Protein 8K7X (pdb70)

B-factor: mean 15.22, std 9.75, range [4.94, 74.71]

Foldseek 3Di:
DKAKFFPAPLLLLLLLLLLVLLLQDALLQLLQLLQVLLVHDSVQAAHLAALQDAQALSRHPVSDHLAQHAHQQLSLLSLLLLLLLLRYDNDDPVSNVSSLVSSLSNLVSQLVSLCSNCVVPVLQRLDRRRYDPVQPPQGDSNHHGNLNSSLSNLLSLLSQLVGRPDPVSNVSSLVSNLSNLLSLVSVCVVVVVDQRAPGQNQLNLLSLLSSLVVDDPVSNVSSNVSSVSNQPQVLLVCLLVLHDPFAPPQQNSPLSSLLSLLSVLVSLVVDVVSVVPDDPVVNVCNVSRNVSSLVSVLVQCQQFAADQQLFGDFLRGGRDGQCVCCRLPVFDQDAEAGGNQRTGFLSNLLSSLSSLQSNCVVPVALVSLLSNQSNLQRRQLLQAQSVQSFGAGTHRAQFFWFTATFDSSGCRPCVPVPNDRGNSDPSRSSNSNCSSNVPVPQWDDDPQEIEGSYQGQMWMDDPVDFKIWGWHDFPPLPFKIKIFMATADKGKYWYAQHPQFPNVFWWKAKPRRTDDQDQDPSRTRIDMDGHGIMMIIGGHGFWAWDAGSVDPQWIFIATRSFTKKWFFFFDDNVPQWDYHDRRHTTGRGDVNSSVLLEWEALDDALVVLRVQAGGNQPPRRQKHWDDDSVDDGNQPTWIAGPRTDDNSRPIIITGSSNDHRGGIHRIGGYDYD

Sequence (673 aa):
MENVTVADEYLQNAGKKEVEYLLSFEPDRLLVEFRAQAGLDTKGAKNYGGWENGPDESRNPDGSSKPGRFTGHFVGHWISAASQAQRSTFATADQKAQLSANLTAVVKGIREAQEAYAKKDTANAGFFPAFSASVVPNGGGGLIVPFYNLHKVEAGMVQAYDYSTDAETRETAKAAAVDFAKWVVNWKSAHASTDMLRTEYGGMNDALYQVAEIADASDKQTVLTAAHLFDETALFQKLANGQDPLNGLHANTTIPKLTGAMQRYVAYTEDEDLYNSLSADEERGKLTSLYLKAAQNFFDIVVKDHTYVNGGNSQSEHFHVAGELWKDATQNGDQNGGYRNFSTVETCNEYNMLKLARILFQVTKDSKYSEYYEHTFINAIVASQNPETGMTTYFQPMKAGYPKVFGITGTDYDADWFGGAIGEYWCCQGTGIENFAKLNDSFYFTDENNVYVNMFWSSTYTDTRHNNLTITQTANVPKTEDVTFEVSGTGSANLKLRVPDWAITNGVKLVVDGTEQALTKDENGWVTVAIKDGAKITYTLPAKLQAIDAADNKDWVAFQYGPVVLAGALTDTNYKTNYSYGGVKVRVANYDSEANAKAAVIPTSGSVTDWLKGIKEDASEGSNLVRTDDPNTGNRETLSFKFANVDGDAADLTLQPYYSTYKTTYAIYWDMAEV

Secondary structure (DSSP, 8-state):
-EEEEE--HHHHHHHHHHHHHHHT--HHHHHHHHHHHHT---TT-----GGG--S-TTTSTT--SS-SB-TTHHHHHHHHHHHHHHHSSSS-HHHHHHHHHHHHHHHHHHHHHHHHHHHH-GGGTT---SS-GGGTTT-BTTB--HHHHHHHHHHHHHHHHHH-S-HHHHHHHHHHHHHHHHHHHHHHHHTTTS-SSSS--TTHHHHHHHHHHHS-GGGHHHHHHHHHHT--HHHHHHHHTT----TTSBHHHHHHHHHHHHHHHHHHHH-HHHHHTS-HHHHHHIIIIIIHHHHHHHHHHHHHSB-TTS-B-BTTB--STT-HHHHHHSS---SSSSSGGGB--SHHHHHHHHHHHHHHHHH--HHHHHHHHHHIIIIIGGGB-TTT--BBS----STTB---B---SSSTTHHHHTTPPP---HHHHHHHHHHHTTTTTSEEEETTEEEE-S--SEEEEETTS-EEEEEE--TTTS-EEEEEEEESSEEEEEEE--TTB-GGG-EEEETTEEE---B-TTSEEEEEEETT-EEEEE-PBPEEEEEETTEEEEEEEEETTEEEEEEEEE--TTTSEEEETTTEEEEPP-HHHHHTTEE-BSSS-HHHHHHT--TT--TTSSEEE-S-TTSS-GGG--EEE-SB-SGGGG--EEEGGG--SEEEESEEEE---

Radius of gyration: 24.84 Å; Cα contacts (8 Å, |Δi|>4): 1567; chains: 1; bounding box: 65×70×60 Å

Structure (mmCIF, N/CA/C/O backbone):
data_8K7X
#
_entry.id   8K7X
#
_cell.length_a   59.592
_cell.length_b   111.571
_cell.length_c   153.010
_cell.angle_alpha   90.00
_cell.angle_beta   90.00
_cell.angle_gamma   90.00
#
_symmetry.space_group_name_H-M   'P 21 21 21'
#
loop_
_entity.id
_entity.type
_entity.pdbx_description
1 polymer beta-L-arabinofuranosidase
2 non-polymer 'ZINC ION'
3 non-polymer 2-AMINO-2-HYDROXYMETHYL-PROPANE-1,3-DIOL
4 non-polymer 'SODIUM ION'
5 non-polymer GLYCEROL
6 non-polymer 'MAGNESIUM ION'
7 water water
#
loop_
_atom_site.group_PDB
_atom_site.id
_atom_site.type_symbol
_atom_site.label_atom_id
_atom_site.label_alt_id
_atom_site.label_comp_id
_atom_site.label_asym_id
_atom_site.label_entity_id
_atom_site.label_seq_id
_atom_site.pdbx_PDB_ins_code
_atom_site.Cartn_x
_atom_site.Cartn_y
_atom_site.Cartn_z
_atom_site.occupancy
_atom_site.B_iso_or_equiv
_atom_site.auth_seq_id
_atom_site.auth_comp_id
_atom_site.auth_asym_id
_atom_site.auth_atom_id
_atom_site.pdbx_PDB_model_num
ATOM 1 N N . MET A 1 1 ? 21.494 33.892 44.755 1.00 39.92 379 MET A N 1
ATOM 2 C CA . MET A 1 1 ? 20.530 32.857 44.286 1.00 45.25 379 MET A CA 1
ATOM 3 C C . MET A 1 1 ? 19.151 33.505 44.096 1.00 37.22 379 MET A C 1
ATOM 4 O O . MET A 1 1 ? 18.640 34.144 45.018 1.00 28.23 379 MET A O 1
ATOM 9 N N . GLU A 1 2 ? 18.586 33.299 42.885 1.00 36.51 380 GLU A N 1
ATOM 10 C CA . GLU A 1 2 ? 17.255 33.745 42.500 1.00 31.45 380 GLU A CA 1
ATOM 11 C C . GLU A 1 2 ? 16.225 33.068 43.420 1.00 28.61 380 GLU A C 1
ATOM 12 O O . GLU A 1 2 ? 16.410 31.943 43.907 1.00 31.97 380 GLU A O 1
ATOM 18 N N . ASN A 1 3 ? 15.155 33.792 43.764 1.00 21.81 381 ASN A N 1
ATOM 19 C CA . ASN A 1 3 ? 13.928 33.203 44.293 1.00 19.70 381 ASN A CA 1
ATOM 20 C C . ASN A 1 3 ? 12.789 33.785 43.459 1.00 15.07 381 ASN A C 1
ATOM 21 O O . ASN A 1 3 ? 12.687 35.001 43.301 1.00 12.07 381 ASN A O 1
ATOM 26 N N . VAL A 1 4 ? 11.932 32.923 42.912 1.00 11.80 382 VAL A N 1
ATOM 27 C CA . VAL A 1 4 ? 10.922 33.397 41.993 1.00 10.96 382 VAL A CA 1
ATOM 28 C C . VAL A 1 4 ? 9.612 32.746 42.359 1.00 11.08 382 VAL A C 1
ATOM 29 O O . VAL A 1 4 ? 9.468 31.523 42.228 1.00 12.68 382 VAL A O 1
ATOM 33 N N . THR A 1 5 ? 8.674 33.532 42.869 1.00 9.93 383 THR A N 1
ATOM 34 C CA . THR A 1 5 ? 7.330 33.042 43.122 1.00 11.09 383 THR A CA 1
ATOM 35 C C . THR A 1 5 ? 6.510 33.244 41.850 1.00 11.11 383 THR A C 1
ATOM 36 O O . THR A 1 5 ? 6.806 34.159 41.073 1.00 12.77 383 THR A O 1
ATOM 40 N N . VAL A 1 6 ? 5.564 32.337 41.602 1.00 10.53 384 VAL A N 1
ATOM 41 C CA . VAL A 1 6 ? 4.808 32.300 40.366 1.00 10.16 384 VAL A CA 1
ATOM 42 C C . VAL A 1 6 ? 3.349 32.545 40.671 1.00 10.22 384 VAL A C 1
ATOM 43 O O . VAL A 1 6 ? 2.732 31.810 41.458 1.00 9.69 384 VAL A O 1
ATOM 47 N N . ALA A 1 7 ? 2.796 33.574 40.032 1.00 10.12 385 ALA A N 1
ATOM 48 C CA . ALA A 1 7 ? 1.415 33.935 40.251 1.00 10.48 385 ALA A CA 1
ATOM 49 C C . ALA A 1 7 ? 0.546 33.431 39.114 1.00 11.85 385 ALA A C 1
ATOM 50 O O . ALA A 1 7 ? -0.657 33.354 39.269 1.00 14.66 385 ALA A O 1
ATOM 52 N N . ASP A 1 8 ? 1.129 32.998 38.007 1.00 10.47 386 ASP A N 1
ATOM 53 C CA . ASP A 1 8 ? 0.335 32.484 36.890 1.00 10.40 386 ASP A CA 1
ATOM 54 C C . ASP A 1 8 ? -0.407 31.232 37.339 1.00 11.05 386 ASP A C 1
ATOM 55 O O . ASP A 1 8 ? 0.245 30.277 37.805 1.00 10.42 386 ASP A O 1
ATOM 60 N N . GLU A 1 9 ? -1.738 31.198 37.152 1.00 10.99 387 GLU A N 1
ATOM 61 C CA . GLU A 1 9 ? -2.521 30.101 37.682 1.00 13.25 387 GLU A CA 1
ATOM 62 C C . GLU A 1 9 ? -2.269 28.794 36.927 1.00 9.93 387 GLU A C 1
ATOM 63 O O . GLU A 1 9 ? -2.279 27.749 37.561 1.00 9.53 387 GLU A O 1
ATOM 69 N N . TYR A 1 10 ? -2.061 28.854 35.606 1.00 8.86 388 TYR A N 1
ATOM 70 C CA . TYR A 1 10 ? -1.814 27.622 34.854 1.00 8.36 388 TYR A CA 1
ATOM 71 C C . TYR A 1 10 ? -0.498 26.975 35.279 1.00 8.04 388 TYR A C 1
ATOM 72 O O . TYR A 1 10 ? -0.453 25.756 35.552 1.00 7.86 388 TYR A O 1
ATOM 81 N N . LEU A 1 11 ? 0.549 27.780 35.440 1.00 8.32 389 LEU A N 1
ATOM 82 C CA . LEU A 1 11 ? 1.846 27.228 35.861 1.00 8.68 389 LEU A CA 1
ATOM 83 C C . LEU A 1 11 ? 1.816 26.820 37.327 1.00 8.93 389 LEU A C 1
ATOM 84 O O . LEU A 1 11 ? 2.437 25.814 37.696 1.00 8.27 389 LEU A O 1
ATOM 89 N N . GLN A 1 12 ? 1.049 27.522 38.181 1.00 8.72 390 GLN A N 1
ATOM 90 C CA . GLN A 1 12 ? 0.937 27.081 39.582 1.00 10.75 390 GLN A CA 1
ATOM 91 C C . GLN A 1 12 ? 0.354 25.672 39.667 1.00 9.50 390 GLN A C 1
ATOM 92 O O . GLN A 1 12 ? 0.860 24.842 40.421 1.00 9.77 390 GLN A O 1
ATOM 98 N N . ASN A 1 13 ? -0.697 25.390 38.877 1.00 8.79 391 ASN A N 1
ATOM 99 C CA . ASN A 1 13 ? -1.333 24.084 38.890 1.00 9.31 391 ASN A CA 1
ATOM 100 C C . ASN A 1 13 ? -0.338 23.036 38.406 1.00 9.20 391 ASN A C 1
ATOM 101 O O . ASN A 1 13 ? -0.177 21.970 39.023 1.00 10.00 391 ASN A O 1
ATOM 106 N N . ALA A 1 14 ? 0.379 23.380 37.335 1.00 8.48 392 ALA A N 1
ATOM 107 C CA . ALA A 1 14 ? 1.312 22.429 36.750 1.00 8.05 392 ALA A CA 1
ATOM 108 C C . ALA A 1 14 ? 2.379 22.023 37.772 1.00 8.31 392 ALA A C 1
ATOM 109 O O . ALA A 1 14 ? 2.723 20.850 37.905 1.00 7.51 392 ALA A O 1
ATOM 111 N N . GLY A 1 15 ? 2.949 22.999 38.461 1.00 7.87 393 GLY A N 1
ATOM 112 C CA . GLY A 1 15 ? 4.015 22.763 39.421 1.00 8.37 393 GLY A CA 1
ATOM 113 C C . GLY A 1 15 ? 3.518 22.051 40.687 1.00 8.40 393 GLY A C 1
ATOM 114 O O . GLY A 1 15 ? 4.221 21.192 41.245 1.00 9.46 393 GLY A O 1
ATOM 115 N N . LYS A 1 16 ? 2.307 22.422 41.152 1.00 9.45 394 LYS A N 1
ATOM 116 C CA . LYS A 1 16 ? 1.738 21.780 42.330 1.00 12.09 394 LYS A CA 1
ATOM 117 C C . LYS A 1 16 ? 1.448 20.309 42.062 1.00 11.50 394 LYS A C 1
ATOM 118 O O . LYS A 1 16 ? 1.666 19.497 42.952 1.00 10.93 394 LYS A O 1
ATOM 124 N N . LYS A 1 17 ? 0.948 19.969 40.872 1.00 10.64 395 LYS A N 1
ATOM 125 C CA . LYS A 1 17 ? 0.689 18.587 40.579 1.00 10.43 395 LYS A CA 1
ATOM 126 C C . LYS A 1 17 ? 1.999 17.797 40.657 1.00 10.06 395 LYS A C 1
ATOM 127 O O . LYS A 1 17 ? 2.001 16.647 41.085 1.00 9.84 395 LYS A O 1
ATOM 133 N N . GLU A 1 18 ? 3.092 18.330 40.088 1.00 9.68 396 GLU A N 1
ATOM 134 C CA . GLU A 1 18 ? 4.364 17.639 40.076 1.00 9.74 396 GLU A CA 1
ATOM 135 C C . GLU A 1 18 ? 4.868 17.368 41.509 1.00 9.92 396 GLU A C 1
ATOM 136 O O . GLU A 1 18 ? 5.341 16.260 41.787 1.00 10.44 396 GLU A O 1
ATOM 142 N N . VAL A 1 19 ? 4.718 18.337 42.427 1.00 9.04 397 VAL A N 1
ATOM 143 C CA . VAL A 1 19 ? 5.162 18.145 43.816 1.00 9.21 397 VAL A CA 1
ATOM 144 C C . VAL A 1 19 ? 4.369 16.977 44.408 1.00 9.77 397 VAL A C 1
ATOM 145 O O . VAL A 1 19 ? 4.958 16.136 45.079 1.00 10.77 397 VAL A O 1
ATOM 149 N N . GLU A 1 20 ? 3.056 16.922 44.141 1.00 9.19 398 GLU A N 1
ATOM 150 C CA . GLU A 1 20 ? 2.232 15.822 44.650 1.00 10.81 398 GLU A CA 1
ATOM 151 C C . GLU A 1 20 ? 2.705 14.481 44.103 1.00 9.08 398 GLU A C 1
ATOM 152 O O . GLU A 1 20 ? 2.812 13.504 44.836 1.00 9.97 398 GLU A O 1
ATOM 158 N N . TYR A 1 21 ? 2.981 14.437 42.800 1.00 9.21 399 TYR A N 1
ATOM 159 C CA . TYR A 1 21 ? 3.505 13.219 42.207 1.00 9.23 399 TYR A CA 1
ATOM 160 C C . TYR A 1 21 ? 4.829 12.822 42.876 1.00 9.07 399 TYR A C 1
ATOM 161 O O . TYR A 1 21 ? 5.032 11.641 43.200 1.00 10.07 399 TYR A O 1
ATOM 170 N N . LEU A 1 22 ? 5.735 13.767 43.063 1.00 8.50 400 LEU A N 1
ATOM 171 C CA . LEU A 1 22 ? 7.068 13.415 43.583 1.00 8.77 400 LEU A CA 1
ATOM 172 C C . LEU A 1 22 ? 6.942 12.793 44.982 1.00 8.96 400 LEU A C 1
ATOM 173 O O . LEU A 1 22 ? 7.719 11.905 45.360 1.00 9.13 400 LEU A O 1
ATOM 178 N N . LEU A 1 23 ? 5.976 13.301 45.751 1.00 9.45 401 LEU A N 1
ATOM 179 C CA . LEU A 1 23 ? 5.704 12.850 47.112 1.00 10.65 401 LEU A CA 1
ATOM 180 C C . LEU A 1 23 ? 5.063 11.457 47.150 1.00 11.49 401 LEU A C 1
ATOM 181 O O . LEU A 1 23 ? 5.029 10.850 48.212 1.00 12.93 401 LEU A O 1
ATOM 186 N N . SER A 1 24 ? 4.609 10.897 46.020 1.00 10.35 402 SER A N 1
ATOM 187 C CA . SER A 1 24 ? 3.956 9.609 46.011 1.00 10.66 402 SER A CA 1
ATOM 188 C C . SER A 1 24 ? 4.944 8.453 45.970 1.00 11.57 402 SER A C 1
ATOM 189 O O . SER A 1 24 ? 4.510 7.308 46.114 1.00 12.96 402 SER A O 1
ATOM 192 N N . PHE A 1 25 ? 6.242 8.715 45.770 1.00 10.04 403 PHE A N 1
ATOM 193 C CA . PHE A 1 25 ? 7.242 7.661 45.684 1.00 10.79 403 PHE A CA 1
ATOM 194 C C . PHE A 1 25 ? 7.803 7.293 47.058 1.00 11.99 403 PHE A C 1
ATOM 195 O O . PHE A 1 25 ? 8.072 8.166 47.866 1.00 13.03 403 PHE A O 1
ATOM 203 N N . GLU A 1 26 ? 8.006 5.988 47.282 1.00 12.77 404 GLU A N 1
ATOM 204 C CA . GLU A 1 26 ? 8.571 5.493 48.527 1.00 13.96 404 GLU A CA 1
ATOM 205 C C . GLU A 1 26 ? 10.054 5.231 48.345 1.00 12.67 404 GLU A C 1
ATOM 206 O O . GLU A 1 26 ? 10.454 4.463 47.457 1.00 11.76 404 GLU A O 1
ATOM 212 N N . PRO A 1 27 ? 10.917 5.808 49.182 1.00 12.03 405 PRO A N 1
ATOM 213 C CA . PRO A 1 27 ? 12.353 5.534 49.092 1.00 13.29 405 PRO A CA 1
ATOM 214 C C . PRO A 1 27 ? 12.754 4.073 49.006 1.00 13.04 405 PRO A C 1
ATOM 215 O O . PRO A 1 27 ? 13.565 3.696 48.153 1.00 12.55 405 PRO A O 1
ATOM 219 N N . ASP A 1 28 ? 12.114 3.201 49.786 1.00 13.40 406 ASP A N 1
ATOM 220 C CA . ASP A 1 28 ? 12.565 1.818 49.767 1.00 13.53 406 ASP A CA 1
ATOM 221 C C . ASP A 1 28 ? 12.307 1.162 48.418 1.00 12.18 406 ASP A C 1
ATOM 222 O O . ASP A 1 28 ? 13.065 0.276 48.017 1.00 12.06 406 ASP A O 1
ATOM 227 N N . ARG A 1 29 ? 11.236 1.559 47.712 1.00 11.09 407 ARG A N 1
ATOM 228 C CA . ARG A 1 29 ? 10.963 0.980 46.405 1.00 10.05 407 ARG A CA 1
ATOM 229 C C . ARG A 1 29 ? 11.896 1.578 45.322 1.00 9.92 407 ARG A C 1
ATOM 230 O O . ARG A 1 29 ? 12.354 0.882 44.404 1.00 10.40 407 ARG A O 1
ATOM 238 N N . LEU A 1 30 ? 12.231 2.869 45.429 1.00 9.97 408 LEU A N 1
ATOM 239 C CA . LEU A 1 30 ? 13.255 3.443 44.541 1.00 10.59 408 LEU A CA 1
ATOM 240 C C . LEU A 1 30 ? 14.635 2.784 44.710 1.00 11.47 408 LEU A C 1
ATOM 241 O O . LEU A 1 30 ? 15.430 2.703 43.750 1.00 11.28 408 LEU A O 1
ATOM 246 N N . LEU A 1 31 ? 14.927 2.307 45.931 1.00 11.46 409 LEU A N 1
ATOM 247 C CA . LEU A 1 31 ? 16.247 1.782 46.283 1.00 11.03 409 LEU A CA 1
ATOM 248 C C . LEU A 1 31 ? 16.420 0.290 46.017 1.00 12.57 409 LEU A C 1
ATOM 249 O O . LEU A 1 31 ? 17.554 -0.224 46.074 1.00 11.42 409 LEU A O 1
ATOM 254 N N . VAL A 1 32 ? 15.340 -0.426 45.662 1.00 12.24 410 VAL A N 1
ATOM 255 C CA . VAL A 1 32 ? 15.387 -1.885 45.610 1.00 13.00 410 VAL A CA 1
ATOM 256 C C . VAL A 1 32 ? 16.550 -2.440 44.783 1.00 12.95 410 VAL A C 1
ATOM 257 O O . VAL A 1 32 ? 17.277 -3.383 45.201 1.00 11.63 410 VAL A O 1
ATOM 261 N N . GLU A 1 33 ? 16.675 -1.961 43.539 1.00 12.39 411 GLU A N 1
ATOM 262 C CA . GLU A 1 33 ? 17.651 -2.552 42.636 1.00 11.32 411 GLU A CA 1
ATOM 263 C C . GLU A 1 33 ? 19.072 -2.227 43.074 1.00 11.78 411 GLU A C 1
ATOM 264 O O . GLU A 1 33 ? 19.951 -3.095 42.917 1.00 12.06 411 GLU A O 1
ATOM 270 N N . PHE A 1 34 ? 19.298 -1.017 43.583 1.00 10.74 412 PHE A N 1
ATOM 271 C CA . PHE A 1 34 ? 20.626 -0.682 44.088 1.00 11.47 412 PHE A CA 1
ATOM 272 C C . PHE A 1 34 ? 21.024 -1.646 45.216 1.00 11.70 412 PHE A C 1
ATOM 273 O O . PHE A 1 34 ? 22.140 -2.185 45.243 1.00 11.64 412 PHE A O 1
ATOM 281 N N . ARG A 1 35 ? 20.100 -1.816 46.148 1.00 11.60 413 ARG A N 1
ATOM 282 C CA . ARG A 1 35 ? 20.309 -2.718 47.278 1.00 13.85 413 ARG A CA 1
ATOM 283 C C . ARG A 1 35 ? 20.586 -4.142 46.812 1.00 15.61 413 ARG A C 1
ATOM 284 O O . ARG A 1 35 ? 21.555 -4.773 47.283 1.00 16.49 413 ARG A O 1
ATOM 292 N N . ALA A 1 36 ? 19.765 -4.639 45.888 1.00 14.17 414 ALA A N 1
ATOM 293 C CA . ALA A 1 36 ? 19.860 -6.033 45.482 1.00 14.85 414 ALA A CA 1
ATOM 294 C C . ALA A 1 36 ? 21.210 -6.298 44.828 1.00 16.04 414 ALA A C 1
ATOM 295 O O . ALA A 1 36 ? 21.877 -7.300 45.115 1.00 14.90 414 ALA A O 1
ATOM 297 N N . GLN A 1 37 ? 21.638 -5.391 43.933 1.00 14.73 415 GLN A N 1
ATOM 298 C CA . GLN A 1 37 ? 22.885 -5.579 43.217 1.00 15.03 415 GLN A CA 1
ATOM 299 C C . GLN A 1 37 ? 24.075 -5.414 44.170 1.00 14.12 415 GLN A C 1
ATOM 300 O O . GLN A 1 37 ? 25.144 -5.917 43.876 1.00 16.12 415 GLN A O 1
ATOM 306 N N . ALA A 1 38 ? 23.906 -4.720 45.297 1.00 14.09 416 ALA A N 1
ATOM 307 C CA . ALA A 1 38 ? 24.991 -4.482 46.230 1.00 14.68 416 ALA A CA 1
ATOM 308 C C . ALA A 1 38 ? 25.004 -5.534 47.347 1.00 17.18 416 ALA A C 1
ATOM 309 O O . ALA A 1 38 ? 25.872 -5.483 48.216 1.00 18.72 416 ALA A O 1
ATOM 311 N N . GLY A 1 39 ? 24.013 -6.430 47.362 1.00 16.58 417 GLY A N 1
ATOM 312 C CA . GLY A 1 39 ? 23.956 -7.495 48.357 1.00 17.72 417 GLY A CA 1
ATOM 313 C C . GLY A 1 39 ? 23.296 -7.038 49.642 1.00 19.85 417 GLY A C 1
ATOM 314 O O . GLY A 1 39 ? 23.492 -7.653 50.681 1.00 18.85 417 GLY A O 1
ATOM 315 N N . LEU A 1 40 ? 22.524 -5.944 49.597 1.00 17.69 418 LEU A N 1
ATOM 316 C CA . LEU A 1 40 ? 21.953 -5.389 50.809 1.00 18.27 418 LEU A CA 1
ATOM 317 C C . LEU A 1 40 ? 20.511 -5.849 50.922 1.00 18.97 418 LEU A C 1
ATOM 318 O O . LEU A 1 40 ? 19.886 -6.270 49.947 1.00 19.20 418 LEU A O 1
ATOM 323 N N . ASP A 1 41 ? 19.988 -5.755 52.132 1.00 20.90 419 ASP A N 1
ATOM 324 C CA . ASP A 1 41 ? 18.613 -6.169 52.392 1.00 21.63 419 ASP A CA 1
ATOM 325 C C . ASP A 1 41 ? 17.645 -5.283 51.598 1.00 19.43 419 ASP A C 1
ATOM 326 O O . ASP A 1 41 ? 17.718 -4.069 51.750 1.00 21.03 419 ASP A O 1
ATOM 331 N N . THR A 1 42 ? 16.738 -5.867 50.800 1.00 19.92 420 THR A N 1
ATOM 332 C CA . THR A 1 42 ? 15.761 -5.075 50.061 1.00 23.48 420 THR A CA 1
ATOM 333 C C . THR A 1 42 ? 14.435 -4.853 50.808 1.00 24.51 420 THR A C 1
ATOM 334 O O . THR A 1 42 ? 13.544 -4.168 50.301 1.00 20.33 420 THR A O 1
ATOM 338 N N . LYS A 1 43 ? 14.298 -5.445 52.000 1.00 26.14 421 LYS A N 1
ATOM 339 C CA . LYS A 1 43 ? 13.137 -5.313 52.874 1.00 26.81 421 LYS A CA 1
ATOM 340 C C . LYS A 1 43 ? 11.872 -5.845 52.211 1.00 25.92 421 LYS A C 1
ATOM 341 O O . LYS A 1 43 ? 10.787 -5.355 52.514 1.00 30.80 421 LYS A O 1
ATOM 347 N N . GLY A 1 44 ? 12.040 -6.835 51.326 1.00 25.62 422 GLY A N 1
ATOM 348 C CA . GLY A 1 44 ? 10.998 -7.429 50.500 1.00 27.69 422 GLY A CA 1
ATOM 349 C C . GLY A 1 44 ? 10.228 -6.438 49.606 1.00 27.39 422 GLY A C 1
ATOM 350 O O . GLY A 1 44 ? 9.162 -6.772 49.119 1.00 26.98 422 GLY A O 1
ATOM 351 N N . ALA A 1 45 ? 10.742 -5.215 49.417 1.00 22.50 423 ALA A N 1
ATOM 352 C CA . ALA A 1 45 ? 10.093 -4.235 48.559 1.00 19.87 423 ALA A CA 1
ATOM 353 C C . ALA A 1 45 ? 10.219 -4.645 47.098 1.00 16.56 423 ALA A C 1
ATOM 354 O O . ALA A 1 45 ? 11.145 -5.352 46.700 1.00 17.30 423 ALA A O 1
ATOM 356 N N . LYS A 1 46 ? 9.240 -4.226 46.293 1.00 14.44 424 LYS A N 1
ATOM 357 C CA . LYS A 1 46 ? 9.319 -4.356 44.856 1.00 14.35 424 LYS A CA 1
ATOM 358 C C . LYS A 1 46 ? 9.782 -3.018 44.264 1.00 11.68 424 LYS A C 1
ATOM 359 O O . LYS A 1 46 ? 9.544 -1.964 44.850 1.00 12.33 424 LYS A O 1
ATOM 365 N N . ASN A 1 47 ? 10.500 -3.088 43.154 1.00 11.70 425 ASN A N 1
ATOM 366 C CA . ASN A 1 47 ? 10.856 -1.868 42.434 1.00 11.07 425 ASN A CA 1
ATOM 367 C C . ASN A 1 47 ? 9.571 -1.310 41.817 1.00 10.84 425 ASN A C 1
ATOM 368 O O . ASN A 1 47 ? 8.502 -1.923 41.904 1.00 10.61 425 ASN A O 1
ATOM 373 N N . TYR A 1 48 ? 9.671 -0.135 41.157 1.00 10.37 426 TYR A N 1
ATOM 374 C CA . TYR A 1 48 ? 8.472 0.487 40.601 1.00 9.49 426 TYR A CA 1
ATOM 375 C C . TYR A 1 48 ? 8.054 -0.089 39.257 1.00 9.90 426 TYR A C 1
ATOM 376 O O . TYR A 1 48 ? 6.997 0.256 38.765 1.00 10.84 426 TYR A O 1
ATOM 385 N N . GLY A 1 49 ? 8.821 -1.011 38.669 1.00 10.65 427 GLY A N 1
ATOM 386 C CA . GLY A 1 49 ? 8.407 -1.690 37.463 1.00 10.71 427 GLY A CA 1
ATOM 387 C C . GLY A 1 49 ? 8.621 -0.826 36.218 1.00 11.37 427 GLY A C 1
ATOM 388 O O . GLY A 1 49 ? 9.261 0.253 36.243 1.00 9.83 427 GLY A O 1
ATOM 389 N N . GLY A 1 50 ? 8.088 -1.341 35.122 1.00 11.34 428 GLY A N 1
ATOM 390 C CA . GLY A 1 50 ? 8.312 -0.730 33.818 1.00 10.81 428 GLY A CA 1
ATOM 391 C C . GLY A 1 50 ? 9.798 -0.608 33.504 1.00 10.06 428 GLY A C 1
ATOM 392 O O . GLY A 1 50 ? 10.560 -1.564 33.611 1.00 10.03 428 GLY A O 1
ATOM 393 N N . TRP A 1 51 ? 10.214 0.589 33.101 1.00 9.75 429 TRP A N 1
ATOM 394 C CA . TRP A 1 51 ? 11.615 0.799 32.794 1.00 8.99 429 TRP A CA 1
ATOM 395 C C . TRP A 1 51 ? 12.488 0.663 34.040 1.00 8.82 429 TRP A C 1
ATOM 396 O O . TRP A 1 51 ? 13.698 0.607 33.879 1.00 9.77 429 TRP A O 1
ATOM 407 N N . GLU A 1 52 ? 11.896 0.658 35.248 1.00 9.38 430 GLU A N 1
ATOM 408 C CA . GLU A 1 52 ? 12.604 0.476 36.504 1.00 9.37 430 GLU A CA 1
ATOM 409 C C . GLU A 1 52 ? 12.535 -0.968 37.042 1.00 10.16 430 GLU A C 1
ATOM 410 O O . GLU A 1 52 ? 13.000 -1.223 38.164 1.00 10.07 430 GLU A O 1
ATOM 416 N N . ASN A 1 53 ? 11.968 -1.893 36.249 1.00 10.12 431 ASN A N 1
ATOM 417 C CA . ASN A 1 53 ? 12.201 -3.318 36.466 1.00 9.85 431 ASN A CA 1
ATOM 418 C C . ASN A 1 53 ? 13.711 -3.558 36.581 1.00 11.36 431 ASN A C 1
ATOM 419 O O . ASN A 1 53 ? 14.563 -2.834 36.000 1.00 10.06 431 ASN A O 1
ATOM 424 N N . GLY A 1 54 ? 14.050 -4.628 37.305 1.00 11.03 432 GLY A N 1
ATOM 425 C CA . GLY A 1 54 ? 15.372 -5.214 37.241 1.00 11.91 432 GLY A CA 1
ATOM 426 C C . GLY A 1 54 ? 15.324 -6.594 36.561 1.00 12.69 432 GLY A C 1
ATOM 427 O O . GLY A 1 54 ? 14.366 -6.947 35.858 1.00 12.03 432 GLY A O 1
ATOM 428 N N . PRO A 1 55 ? 16.383 -7.401 36.736 1.00 12.83 433 PRO A N 1
ATOM 429 C CA . PRO A 1 55 ? 16.475 -8.732 36.123 1.00 14.19 433 PRO A CA 1
ATOM 430 C C . PRO A 1 55 ? 15.586 -9.793 36.786 1.00 16.63 433 PRO A C 1
ATOM 431 O O . PRO A 1 55 ? 15.203 -10.752 36.132 1.00 14.95 433 PRO A O 1
ATOM 435 N N . ASP A 1 56 ? 15.200 -9.563 38.044 1.00 17.73 434 ASP A N 1
ATOM 436 C CA . ASP A 1 56 ? 14.639 -10.588 38.917 1.00 18.28 434 ASP A CA 1
ATOM 437 C C . ASP A 1 56 ? 13.105 -10.527 39.007 1.00 16.88 434 ASP A C 1
ATOM 438 O O . ASP A 1 56 ? 12.515 -9.524 39.384 1.00 15.02 434 ASP A O 1
ATOM 443 N N . GLU A 1 57 ? 12.453 -11.656 38.702 1.00 17.01 435 GLU A N 1
ATOM 444 C CA . GLU A 1 57 ? 11.006 -11.751 38.665 1.00 18.98 435 GLU A CA 1
ATOM 445 C C . GLU A 1 57 ? 10.395 -11.495 40.017 1.00 19.10 435 GLU A C 1
ATOM 446 O O . GLU A 1 57 ? 9.295 -10.964 40.039 1.00 19.56 435 GLU A O 1
ATOM 452 N N . SER A 1 58 ? 11.084 -11.784 41.135 1.00 19.10 436 SER A N 1
ATOM 453 C CA . SER A 1 58 ? 10.454 -11.588 42.434 1.00 19.84 436 SER A CA 1
ATOM 454 C C . SER A 1 58 ? 10.462 -10.136 42.875 1.00 19.34 436 SER A C 1
ATOM 455 O O . SER A 1 58 ? 9.690 -9.767 43.747 1.00 20.50 436 SER A O 1
ATOM 458 N N . ARG A 1 59 ? 11.311 -9.296 42.277 1.00 15.54 437 ARG A N 1
ATOM 459 C CA . ARG A 1 59 ? 11.386 -7.888 42.658 1.00 14.75 437 ARG A CA 1
ATOM 460 C C . ARG A 1 59 ? 10.570 -7.005 41.693 1.00 14.78 437 ARG A C 1
ATOM 461 O O . ARG A 1 59 ? 10.245 -5.901 42.065 1.00 15.27 437 ARG A O 1
ATOM 469 N N . ASN A 1 60 ? 10.242 -7.508 40.503 1.00 12.59 438 ASN A N 1
ATOM 470 C CA . ASN A 1 60 ? 9.481 -6.822 39.475 1.00 13.45 438 ASN A CA 1
ATOM 471 C C . ASN A 1 60 ? 7.978 -6.988 39.713 1.00 14.68 438 ASN A C 1
ATOM 472 O O . ASN A 1 60 ? 7.470 -8.121 39.735 1.00 13.99 438 ASN A O 1
ATOM 477 N N . PRO A 1 61 ? 7.214 -5.875 39.852 1.00 12.91 439 PRO A N 1
ATOM 478 C CA . PRO A 1 61 ? 5.756 -5.962 40.021 1.00 13.30 439 PRO A CA 1
ATOM 479 C C . PRO A 1 61 ? 5.074 -6.860 38.990 1.00 15.11 439 PRO A C 1
ATOM 480 O O . PRO A 1 61 ? 4.161 -7.605 39.308 1.00 15.46 439 PRO A O 1
ATOM 484 N N . ASP A 1 62 ? 5.538 -6.850 37.752 1.00 15.31 440 ASP A N 1
ATOM 485 C CA . ASP A 1 62 ? 4.877 -7.600 36.702 1.00 14.80 440 ASP A CA 1
ATOM 486 C C . ASP A 1 62 ? 5.372 -9.050 36.677 1.00 15.67 440 ASP A C 1
ATOM 487 O O . ASP A 1 62 ? 4.925 -9.803 35.834 1.00 15.42 440 ASP A O 1
ATOM 492 N N . GLY A 1 63 ? 6.354 -9.429 37.494 1.00 16.75 441 GLY A N 1
ATOM 493 C CA . GLY A 1 63 ? 6.756 -10.828 37.556 1.00 17.34 441 GLY A CA 1
ATOM 494 C C . GLY A 1 63 ? 7.662 -11.268 36.414 1.00 17.14 441 GLY A C 1
ATOM 495 O O . GLY A 1 63 ? 7.861 -12.467 36.239 1.00 17.97 441 GLY A O 1
ATOM 496 N N . SER A 1 64 ? 8.153 -10.333 35.572 1.00 14.25 442 SER A N 1
ATOM 497 C CA . SER A 1 64 ? 8.899 -10.674 34.390 1.00 14.22 442 SER A CA 1
ATOM 498 C C . SER A 1 64 ? 10.364 -10.952 34.769 1.00 13.63 442 SER A C 1
ATOM 499 O O . SER A 1 64 ? 10.910 -10.403 35.721 1.00 14.10 442 SER A O 1
ATOM 502 N N . SER A 1 65 ? 11.017 -11.701 33.896 1.00 15.32 443 SER A N 1
ATOM 503 C CA . SER A 1 65 ? 12.410 -12.046 34.060 1.00 16.56 443 SER A CA 1
ATOM 504 C C . SER A 1 65 ? 13.248 -11.409 32.946 1.00 16.69 443 SER A C 1
ATOM 505 O O . SER A 1 65 ? 12.935 -11.528 31.767 1.00 16.45 443 SER A O 1
ATOM 508 N N . LYS A 1 66 ? 14.289 -10.663 33.346 1.00 15.33 444 LYS A N 1
ATOM 509 C CA . LYS A 1 66 ? 15.212 -9.986 32.442 1.00 17.19 444 LYS A CA 1
ATOM 510 C C . LYS A 1 66 ? 14.486 -9.249 31.310 1.00 13.63 444 LYS A C 1
ATOM 511 O O . LYS A 1 66 ? 14.914 -9.287 30.147 1.00 14.35 444 LYS A O 1
ATOM 517 N N . PRO A 1 67 ? 13.502 -8.415 31.629 1.00 12.03 445 PRO A N 1
ATOM 518 C CA . PRO A 1 67 ? 12.834 -7.611 30.580 1.00 12.06 445 PRO A CA 1
ATOM 519 C C . PRO A 1 67 ? 13.732 -6.475 30.080 1.00 11.84 445 PRO A C 1
ATOM 520 O O . PRO A 1 67 ? 14.608 -6.027 30.812 1.00 13.03 445 PRO A O 1
ATOM 524 N N . GLY A 1 68 ? 13.453 -5.954 28.865 1.00 12.31 446 GLY A N 1
ATOM 525 C CA . GLY A 1 68 ? 14.008 -4.683 28.422 1.00 10.97 446 GLY A CA 1
ATOM 526 C C . GLY A 1 68 ? 13.725 -3.610 29.468 1.00 10.16 446 GLY A C 1
ATOM 527 O O . GLY A 1 68 ? 12.574 -3.442 29.875 1.00 11.21 446 GLY A O 1
ATOM 528 N N . ARG A 1 69 ? 14.789 -2.941 29.943 1.00 9.82 447 ARG A N 1
ATOM 529 C CA . ARG A 1 69 ? 14.712 -2.058 31.095 1.00 9.41 447 ARG A CA 1
ATOM 530 C C . ARG A 1 69 ? 15.868 -1.056 31.064 1.00 9.30 447 ARG A C 1
ATOM 531 O O . ARG A 1 69 ? 16.884 -1.274 30.385 1.00 9.97 447 ARG A O 1
ATOM 539 N N . PHE A 1 70 ? 15.731 -0.004 31.879 1.00 8.89 448 PHE A N 1
ATOM 540 C CA . PHE A 1 70 ? 16.624 1.145 31.929 1.00 9.36 448 PHE A CA 1
ATOM 541 C C . PHE A 1 70 ? 16.895 1.492 33.395 1.00 9.18 448 PHE A C 1
ATOM 542 O O . PHE A 1 70 ? 16.826 2.650 33.823 1.00 9.27 448 PHE A O 1
ATOM 550 N N . THR A 1 71 ? 17.205 0.453 34.182 1.00 9.56 449 THR A N 1
ATOM 551 C CA . THR A 1 71 ? 17.203 0.574 35.632 1.00 9.29 449 THR A CA 1
ATOM 552 C C . THR A 1 71 ? 18.093 1.705 36.127 1.00 9.75 449 THR A C 1
ATOM 553 O O . THR A 1 71 ? 19.268 1.817 35.755 1.00 9.37 449 THR A O 1
ATOM 557 N N . GLY A 1 72 ? 17.495 2.525 37.007 1.00 9.17 450 GLY A N 1
ATOM 558 C CA . GLY A 1 72 ? 18.188 3.637 37.624 1.00 9.05 450 GLY A CA 1
ATOM 559 C C . GLY A 1 72 ? 17.857 4.977 36.962 1.00 8.84 450 GLY A C 1
ATOM 560 O O . GLY A 1 72 ? 18.060 5.990 37.600 1.00 9.28 450 GLY A O 1
ATOM 561 N N . HIS A 1 73 ? 17.390 4.970 35.706 1.00 8.52 451 HIS A N 1
ATOM 562 C CA . HIS A 1 73 ? 17.266 6.214 34.948 1.00 8.72 451 HIS A CA 1
ATOM 563 C C . HIS A 1 73 ? 16.242 7.136 35.620 1.00 9.26 451 HIS A C 1
ATOM 564 O O . HIS A 1 73 ? 16.488 8.347 35.805 1.00 7.58 451 HIS A O 1
ATOM 571 N N . PHE A 1 74 ? 15.091 6.555 35.975 1.00 9.07 452 PHE A N 1
ATOM 572 C CA . PHE A 1 74 ? 14.036 7.375 36.556 1.00 8.20 452 PHE A CA 1
ATOM 573 C C . PHE A 1 74 ? 14.324 7.705 38.028 1.00 8.70 452 PHE A C 1
ATOM 574 O O . PHE A 1 74 ? 13.992 8.791 38.491 1.00 8.03 452 PHE A O 1
ATOM 582 N N . VAL A 1 75 ? 14.936 6.772 38.777 1.00 8.31 453 VAL A N 1
ATOM 583 C CA . VAL A 1 75 ? 15.418 7.107 40.112 1.00 8.78 453 VAL A CA 1
ATOM 584 C C . VAL A 1 75 ? 16.306 8.343 40.068 1.00 8.30 453 VAL A C 1
ATOM 585 O O . VAL A 1 75 ? 16.190 9.249 40.899 1.00 8.25 453 VAL A O 1
ATOM 589 N N . GLY A 1 76 ? 17.227 8.390 39.097 1.00 8.15 454 GLY A N 1
ATOM 590 C CA . GLY A 1 76 ? 18.085 9.554 38.934 1.00 7.83 454 GLY A CA 1
ATOM 591 C C . GLY A 1 76 ? 17.323 10.842 38.670 1.00 7.20 454 GLY A C 1
ATOM 592 O O . GLY A 1 76 ? 17.541 11.857 39.333 1.00 7.09 454 GLY A O 1
ATOM 593 N N . HIS A 1 77 ? 16.346 10.779 37.769 1.00 7.43 455 HIS A N 1
ATOM 594 C CA . HIS A 1 77 ? 15.504 11.945 37.494 1.00 7.58 455 HIS A CA 1
ATOM 595 C C . HIS A 1 77 ? 14.750 12.371 38.754 1.00 7.56 455 HIS A C 1
ATOM 596 O O . HIS A 1 77 ? 14.550 13.572 39.002 1.00 7.92 455 HIS A O 1
ATOM 603 N N . TRP A 1 78 ? 14.262 11.388 39.523 1.00 7.27 456 TRP A N 1
ATOM 604 C CA . TRP A 1 78 ? 13.547 11.684 40.747 1.00 6.99 456 TRP A CA 1
ATOM 605 C C . TRP A 1 78 ? 14.432 12.427 41.757 1.00 6.84 456 TRP A C 1
ATOM 606 O O . TRP A 1 78 ? 13.991 13.387 42.410 1.00 6.66 456 TRP A O 1
ATOM 617 N N . ILE A 1 79 ? 15.698 11.993 41.912 1.00 7.23 457 ILE A N 1
ATOM 618 C CA . ILE A 1 79 ? 16.624 12.721 42.755 1.00 7.73 457 ILE A CA 1
ATOM 619 C C . ILE A 1 79 ? 16.779 14.152 42.227 1.00 7.32 457 ILE A C 1
ATOM 620 O O . ILE A 1 79 ? 16.712 15.099 42.992 1.00 7.61 457 ILE A O 1
ATOM 625 N N . SER A 1 80 ? 16.953 14.305 40.914 1.00 7.79 458 SER A N 1
ATOM 626 C CA . SER A 1 80 ? 17.047 15.654 40.345 1.00 7.96 458 SER A CA 1
ATOM 627 C C . SER A 1 80 ? 15.805 16.486 40.709 1.00 7.86 458 SER A C 1
ATOM 628 O O . SER A 1 80 ? 15.935 17.645 41.162 1.00 7.81 458 SER A O 1
ATOM 631 N N . ALA A 1 81 ? 14.611 15.931 40.416 1.00 7.61 459 ALA A N 1
ATOM 632 C CA . ALA A 1 81 ? 13.361 16.664 40.572 1.00 8.07 459 ALA A CA 1
ATOM 633 C C . ALA A 1 81 ? 13.025 16.966 42.029 1.00 8.05 459 ALA A C 1
ATOM 634 O O . ALA A 1 81 ? 12.624 18.090 42.356 1.00 8.47 459 ALA A O 1
ATOM 636 N N . ALA A 1 82 ? 13.230 16.006 42.939 1.00 7.98 460 ALA A N 1
ATOM 637 C CA . ALA A 1 82 ? 12.992 16.239 44.364 1.00 8.44 460 ALA A CA 1
ATOM 638 C C . ALA A 1 82 ? 13.954 17.300 44.943 1.00 8.91 460 ALA A C 1
ATOM 639 O O . ALA A 1 82 ? 13.565 18.120 45.776 1.00 8.19 460 ALA A O 1
ATOM 641 N N . SER A 1 83 ? 15.166 17.402 44.381 1.00 9.94 461 SER A N 1
ATOM 642 C CA . SER A 1 83 ? 16.134 18.420 44.739 1.00 9.73 461 SER A CA 1
ATOM 643 C C . SER A 1 83 ? 15.681 19.773 44.205 1.00 9.79 461 SER A C 1
ATOM 644 O O . SER A 1 83 ? 15.639 20.760 44.940 1.00 9.23 461 SER A O 1
ATOM 647 N N . GLN A 1 84 ? 15.310 19.793 42.922 1.00 8.40 462 GLN A N 1
ATOM 648 C CA . GLN A 1 84 ? 14.817 21.023 42.293 1.00 8.85 462 GLN A CA 1
ATOM 649 C C . GLN A 1 84 ? 13.614 21.585 43.044 1.00 8.74 462 GLN A C 1
ATOM 650 O O . GLN A 1 84 ? 13.509 22.810 43.210 1.00 9.92 462 GLN A O 1
ATOM 656 N N . ALA A 1 85 ? 12.733 20.717 43.513 1.00 8.73 463 ALA A N 1
ATOM 657 C CA . ALA A 1 85 ? 11.549 21.147 44.252 1.00 10.05 463 ALA A CA 1
ATOM 658 C C . ALA A 1 85 ? 11.902 21.848 45.565 1.00 11.76 463 ALA A C 1
ATOM 659 O O . ALA A 1 85 ? 11.090 22.631 46.026 1.00 12.64 463 ALA A O 1
ATOM 661 N N . GLN A 1 86 ? 13.083 21.583 46.160 1.00 12.90 464 GLN A N 1
ATOM 662 C CA . GLN A 1 86 ? 13.521 22.271 47.378 1.00 14.29 464 GLN A CA 1
ATOM 663 C C . GLN A 1 86 ? 13.855 23.716 47.078 1.00 15.19 464 GLN A C 1
ATOM 664 O O . GLN A 1 86 ? 13.541 24.596 47.893 1.00 16.94 464 GLN A O 1
ATOM 670 N N . ARG A 1 87 ? 14.435 23.970 45.894 1.00 15.15 465 ARG A N 1
ATOM 671 C CA . ARG A 1 87 ? 14.836 25.318 45.507 1.00 17.04 465 ARG A CA 1
ATOM 672 C C . ARG A 1 87 ? 13.642 26.112 44.984 1.00 17.17 465 ARG A C 1
ATOM 673 O O . ARG A 1 87 ? 13.586 27.323 45.158 1.00 17.64 465 ARG A O 1
ATOM 681 N N . SER A 1 88 ? 12.732 25.444 44.261 1.00 12.80 466 SER A N 1
ATOM 682 C CA . SER A 1 88 ? 11.582 26.091 43.656 1.00 12.73 466 SER A CA 1
ATOM 683 C C . SER A 1 88 ? 10.520 26.461 44.713 1.00 12.98 466 SER A C 1
ATOM 684 O O . SER A 1 88 ? 10.732 26.267 45.905 1.00 12.73 466 SER A O 1
ATOM 687 N N . THR A 1 89 ? 9.443 27.112 44.274 1.00 11.58 467 THR A N 1
ATOM 688 C CA . THR A 1 89 ? 8.509 27.764 45.198 1.00 12.19 467 THR A CA 1
ATOM 689 C C . THR A 1 89 ? 7.111 27.166 45.080 1.00 11.18 467 THR A C 1
ATOM 690 O O . THR A 1 89 ? 6.149 27.776 45.538 1.00 14.31 467 THR A O 1
ATOM 694 N N . PHE A 1 90 ? 6.949 26.000 44.426 1.00 10.80 468 PHE A N 1
ATOM 695 C CA . PHE A 1 90 ? 5.629 25.383 44.313 1.00 11.08 468 PHE A CA 1
ATOM 696 C C . PHE A 1 90 ? 5.265 24.578 45.565 1.00 11.99 468 PHE A C 1
ATOM 697 O O . PHE A 1 90 ? 4.105 24.532 45.937 1.00 14.04 468 PHE A O 1
ATOM 705 N N . ALA A 1 91 ? 6.209 23.852 46.158 1.00 12.55 469 ALA A N 1
ATOM 706 C CA . ALA A 1 91 ? 5.931 23.006 47.317 1.00 12.31 469 ALA A CA 1
ATOM 707 C C . ALA A 1 91 ? 5.692 23.891 48.548 1.00 13.15 469 ALA A C 1
ATOM 708 O O . ALA A 1 91 ? 6.416 24.861 48.734 1.00 12.98 469 ALA A O 1
ATOM 710 N N . THR A 1 92 ? 4.732 23.529 49.403 1.00 13.11 470 THR A N 1
ATOM 711 C CA . THR A 1 92 ? 4.606 24.162 50.707 1.00 13.71 470 THR A CA 1
ATOM 712 C C . THR A 1 92 ? 5.753 23.782 51.640 1.00 15.20 470 THR A C 1
ATOM 713 O O . THR A 1 92 ? 6.520 22.845 51.390 1.00 14.04 470 THR A O 1
ATOM 717 N N . ALA A 1 93 ? 5.868 24.509 52.755 1.00 15.41 471 ALA A N 1
ATOM 718 C CA . ALA A 1 93 ? 6.875 24.190 53.756 1.00 15.94 471 ALA A CA 1
ATOM 719 C C . ALA A 1 93 ? 6.769 22.724 54.176 1.00 15.68 471 ALA A C 1
ATOM 720 O O . ALA A 1 93 ? 7.814 22.045 54.238 1.00 15.08 471 ALA A O 1
ATOM 722 N N . ASP A 1 94 ? 5.534 22.224 54.446 1.00 15.99 472 ASP A N 1
ATOM 723 C CA . ASP A 1 94 ? 5.329 20.847 54.889 1.00 16.54 472 ASP A CA 1
ATOM 724 C C . ASP A 1 94 ? 5.673 19.837 53.776 1.00 15.69 472 ASP A C 1
ATOM 725 O O . ASP A 1 94 ? 6.239 18.783 54.060 1.00 13.34 472 ASP A O 1
ATOM 730 N N . GLN A 1 95 ? 5.305 20.138 52.519 1.00 13.45 473 GLN A N 1
ATOM 731 C CA . GLN A 1 95 ? 5.660 19.261 51.409 1.00 12.89 473 GLN A CA 1
ATOM 732 C C . GLN A 1 95 ? 7.179 19.185 51.264 1.00 13.40 473 GLN A C 1
ATOM 733 O O . GLN A 1 95 ? 7.733 18.094 51.018 1.00 13.20 473 GLN A O 1
ATOM 739 N N . LYS A 1 96 ? 7.850 20.338 51.394 1.00 13.02 474 LYS A N 1
ATOM 740 C CA . LYS A 1 96 ? 9.300 20.345 51.280 1.00 13.37 474 LYS A CA 1
ATOM 741 C C . LYS A 1 96 ? 9.972 19.559 52.383 1.00 14.06 474 LYS A C 1
ATOM 742 O O . LYS A 1 96 ? 10.924 18.842 52.078 1.00 14.30 474 LYS A O 1
ATOM 748 N N . ALA A 1 97 ? 9.433 19.614 53.614 1.00 13.96 475 ALA A N 1
ATOM 749 C CA . ALA A 1 97 ? 10.011 18.851 54.710 1.00 14.45 475 ALA A CA 1
ATOM 750 C C . ALA A 1 97 ? 9.937 17.354 54.435 1.00 14.04 475 ALA A C 1
ATOM 751 O O . ALA A 1 97 ? 10.916 16.616 54.682 1.00 15.43 475 ALA A O 1
ATOM 753 N N . GLN A 1 98 ? 8.779 16.896 53.961 1.00 12.72 476 GLN A N 1
ATOM 754 C CA . GLN A 1 98 ? 8.571 15.491 53.664 1.00 13.60 476 GLN A CA 1
ATOM 755 C C . GLN A 1 98 ? 9.436 15.073 52.458 1.00 14.07 476 GLN A C 1
ATOM 756 O O . GLN A 1 98 ? 10.077 14.022 52.486 1.00 12.17 476 GLN A O 1
ATOM 762 N N . LEU A 1 99 ? 9.461 15.870 51.393 1.00 11.60 477 LEU A N 1
ATOM 763 C CA . LEU A 1 99 ? 10.171 15.477 50.192 1.00 12.23 477 LEU A CA 1
ATOM 764 C C . LEU A 1 99 ? 11.674 15.506 50.445 1.00 12.88 477 LEU A C 1
ATOM 765 O O . LEU A 1 99 ? 12.391 14.636 49.949 1.00 13.00 477 LEU A O 1
ATOM 770 N N . SER A 1 100 ? 12.128 16.445 51.275 1.00 11.33 478 SER A N 1
ATOM 771 C CA . SER A 1 100 ? 13.528 16.525 51.632 1.00 13.08 478 SER A CA 1
ATOM 772 C C . SER A 1 100 ? 13.952 15.298 52.452 1.00 13.56 478 SER A C 1
ATOM 773 O O . SER A 1 100 ? 15.009 14.732 52.212 1.00 13.81 478 SER A O 1
ATOM 776 N N . ALA A 1 101 ? 13.088 14.830 53.359 1.00 13.18 479 ALA A N 1
ATOM 777 C CA . ALA A 1 101 ? 13.369 13.606 54.105 1.00 13.12 479 ALA A CA 1
ATOM 778 C C . ALA A 1 101 ? 13.490 12.426 53.146 1.00 12.17 479 ALA A C 1
ATOM 779 O O . ALA A 1 101 ? 14.364 11.566 53.268 1.00 12.07 479 ALA A O 1
ATOM 781 N N . ASN A 1 102 ? 12.582 12.375 52.178 1.00 12.05 480 ASN A N 1
ATOM 782 C CA . ASN A 1 102 ? 12.613 11.317 51.181 1.00 12.19 480 ASN A CA 1
ATOM 783 C C . ASN A 1 102 ? 13.873 11.378 50.316 1.00 10.85 480 ASN A C 1
ATOM 784 O O . ASN A 1 102 ? 14.469 10.331 50.025 1.00 11.00 480 ASN A O 1
ATOM 789 N N . LEU A 1 103 ? 14.259 12.578 49.890 1.00 11.01 481 LEU A N 1
ATOM 790 C CA . LEU A 1 103 ? 15.481 12.762 49.110 1.00 11.28 481 LEU A CA 1
ATOM 791 C C . LEU A 1 103 ? 16.707 12.270 49.884 1.00 11.44 481 LEU A C 1
ATOM 792 O O . LEU A 1 103 ? 17.608 11.583 49.344 1.00 10.70 481 LEU A O 1
ATOM 797 N N . THR A 1 104 ? 16.794 12.690 51.146 1.00 10.68 482 THR A N 1
ATOM 798 C CA . THR A 1 104 ? 17.900 12.280 52.001 1.00 11.72 482 THR A CA 1
ATOM 799 C C . THR A 1 104 ? 17.961 10.759 52.078 1.00 11.87 482 THR A C 1
ATOM 800 O O . THR A 1 104 ? 19.037 10.181 51.944 1.00 13.11 482 THR A O 1
ATOM 804 N N . ALA A 1 105 ? 16.824 10.086 52.257 1.00 11.47 483 ALA A N 1
ATOM 805 C CA . ALA A 1 105 ? 16.797 8.627 52.350 1.00 12.51 483 ALA A CA 1
ATOM 806 C C . ALA A 1 105 ? 17.295 7.976 51.065 1.00 13.43 483 ALA A C 1
ATOM 807 O O . ALA A 1 105 ? 17.994 6.939 51.094 1.00 11.22 483 ALA A O 1
ATOM 809 N N . VAL A 1 106 ? 16.900 8.533 49.901 1.00 12.98 484 VAL A N 1
ATOM 810 C CA . VAL A 1 106 ? 17.329 7.956 48.637 1.00 11.15 484 VAL A CA 1
ATOM 811 C C . VAL A 1 106 ? 18.831 8.202 48.402 1.00 11.33 484 VAL A C 1
ATOM 812 O O . VAL A 1 106 ? 19.534 7.259 48.017 1.00 11.02 484 VAL A O 1
ATOM 816 N N . VAL A 1 107 ? 19.324 9.426 48.642 1.00 10.81 485 VAL A N 1
ATOM 817 C CA . VAL A 1 107 ? 20.735 9.739 48.465 1.00 11.36 485 VAL A CA 1
ATOM 818 C C . VAL A 1 107 ? 21.582 8.870 49.398 1.00 12.01 485 VAL A C 1
ATOM 819 O O . VAL A 1 107 ? 22.553 8.269 48.926 1.00 12.30 485 VAL A O 1
ATOM 823 N N . LYS A 1 108 ? 21.194 8.774 50.687 1.00 13.08 486 LYS A N 1
ATOM 824 C CA . LYS A 1 108 ? 21.956 7.930 51.623 1.00 13.91 486 LYS A CA 1
ATOM 825 C C . LYS A 1 108 ? 21.905 6.452 51.224 1.00 13.73 486 LYS A C 1
ATOM 826 O O . LYS A 1 108 ? 22.909 5.715 51.347 1.00 14.53 486 LYS A O 1
ATOM 832 N N . GLY A 1 109 ? 20.747 5.997 50.716 1.00 11.54 487 GLY A N 1
ATOM 833 C CA . GLY A 1 109 ? 20.552 4.612 50.353 1.00 10.81 487 GLY A CA 1
ATOM 834 C C . GLY A 1 109 ? 21.439 4.221 49.164 1.00 10.88 487 GLY A C 1
ATOM 835 O O . GLY A 1 109 ? 21.932 3.097 49.069 1.00 10.30 487 GLY A O 1
ATOM 836 N N . ILE A 1 110 ? 21.548 5.115 48.187 1.00 10.44 488 ILE A N 1
ATOM 837 C CA . ILE A 1 110 ? 22.388 4.837 47.027 1.00 10.71 488 ILE A CA 1
ATOM 838 C C . ILE A 1 110 ? 23.866 4.840 47.436 1.00 11.50 488 ILE A C 1
ATOM 839 O O . ILE A 1 110 ? 24.646 4.014 46.958 1.00 12.04 488 ILE A O 1
ATOM 844 N N . ARG A 1 111 ? 24.244 5.773 48.301 1.00 12.92 489 ARG A N 1
ATOM 845 C CA . ARG A 1 111 ? 25.616 5.875 48.783 1.00 12.73 489 ARG A CA 1
ATOM 846 C C . ARG A 1 111 ? 25.965 4.572 49.502 1.00 13.29 489 ARG A C 1
ATOM 847 O O . ARG A 1 111 ? 27.031 3.989 49.274 1.00 12.64 489 ARG A O 1
ATOM 855 N N . GLU A 1 112 ? 25.067 4.106 50.358 1.00 13.19 490 GLU A N 1
ATOM 856 C CA . GLU A 1 112 ? 25.285 2.838 51.055 1.00 14.88 490 GLU A CA 1
ATOM 857 C C . GLU A 1 112 ? 25.420 1.668 50.097 1.00 12.37 490 GLU A C 1
ATOM 858 O O . GLU A 1 112 ? 26.280 0.822 50.311 1.00 13.38 490 GLU A O 1
ATOM 864 N N . ALA A 1 113 ? 24.604 1.616 49.042 1.00 10.95 491 ALA A N 1
ATOM 865 C CA . ALA A 1 113 ? 24.737 0.590 48.021 1.00 11.02 491 ALA A CA 1
ATOM 866 C C . ALA A 1 113 ? 26.090 0.709 47.299 1.00 11.54 491 ALA A C 1
ATOM 867 O O . ALA A 1 113 ? 26.754 -0.312 47.089 1.00 12.28 491 ALA A O 1
ATOM 869 N N . GLN A 1 114 ? 26.492 1.946 46.947 1.00 10.97 492 GLN A N 1
ATOM 870 C CA . GLN A 1 114 ? 27.770 2.203 46.302 1.00 10.50 492 GLN A CA 1
ATOM 871 C C . GLN A 1 114 ? 28.920 1.650 47.157 1.00 11.35 492 GLN A C 1
ATOM 872 O O . GLN A 1 114 ? 29.827 1.014 46.637 1.00 11.12 492 GLN A O 1
ATOM 878 N N . GLU A 1 115 ? 28.925 1.978 48.439 1.00 11.35 493 GLU A N 1
ATOM 879 C CA . GLU A 1 115 ? 29.999 1.558 49.325 1.00 13.25 493 GLU A CA 1
ATOM 880 C C . GLU A 1 115 ? 30.013 0.044 49.526 1.00 13.51 493 GLU A C 1
ATOM 881 O O . GLU A 1 115 ? 31.101 -0.521 49.562 1.00 14.24 493 GLU A O 1
ATOM 887 N N . ALA A 1 116 ? 28.841 -0.587 49.672 1.00 12.19 494 ALA A N 1
ATOM 888 C CA . ALA A 1 116 ? 28.741 -2.032 49.789 1.00 13.30 494 ALA A CA 1
ATOM 889 C C . ALA A 1 116 ? 29.173 -2.726 48.506 1.00 14.36 494 ALA A C 1
ATOM 890 O O . ALA A 1 116 ? 29.942 -3.693 48.551 1.00 12.95 494 ALA A O 1
ATOM 892 N N . TYR A 1 117 ? 28.802 -2.150 47.359 1.00 12.19 495 TYR A N 1
ATOM 893 C CA . TYR A 1 117 ? 29.212 -2.714 46.077 1.00 12.75 495 TYR A CA 1
ATOM 894 C C . TYR A 1 117 ? 30.749 -2.652 45.946 1.00 12.18 495 TYR A C 1
ATOM 895 O O . TYR A 1 117 ? 31.368 -3.596 45.436 1.00 14.80 495 TYR A O 1
ATOM 904 N N . ALA A 1 118 ? 31.363 -1.579 46.432 1.00 12.17 496 ALA A N 1
ATOM 905 C CA . ALA A 1 118 ? 32.795 -1.355 46.294 1.00 13.46 496 ALA A CA 1
ATOM 906 C C . ALA A 1 118 ? 33.579 -2.444 47.036 1.00 16.02 496 ALA A C 1
ATOM 907 O O . ALA A 1 118 ? 34.652 -2.842 46.608 1.00 16.48 496 ALA A O 1
ATOM 909 N N . LYS A 1 119 ? 32.997 -2.985 48.110 1.00 15.69 497 LYS A N 1
ATOM 910 C CA . LYS A 1 119 ? 33.645 -4.069 48.855 1.00 18.33 497 LYS A CA 1
ATOM 911 C C . LYS A 1 119 ? 33.427 -5.408 48.163 1.00 19.08 497 LYS A C 1
ATOM 912 O O . LYS A 1 119 ? 34.315 -6.255 48.172 1.00 19.80 497 LYS A O 1
ATOM 918 N N . LYS A 1 120 ? 32.273 -5.612 47.533 1.00 16.78 498 LYS A N 1
ATOM 919 C CA . LYS A 1 120 ? 32.047 -6.809 46.736 1.00 19.31 498 LYS A CA 1
ATOM 920 C C . LYS A 1 120 ? 32.908 -6.855 45.480 1.00 17.00 498 L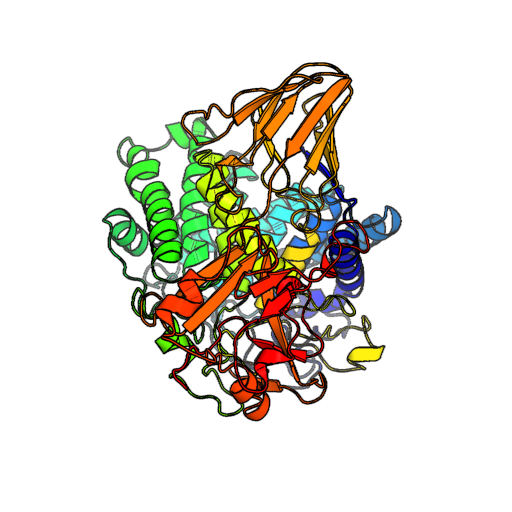YS A C 1
ATOM 921 O O . LYS A 1 120 ? 33.176 -7.932 44.985 1.00 16.85 498 LYS A O 1
ATOM 927 N N . ASP A 1 121 ? 33.225 -5.701 44.871 1.00 14.38 499 ASP A N 1
ATOM 928 C CA . ASP A 1 121 ? 33.850 -5.685 43.554 1.00 13.95 499 ASP A CA 1
ATOM 929 C C . ASP A 1 121 ? 34.799 -4.498 43.491 1.00 14.08 499 ASP A C 1
ATOM 930 O O . ASP A 1 121 ? 34.510 -3.482 42.860 1.00 11.70 499 ASP A O 1
ATOM 935 N N . THR A 1 122 ? 35.972 -4.651 44.117 1.00 12.86 500 THR A N 1
ATOM 936 C CA . THR A 1 122 ? 36.887 -3.548 44.302 1.00 13.80 500 THR A CA 1
ATOM 937 C C . THR A 1 122 ? 37.266 -2.864 42.979 1.00 13.11 500 THR A C 1
ATOM 938 O O . THR A 1 122 ? 37.473 -1.658 42.937 1.00 12.96 500 THR A O 1
ATOM 942 N N . ALA A 1 123 ? 37.447 -3.661 41.914 1.00 11.49 501 ALA A N 1
ATOM 943 C CA . ALA A 1 123 ? 37.822 -3.171 40.593 1.00 13.10 501 ALA A CA 1
ATOM 944 C C . ALA A 1 123 ? 36.812 -2.127 40.106 1.00 13.17 501 ALA A C 1
ATOM 945 O O . ALA A 1 123 ? 37.200 -1.186 39.427 1.00 13.68 501 ALA A O 1
ATOM 947 N N . ASN A 1 124 ? 35.547 -2.264 40.516 1.00 12.75 502 ASN A N 1
ATOM 948 C CA . ASN A 1 124 ? 34.509 -1.353 40.091 1.00 11.61 502 ASN A CA 1
ATOM 949 C C . ASN A 1 124 ? 34.026 -0.464 41.224 1.00 11.44 502 ASN A C 1
ATOM 950 O O . ASN A 1 124 ? 32.888 0.000 41.216 1.00 10.37 502 ASN A O 1
ATOM 955 N N . ALA A 1 125 ? 34.873 -0.219 42.225 1.00 11.76 503 ALA A N 1
ATOM 956 C CA . ALA A 1 125 ? 34.485 0.635 43.345 1.00 10.98 503 ALA A CA 1
ATOM 957 C C . ALA A 1 125 ? 34.119 2.037 42.820 1.00 10.95 503 ALA A C 1
ATOM 958 O O . ALA A 1 125 ? 34.878 2.645 42.039 1.00 11.12 503 ALA A O 1
ATOM 960 N N . GLY A 1 126 ? 32.955 2.501 43.275 1.00 10.72 504 GLY A N 1
ATOM 961 C CA . GLY A 1 126 ? 32.404 3.776 42.876 1.00 10.24 504 GLY A CA 1
ATOM 962 C C . GLY A 1 126 ? 31.258 3.645 41.878 1.00 10.43 504 GLY A C 1
ATOM 963 O O . GLY A 1 126 ? 30.453 4.559 41.737 1.00 10.94 504 GLY A O 1
ATOM 964 N N . PHE A 1 127 ? 31.156 2.510 41.188 1.00 10.28 505 PHE A N 1
ATOM 965 C CA . PHE A 1 127 ? 29.983 2.219 40.383 1.00 10.63 505 PHE A CA 1
ATOM 966 C C . PHE A 1 127 ? 28.714 2.375 41.215 1.00 11.21 505 PHE A C 1
ATOM 967 O O . PHE A 1 127 ? 28.683 1.952 42.357 1.00 10.76 505 PHE A O 1
ATOM 975 N N . PHE A 1 128 ? 27.650 2.945 40.598 1.00 11.75 506 PHE A N 1
ATOM 976 C CA . PHE A 1 128 ? 26.307 2.957 41.169 1.00 11.82 506 PHE A CA 1
ATOM 977 C C . PHE A 1 128 ? 25.626 1.665 40.758 1.00 12.73 506 PHE A C 1
ATOM 978 O O . PHE A 1 128 ? 25.421 1.433 39.572 1.00 13.36 506 PHE A O 1
ATOM 986 N N . PRO A 1 129 ? 25.309 0.757 41.699 1.00 11.78 507 PRO A N 1
ATOM 987 C CA . PRO A 1 129 ? 24.908 -0.596 41.351 1.00 12.04 507 PRO A CA 1
ATOM 988 C C . PRO A 1 129 ? 23.431 -0.696 40.999 1.00 13.10 507 PRO A C 1
ATOM 989 O O . PRO A 1 129 ? 22.677 -1.431 41.622 1.00 13.22 507 PRO A O 1
ATOM 993 N N . ALA A 1 130 ? 23.007 0.024 39.951 1.00 12.23 508 ALA A N 1
ATOM 994 C CA . ALA A 1 130 ? 21.613 -0.059 39.508 1.00 12.70 508 ALA A CA 1
ATOM 995 C C . ALA 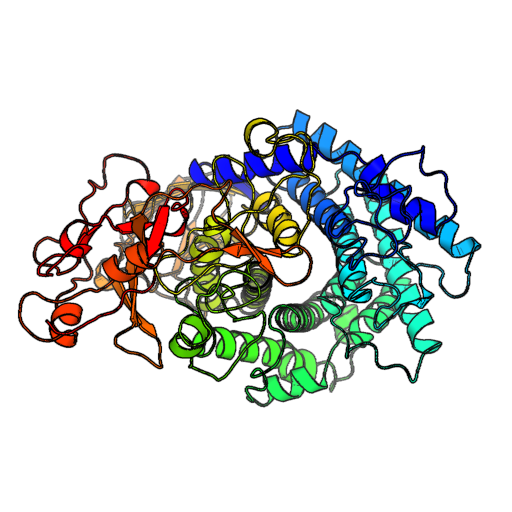A 1 130 ? 21.329 -1.378 38.771 1.00 12.88 508 ALA A C 1
ATOM 996 O O . ALA A 1 130 ? 20.188 -1.785 38.628 1.00 13.48 508 ALA A O 1
ATOM 998 N N . PHE A 1 131 ? 22.385 -2.003 38.231 1.00 11.24 509 PHE A N 1
ATOM 999 C CA . PHE A 1 131 ? 22.351 -3.175 37.379 1.00 11.73 509 PHE A CA 1
ATOM 1000 C C . PHE A 1 131 ? 23.748 -3.808 37.416 1.00 12.17 509 PHE A C 1
ATOM 1001 O O . PHE A 1 131 ? 24.633 -3.272 38.053 1.00 12.53 509 PHE A O 1
ATOM 1009 N N . SER A 1 132 ? 23.973 -4.898 36.680 1.00 12.83 510 SER A N 1
ATOM 1010 C CA . SER A 1 132 ? 25.280 -5.555 36.676 1.00 13.72 510 SER A CA 1
ATOM 1011 C C . SER A 1 132 ? 26.347 -4.706 35.989 1.00 13.16 510 SER A C 1
ATOM 1012 O O . SER A 1 132 ? 26.176 -4.263 34.860 1.00 13.10 510 SER A O 1
ATOM 1015 N N . ALA A 1 133 ? 27.501 -4.556 36.636 1.00 12.58 511 ALA A N 1
ATOM 1016 C CA . ALA A 1 133 ? 28.613 -3.846 36.011 1.00 12.43 511 ALA A CA 1
ATOM 1017 C C . ALA A 1 133 ? 29.108 -4.565 34.762 1.00 11.98 511 ALA A C 1
ATOM 1018 O O . ALA A 1 133 ? 29.684 -3.931 33.890 1.00 11.31 511 ALA A O 1
ATOM 1020 N N . SER A 1 134 ? 28.795 -5.862 34.635 1.00 12.40 512 SER A N 1
ATOM 1021 C CA . SER A 1 134 ? 29.247 -6.638 33.489 1.00 13.80 512 SER A CA 1
ATOM 1022 C C . SER A 1 134 ? 28.611 -6.178 32.180 1.00 14.38 512 SER A C 1
ATOM 1023 O O . SER A 1 134 ? 29.154 -6.502 31.123 1.00 14.47 512 SER A O 1
ATOM 1026 N N . VAL A 1 135 ? 27.496 -5.422 32.204 1.00 13.27 513 VAL A N 1
ATOM 1027 C CA . VAL A 1 135 ? 26.924 -4.979 30.927 1.00 12.97 513 VAL A CA 1
ATOM 1028 C C . VAL A 1 135 ? 27.398 -3.592 30.505 1.00 13.61 513 VAL A C 1
ATOM 1029 O O . VAL A 1 135 ? 26.922 -3.098 29.468 1.00 13.10 513 VAL A O 1
ATOM 1033 N N . VAL A 1 136 ? 2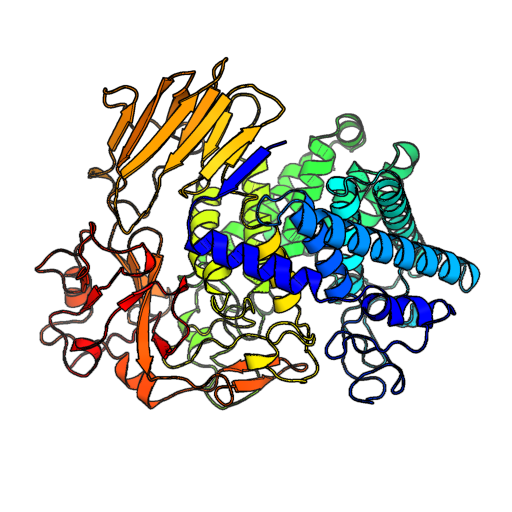8.332 -2.984 31.242 1.00 12.10 514 VAL A N 1
ATOM 1034 C CA . VAL A 1 136 ? 28.873 -1.708 30.788 1.00 11.94 514 VAL A CA 1
ATOM 1035 C C . VAL A 1 136 ? 29.818 -1.960 29.620 1.00 13.76 514 VAL A C 1
ATOM 1036 O O . VAL A 1 136 ? 30.641 -2.866 29.711 1.00 13.12 514 VAL A O 1
ATOM 1040 N N . PRO A 1 137 ? 29.852 -1.175 28.524 1.00 12.67 515 PRO A N 1
ATOM 1041 C CA . PRO A 1 137 ? 29.018 0.014 28.263 1.00 12.77 515 PRO A CA 1
ATOM 1042 C C . PRO A 1 137 ? 27.867 -0.135 27.270 1.00 13.86 515 PRO A C 1
ATOM 1043 O O . PRO A 1 137 ? 27.151 0.839 26.975 1.00 14.22 515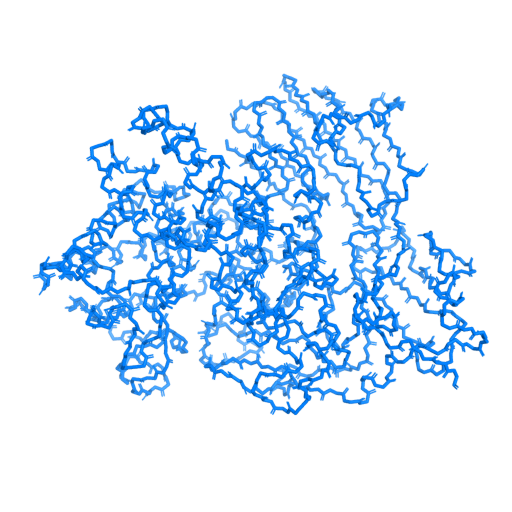 PRO A O 1
ATOM 1047 N N . ASN A 1 138 ? 27.705 -1.342 26.700 1.00 12.41 516 ASN A N 1
ATOM 1048 C CA . ASN A 1 138 ? 26.759 -1.484 25.597 1.00 13.07 516 ASN A CA 1
ATOM 1049 C C . ASN A 1 138 ? 25.417 -2.079 26.000 1.00 12.52 516 ASN A C 1
ATOM 1050 O O . ASN A 1 138 ? 24.516 -2.106 25.161 1.00 13.41 516 ASN A O 1
ATOM 1055 N N . GLY A 1 139 ? 25.267 -2.513 27.250 1.00 11.29 517 GLY A N 1
ATOM 1056 C CA . GLY A 1 139 ? 24.065 -3.174 27.699 1.00 12.89 517 GLY A CA 1
ATOM 1057 C C . GLY A 1 139 ? 24.131 -4.692 27.489 1.00 13.66 517 GLY A C 1
ATOM 1058 O O . GLY A 1 139 ? 25.072 -5.203 26.906 1.00 14.61 517 GLY A O 1
ATOM 1059 N N . GLY A 1 140 ? 23.130 -5.389 27.961 1.00 13.68 518 GLY A N 1
ATOM 1060 C CA . GLY A 1 140 ? 23.100 -6.836 27.887 1.00 14.23 518 GLY A CA 1
ATOM 1061 C C . GLY A 1 140 ? 22.026 -7.362 28.827 1.00 14.40 518 GLY A C 1
ATOM 1062 O O . GLY A 1 140 ? 21.721 -6.736 29.841 1.00 13.51 518 GLY A O 1
ATOM 1063 N N . GLY A 1 141 ? 21.513 -8.568 28.531 1.00 14.54 519 GLY A N 1
ATOM 1064 C CA . GLY A 1 141 ? 20.617 -9.229 29.456 1.00 14.50 519 GLY A CA 1
ATOM 1065 C C . GLY A 1 141 ? 19.325 -8.437 29.634 1.00 12.51 519 GLY A C 1
ATOM 1066 O O . GLY A 1 141 ? 18.617 -8.613 30.631 1.00 12.29 519 GLY A O 1
ATOM 1067 N N . GLY A 1 142 ? 19.002 -7.610 28.633 1.00 13.01 520 GLY A N 1
ATOM 1068 C CA . GLY A 1 142 ? 17.810 -6.765 28.678 1.00 12.37 520 GLY A CA 1
ATOM 1069 C C . GLY A 1 142 ? 18.083 -5.365 29.269 1.00 11.68 520 GLY A C 1
ATOM 1070 O O . GLY A 1 142 ? 17.210 -4.523 29.175 1.00 11.13 520 GLY A O 1
ATOM 1071 N N . LEU A 1 143 ? 19.254 -5.121 29.888 1.00 10.06 521 LEU A N 1
ATOM 1072 C CA . LEU A 1 143 ? 19.581 -3.789 30.380 1.00 10.18 521 LEU A CA 1
ATOM 1073 C C . LEU A 1 143 ? 20.077 -2.988 29.179 1.00 10.10 521 LEU A C 1
ATOM 1074 O O . LEU A 1 143 ? 21.057 -3.363 28.499 1.00 10.80 521 LEU A O 1
ATOM 1079 N N . ILE A 1 144 ? 19.387 -1.874 28.924 1.00 11.27 522 ILE A N 1
ATOM 1080 C CA . ILE A 1 144 ? 19.662 -1.011 27.777 1.00 10.05 522 ILE A CA 1
ATOM 1081 C C . ILE A 1 144 ? 20.410 0.250 28.266 1.00 9.79 522 ILE A C 1
ATOM 1082 O O . ILE A 1 144 ? 20.067 0.811 29.329 1.00 9.68 522 ILE A O 1
ATOM 1087 N N . VAL A 1 145 ? 21.312 0.761 27.403 1.00 9.99 523 VAL A N 1
ATOM 1088 C CA . VAL A 1 145 ? 22.038 2.032 27.563 1.00 10.31 523 VAL A CA 1
ATOM 1089 C C . VAL A 1 145 ? 22.499 2.278 28.997 1.00 9.76 523 VAL A C 1
ATOM 1090 O O . VAL A 1 145 ? 22.184 3.291 29.633 1.00 9.58 523 VAL A O 1
ATOM 1094 N N . PRO A 1 146 ? 23.406 1.433 29.542 1.00 9.58 524 PRO A N 1
ATOM 1095 C CA . PRO A 1 146 ? 23.843 1.596 30.923 1.00 9.69 524 PRO A CA 1
ATOM 1096 C C . PRO A 1 146 ? 24.369 2.968 31.327 1.00 9.23 524 PRO A C 1
ATOM 1097 O O . PRO A 1 146 ? 23.985 3.435 32.399 1.00 8.88 524 PRO A O 1
ATOM 1101 N N . PHE A 1 147 ? 25.245 3.565 30.501 1.00 8.35 525 PHE A N 1
ATOM 1102 C CA . PHE A 1 147 ? 25.793 4.877 30.864 1.00 9.10 525 PHE A CA 1
ATOM 1103 C C . PHE A 1 147 ? 24.694 5.946 30.879 1.00 8.93 525 PHE A C 1
ATOM 1104 O O . PHE A 1 147 ? 24.783 6.900 31.658 1.00 8.47 525 PHE A O 1
ATOM 1112 N N . TYR A 1 148 ? 23.693 5.823 29.983 1.00 7.93 526 TYR A N 1
ATOM 1113 C CA . TYR A 1 148 ? 22.569 6.742 29.984 1.00 7.54 526 TYR A CA 1
ATOM 1114 C C . TYR A 1 148 ? 21.861 6.700 31.339 1.00 7.78 526 TYR A C 1
ATOM 1115 O O . TYR A 1 148 ? 21.499 7.729 31.926 1.00 7.12 526 TYR A O 1
ATOM 1124 N N . ASN A 1 149 ? 21.683 5.493 31.885 1.00 7.36 527 ASN A N 1
ATOM 1125 C CA . ASN A 1 149 ? 20.937 5.324 33.119 1.00 7.74 527 ASN A CA 1
ATOM 1126 C C . ASN A 1 149 ? 21.751 5.881 34.285 1.00 7.38 527 ASN A C 1
ATOM 1127 O O . ASN A 1 149 ? 21.223 6.592 35.133 1.00 8.04 527 ASN A O 1
ATOM 1132 N N . LEU A 1 150 ? 23.069 5.601 34.283 1.00 7.88 528 LEU A N 1
ATOM 1133 C CA . LEU A 1 150 ? 23.975 6.035 35.323 1.00 8.03 528 LEU A CA 1
ATOM 1134 C C . LEU A 1 150 ? 24.106 7.557 35.307 1.00 8.37 528 LEU A C 1
ATOM 1135 O O . LEU A 1 150 ? 24.203 8.178 36.352 1.00 8.68 528 LEU A O 1
ATOM 1140 N N . HIS A 1 151 ? 24.084 8.143 34.109 1.00 8.08 529 HIS A N 1
ATOM 1141 C CA . HIS A 1 151 ? 24.126 9.595 33.919 1.00 8.16 529 HIS A CA 1
ATOM 1142 C C . HIS A 1 151 ? 23.038 10.260 34.752 1.00 7.88 529 HIS A C 1
ATOM 1143 O O . HIS A 1 151 ? 23.285 11.263 35.400 1.00 8.26 529 HIS A O 1
ATOM 1150 N N . LYS A 1 152 ? 21.842 9.673 34.797 1.00 8.33 530 LYS A N 1
ATOM 1151 C CA . LYS A 1 152 ? 20.763 10.306 35.576 1.00 8.30 530 LYS A CA 1
ATOM 1152 C C . LYS A 1 152 ? 21.039 10.319 37.080 1.00 8.12 530 LYS A C 1
ATOM 1153 O O . LYS A 1 152 ? 20.630 11.241 37.796 1.00 9.01 530 LYS A O 1
ATOM 1159 N N . VAL A 1 153 ? 21.661 9.250 37.589 1.00 8.08 531 VAL A N 1
ATOM 1160 C CA . VAL A 1 153 ? 21.979 9.188 39.006 1.00 8.53 531 VAL A CA 1
ATOM 1161 C C . VAL A 1 153 ? 23.055 10.220 39.307 1.00 8.17 531 VAL A C 1
ATOM 1162 O O . VAL A 1 153 ? 22.977 10.923 40.313 1.00 8.28 531 VAL A O 1
ATOM 1166 N N . GLU A 1 154 ? 24.087 10.282 38.454 1.00 8.11 532 GLU A N 1
ATOM 1167 C CA . GLU A 1 154 ? 25.191 11.212 38.678 1.00 8.32 532 GLU A CA 1
ATOM 1168 C C . GLU A 1 154 ? 24.682 12.662 38.624 1.00 8.61 532 GLU A C 1
ATOM 1169 O O . GLU A 1 154 ? 25.026 13.497 39.488 1.00 8.78 532 GLU A O 1
ATOM 1175 N N . ALA A 1 155 ? 23.846 12.991 37.619 1.00 8.80 533 ALA A N 1
ATOM 1176 C CA . ALA A 1 155 ? 23.255 14.326 37.517 1.00 9.26 533 ALA A CA 1
ATOM 1177 C C . ALA A 1 155 ? 22.403 14.629 38.748 1.00 8.81 533 ALA A C 1
ATOM 1178 O O . ALA A 1 155 ? 22.475 15.746 39.300 1.00 9.32 533 ALA A O 1
ATOM 1180 N N . GLY A 1 156 ? 21.654 13.627 39.187 1.00 8.37 534 GLY A N 1
ATOM 1181 C CA . GLY A 1 156 ? 20.814 13.720 40.375 1.00 8.98 534 GLY A CA 1
ATOM 1182 C C . GLY A 1 156 ? 21.627 14.104 41.610 1.00 8.81 534 GLY A C 1
ATOM 1183 O O . GLY A 1 156 ? 21.239 14.990 42.363 1.00 9.35 534 GLY A O 1
ATOM 1184 N N . MET A 1 157 ? 22.782 13.469 41.781 1.00 9.21 535 MET A N 1
ATOM 1185 C CA . MET A 1 157 ? 23.621 13.744 42.950 1.00 10.10 535 MET A CA 1
ATOM 1186 C C . MET A 1 157 ? 24.095 15.203 42.975 1.00 10.35 535 MET A C 1
ATOM 1187 O O . MET A 1 157 ? 24.134 15.841 44.052 1.00 9.66 535 MET A O 1
ATOM 1192 N N . VAL A 1 158 ? 24.425 15.774 41.805 1.00 9.65 536 VAL A N 1
ATOM 1193 C CA . VAL A 1 158 ? 24.818 17.169 41.758 1.00 10.33 536 VAL A CA 1
ATOM 1194 C C . VAL A 1 158 ? 23.657 18.052 42.198 1.00 9.80 536 VAL A C 1
ATOM 1195 O O . VAL A 1 158 ? 23.845 19.000 42.965 1.00 8.56 536 VAL A O 1
ATOM 1199 N N . GLN A 1 159 ? 22.429 17.751 41.694 1.00 9.14 537 GLN A N 1
ATOM 1200 C CA . GLN A 1 159 ? 21.300 18.576 42.107 1.00 9.21 537 GLN A CA 1
ATOM 1201 C C . GLN A 1 159 ? 21.081 18.512 43.630 1.00 8.92 537 GLN A C 1
ATOM 1202 O O . GLN A 1 159 ? 20.670 19.503 44.225 1.00 9.66 537 GLN A O 1
ATOM 1208 N N . ALA A 1 160 ? 21.202 17.317 44.238 1.00 9.09 538 ALA A N 1
ATOM 1209 C CA . ALA A 1 160 ? 21.047 17.150 45.679 1.00 9.94 538 ALA A CA 1
ATOM 1210 C C . ALA A 1 160 ? 22.123 17.942 46.435 1.00 11.38 538 ALA A C 1
ATOM 1211 O O . ALA A 1 160 ? 21.825 18.588 47.439 1.00 11.65 538 ALA A O 1
ATOM 1213 N N . TYR A 1 161 ? 23.362 17.944 45.927 1.00 11.01 539 TYR A N 1
ATOM 1214 C CA . TYR A 1 161 ? 24.426 18.738 46.537 1.00 11.41 539 TYR A CA 1
ATOM 1215 C C . TYR A 1 161 ? 24.063 20.224 46.479 1.00 12.61 539 TYR A C 1
ATOM 1216 O O . TYR A 1 161 ? 24.268 20.982 47.456 1.00 13.25 539 TYR A O 1
ATOM 1225 N N . ASP A 1 162 ? 23.519 20.652 45.340 1.00 10.95 540 ASP A N 1
ATOM 1226 C CA . ASP A 1 162 ? 23.217 22.061 45.128 1.00 11.98 540 ASP A CA 1
ATOM 1227 C C . ASP A 1 162 ? 22.040 22.522 45.979 1.00 12.73 540 ASP A C 1
ATOM 1228 O O . ASP A 1 162 ? 22.069 23.671 46.444 1.00 13.42 540 ASP A O 1
ATOM 1233 N N . TYR A 1 163 ? 21.013 21.675 46.152 1.00 12.72 541 TYR A N 1
ATOM 1234 C CA . TYR A 1 163 ? 19.724 22.178 46.604 1.00 12.63 541 TYR A CA 1
ATOM 1235 C C . TYR A 1 163 ? 19.202 21.579 47.903 1.00 13.31 541 TYR A C 1
ATOM 1236 O O . TYR A 1 163 ? 18.273 22.172 48.473 1.00 14.38 541 TYR A O 1
ATOM 1245 N N . SER A 1 164 ? 19.753 20.470 48.406 1.00 12.20 542 SER A N 1
ATOM 1246 C CA . SER A 1 164 ? 19.328 19.952 49.697 1.00 13.62 542 SER A CA 1
ATOM 1247 C C . SER A 1 164 ? 19.699 20.966 50.784 1.00 15.82 542 SER A C 1
ATOM 1248 O O . SER A 1 164 ? 20.799 21.511 50.759 1.00 14.01 542 SER A O 1
ATOM 1251 N N . THR A 1 165 ? 18.792 21.151 51.759 1.00 16.68 543 THR A N 1
ATOM 1252 C CA . THR A 1 165 ? 19.078 21.988 52.921 1.00 18.31 543 THR A CA 1
ATOM 1253 C C . THR A 1 165 ? 19.742 21.168 54.021 1.00 18.11 543 THR A C 1
ATOM 1254 O O . THR A 1 165 ? 20.102 21.712 55.076 1.00 19.70 543 THR A O 1
ATOM 1258 N N . ASP A 1 166 ? 19.977 19.883 53.765 1.00 17.08 544 ASP A N 1
ATOM 1259 C CA . ASP A 1 166 ? 20.559 19.012 54.773 1.00 18.28 544 ASP A CA 1
ATOM 1260 C C . ASP A 1 166 ? 22.053 18.786 54.506 1.00 19.61 544 ASP A C 1
ATOM 1261 O O . ASP A 1 166 ? 22.422 18.150 53.519 1.00 15.06 544 ASP A O 1
ATOM 1266 N N . ALA A 1 167 ? 22.907 19.250 55.429 1.00 18.71 545 ALA A N 1
ATOM 1267 C CA . ALA A 1 167 ? 24.353 19.248 55.218 1.00 19.35 545 ALA A CA 1
ATOM 1268 C C . ALA A 1 167 ? 24.888 17.844 54.968 1.00 16.77 545 ALA A C 1
ATOM 1269 O O . ALA A 1 167 ? 25.714 17.608 54.077 1.00 15.67 545 ALA A O 1
ATOM 1271 N N . GLU A 1 168 ? 24.449 16.877 55.760 1.00 17.00 546 GLU A N 1
ATOM 1272 C CA . GLU A 1 168 ? 24.884 15.514 55.556 1.00 18.92 546 GLU A CA 1
ATOM 1273 C C . GLU A 1 168 ? 24.482 14.973 54.177 1.00 17.83 546 GLU A C 1
ATOM 1274 O O . GLU A 1 168 ? 25.270 14.262 53.533 1.00 15.50 546 GLU A O 1
ATOM 1280 N N . THR A 1 169 ? 23.257 15.280 53.750 1.00 14.39 547 THR A N 1
ATOM 1281 C CA . THR A 1 169 ? 22.820 14.895 52.415 1.00 14.89 547 THR A CA 1
ATOM 1282 C C . THR A 1 169 ? 23.727 15.497 51.325 1.00 13.23 547 THR A C 1
ATOM 1283 O O . THR A 1 169 ? 24.107 14.786 50.395 1.00 14.25 547 THR A O 1
ATOM 1287 N N . ARG A 1 170 ? 24.103 16.769 51.438 1.00 12.16 548 ARG A N 1
ATOM 1288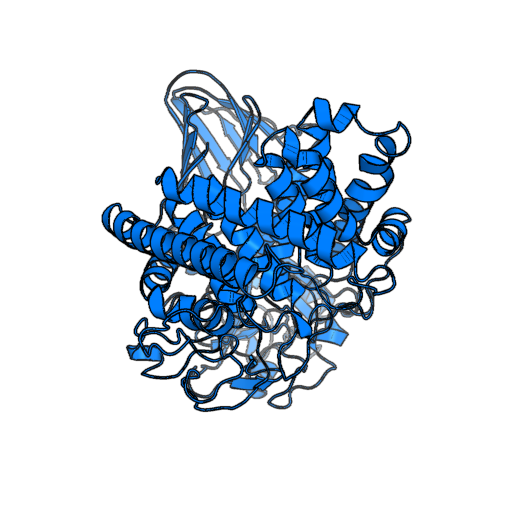 C CA . ARG A 1 170 ? 24.946 17.407 50.430 1.00 13.40 548 ARG A CA 1
ATOM 1289 C C . ARG A 1 170 ? 26.306 16.703 50.378 1.00 14.67 548 ARG A C 1
ATOM 1290 O O . ARG A 1 170 ? 26.842 16.374 49.308 1.00 14.11 548 ARG A O 1
ATOM 1298 N N . GLU A 1 171 ? 26.873 16.427 51.554 1.00 16.13 549 GLU A N 1
ATOM 1299 C CA . GLU A 1 171 ? 28.191 15.797 51.640 1.00 16.19 549 GLU A CA 1
ATOM 1300 C C . GLU A 1 171 ? 28.160 14.368 51.108 1.00 14.51 549 GLU A C 1
ATOM 1301 O O . GLU A 1 171 ? 29.114 13.963 50.445 1.00 13.79 549 GLU A O 1
ATOM 1307 N N . THR A 1 172 ? 27.080 13.638 51.387 1.00 12.71 550 THR A N 1
ATOM 1308 C CA . THR A 1 172 ? 26.905 12.301 50.868 1.00 12.96 550 THR A CA 1
ATOM 1309 C C . THR A 1 172 ? 26.804 12.337 49.343 1.00 11.96 550 THR A C 1
ATOM 1310 O O . THR A 1 172 ? 27.419 11.482 48.675 1.00 12.07 550 THR A O 1
ATOM 1314 N N . ALA A 1 173 ? 26.037 13.305 48.788 1.00 11.38 551 ALA A N 1
ATOM 1315 C CA . ALA A 1 173 ? 25.858 13.359 47.337 1.00 11.86 551 ALA A CA 1
ATOM 1316 C C . ALA A 1 173 ? 27.178 13.659 46.644 1.00 11.16 551 ALA A C 1
ATOM 1317 O O . ALA A 1 173 ? 27.479 13.098 45.600 1.00 9.72 551 ALA A O 1
ATOM 1319 N N . LYS A 1 174 ? 27.955 14.569 47.225 1.00 11.43 552 LYS A N 1
ATOM 1320 C CA . LYS A 1 174 ? 29.240 14.925 46.656 1.00 12.74 552 LYS A CA 1
ATOM 1321 C C . LYS A 1 174 ? 30.183 13.724 46.671 1.00 13.49 552 LYS A C 1
ATOM 1322 O O . LYS A 1 174 ? 30.864 13.464 45.679 1.00 11.33 552 LYS A O 1
ATOM 1328 N N . ALA A 1 175 ? 30.223 12.994 47.798 1.00 12.50 553 ALA A N 1
ATOM 1329 C CA . ALA A 1 175 ? 31.124 11.857 47.910 1.00 13.95 553 ALA A CA 1
ATOM 1330 C C . ALA A 1 175 ? 30.720 10.807 46.895 1.00 13.89 553 ALA A C 1
ATOM 1331 O O . ALA A 1 175 ? 31.585 10.225 46.216 1.00 11.84 553 ALA A O 1
ATOM 1333 N N . ALA A 1 176 ? 29.400 10.592 46.775 1.00 11.89 554 ALA A N 1
ATOM 1334 C CA . ALA A 1 176 ? 28.910 9.600 45.819 1.00 11.46 554 ALA A CA 1
ATOM 1335 C C . ALA A 1 176 ? 29.318 9.987 44.396 1.00 10.57 554 ALA A C 1
ATOM 1336 O O . ALA A 1 176 ? 29.817 9.153 43.621 1.00 12.85 554 ALA A O 1
ATOM 1338 N N . ALA A 1 177 ? 29.075 11.251 44.015 1.00 9.41 555 ALA A N 1
ATOM 1339 C CA . ALA A 1 177 ? 29.341 11.704 42.652 1.00 9.22 555 ALA A CA 1
ATOM 1340 C C . ALA A 1 177 ? 30.817 11.679 42.286 1.00 8.77 555 ALA A C 1
ATOM 1341 O O . ALA A 1 177 ? 31.164 11.341 41.165 1.00 9.55 555 ALA A O 1
ATOM 1343 N N . VAL A 1 178 ? 31.694 12.077 43.204 1.00 9.41 556 VAL A N 1
ATOM 1344 C CA . VAL A 1 178 ? 33.138 12.045 42.952 1.00 9.66 556 VAL A CA 1
ATOM 1345 C C . VAL A 1 178 ? 33.656 10.611 42.866 1.00 9.78 556 VAL A C 1
ATOM 1346 O O . VAL A 1 178 ? 34.426 10.269 41.970 1.00 10.15 556 VAL A O 1
ATOM 1350 N N . ASP A 1 179 ? 33.166 9.735 43.731 1.00 9.97 557 ASP A N 1
ATOM 1351 C CA . ASP A 1 179 ? 33.573 8.346 43.663 1.00 9.87 557 ASP A CA 1
ATOM 1352 C C . ASP A 1 179 ? 33.138 7.683 42.353 1.00 9.59 557 ASP A C 1
ATOM 1353 O O . ASP A 1 179 ? 33.873 6.859 41.840 1.00 9.97 557 ASP A O 1
ATOM 1358 N N . PHE A 1 180 ? 31.959 8.030 41.815 1.00 9.16 558 PHE A N 1
ATOM 1359 C CA . PHE A 1 180 ? 31.519 7.525 40.529 1.00 9.23 558 PHE A CA 1
ATOM 1360 C C . PHE A 1 180 ? 32.424 8.035 39.399 1.00 8.72 558 PHE A C 1
ATOM 1361 O O . PHE A 1 180 ? 32.790 7.297 38.497 1.00 9.16 558 PHE A O 1
ATOM 1369 N N . ALA A 1 181 ? 32.797 9.307 39.419 1.00 8.44 559 ALA A N 1
ATOM 1370 C CA . ALA A 1 181 ? 33.728 9.805 38.437 1.00 10.27 559 ALA A CA 1
ATOM 1371 C C . ALA A 1 181 ? 35.055 9.044 38.487 1.00 10.78 559 ALA A C 1
ATOM 1372 O O . ALA A 1 181 ? 35.672 8.790 37.454 1.00 10.55 559 ALA A O 1
ATOM 1374 N N . LYS A 1 182 ? 35.558 8.774 39.687 1.00 11.46 560 LYS A N 1
ATOM 1375 C CA . LYS A 1 182 ? 36.811 8.008 39.780 1.00 12.52 560 LYS A CA 1
ATOM 1376 C C . LYS A 1 182 ? 36.639 6.605 39.176 1.00 12.03 560 LYS A C 1
ATOM 1377 O O . LYS A 1 182 ? 37.545 6.106 38.489 1.00 12.27 560 LYS A O 1
ATOM 1383 N N . TRP A 1 183 ? 35.455 6.001 39.393 1.00 10.57 561 TRP A N 1
ATOM 1384 C CA . TRP A 1 183 ? 35.113 4.726 38.772 1.00 9.88 561 TRP A CA 1
ATOM 1385 C C . TRP A 1 183 ? 35.198 4.795 37.240 1.00 10.43 561 TRP A C 1
ATOM 1386 O O . TRP A 1 183 ? 35.766 3.912 36.592 1.00 10.18 561 TRP A O 1
ATOM 1397 N N . VAL A 1 184 ? 34.665 5.868 36.632 1.00 9.92 562 VAL A N 1
ATOM 1398 C CA . VAL A 1 184 ? 34.681 6.019 35.187 1.00 10.01 562 VAL A CA 1
ATOM 1399 C C . VAL A 1 184 ? 36.125 5.942 34.695 1.00 9.59 562 VAL A C 1
ATOM 1400 O O . VAL A 1 184 ? 36.415 5.227 33.755 1.00 9.63 562 VAL A O 1
ATOM 1404 N N . VAL A 1 185 ? 37.027 6.645 35.383 1.00 10.50 563 VAL A N 1
ATOM 1405 C CA . VAL A 1 185 ? 38.429 6.701 34.972 1.00 10.92 563 VAL A CA 1
ATOM 1406 C C . VAL A 1 185 ? 39.080 5.315 35.118 1.00 10.59 563 VAL A C 1
ATOM 1407 O O . VAL A 1 185 ? 39.748 4.878 34.185 1.00 10.88 563 VAL A O 1
ATOM 1411 N N . ASN A 1 186 ? 38.848 4.649 36.256 1.00 10.99 564 ASN A N 1
ATOM 1412 C CA . ASN A 1 186 ? 39.371 3.306 36.509 1.00 11.84 564 ASN A CA 1
ATOM 1413 C C . ASN A 1 186 ? 38.815 2.273 35.541 1.00 11.88 564 ASN A C 1
ATOM 1414 O O . ASN A 1 186 ? 39.575 1.496 34.960 1.00 11.62 564 ASN A O 1
ATOM 1419 N N . TRP A 1 187 ? 37.498 2.348 35.279 1.00 11.12 565 TRP A N 1
ATOM 1420 C CA . TRP A 1 187 ? 36.880 1.408 34.372 1.00 10.50 565 TRP A CA 1
ATOM 1421 C C . TRP A 1 187 ? 37.475 1.581 32.983 1.00 10.92 565 TRP A C 1
ATOM 1422 O O . TRP A 1 187 ? 37.814 0.610 32.335 1.00 10.33 565 TRP A O 1
ATOM 1433 N N . LYS A 1 188 ? 37.561 2.837 32.507 1.00 10.39 566 LYS A N 1
ATOM 1434 C CA . LYS A 1 188 ? 38.056 3.045 31.161 1.00 11.48 566 LYS A CA 1
ATOM 1435 C C . LYS A 1 188 ? 39.536 2.658 31.041 1.00 11.58 566 LYS A C 1
ATOM 1436 O O . LYS A 1 188 ? 39.903 2.109 30.013 1.00 13.20 566 LYS A O 1
ATOM 1442 N N . SER A 1 189 ? 40.368 2.883 32.058 1.00 12.80 567 SER A N 1
ATOM 1443 C CA . SER A 1 189 ? 41.774 2.499 31.907 1.00 15.87 567 SER A CA 1
ATOM 1444 C C . SER A 1 189 ? 41.872 0.968 31.857 1.00 14.34 567 SER A C 1
ATOM 1445 O O . SER A 1 189 ? 42.767 0.462 31.217 1.00 13.78 567 SER A O 1
ATOM 1448 N N . ALA A 1 190 ? 40.964 0.234 32.530 1.00 12.57 568 ALA A N 1
ATOM 1449 C CA . ALA A 1 190 ? 40.958 -1.223 32.479 1.00 13.01 568 ALA A CA 1
ATOM 1450 C C . ALA A 1 190 ? 40.373 -1.753 31.163 1.00 15.43 568 ALA A C 1
ATOM 1451 O O . ALA A 1 190 ? 40.59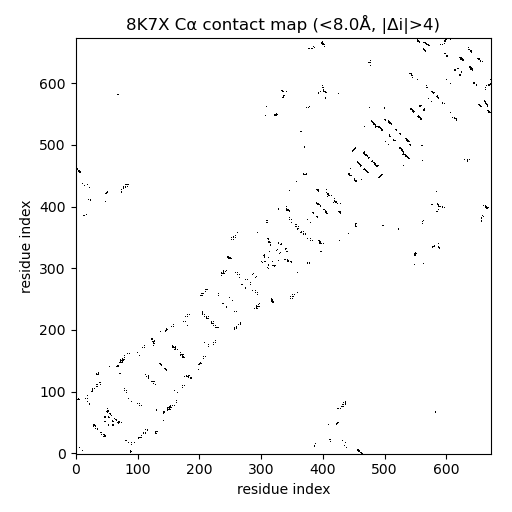2 -2.894 30.779 1.00 18.11 568 ALA A O 1
ATOM 1453 N N . HIS A 1 191 ? 39.605 -0.916 30.450 1.00 12.13 569 HIS A N 1
ATOM 1454 C CA . HIS A 1 191 ? 38.928 -1.318 29.230 1.00 11.66 569 HIS A CA 1
ATOM 1455 C C . HIS A 1 191 ? 39.342 -0.337 28.123 1.00 12.97 569 HIS A C 1
ATOM 1456 O O . HIS A 1 191 ? 38.494 0.278 27.452 1.00 12.94 569 HIS A O 1
ATOM 1463 N N . ALA A 1 192 ? 40.654 -0.205 27.954 1.00 13.16 570 ALA A N 1
ATOM 1464 C CA . ALA A 1 192 ? 41.206 0.871 27.163 1.00 15.93 570 ALA A CA 1
ATOM 1465 C C . ALA A 1 192 ? 40.827 0.720 25.692 1.00 16.51 570 ALA A C 1
ATOM 1466 O O . ALA A 1 192 ? 40.698 1.729 25.016 1.00 19.82 570 ALA A O 1
ATOM 1468 N N . SER A 1 193 ? 40.655 -0.510 25.209 1.00 16.69 571 SER A N 1
ATOM 1469 C CA . SER A 1 193 ? 40.351 -0.698 23.808 1.00 20.13 571 SER A CA 1
ATOM 1470 C C . SER A 1 193 ? 38.837 -0.687 23.595 1.00 19.36 571 SER A C 1
ATOM 1471 O O . SER A 1 193 ? 38.383 -0.920 22.491 1.00 20.92 571 SER A O 1
ATOM 1474 N N . THR A 1 194 ? 38.017 -0.481 24.642 1.00 16.75 572 THR A N 1
ATOM 1475 C CA . THR A 1 194 ? 36.574 -0.546 24.459 1.00 16.82 572 THR A CA 1
ATOM 1476 C C . THR A 1 194 ? 36.042 0.859 24.135 1.00 17.44 572 THR A C 1
ATOM 1477 O O . THR A 1 194 ? 36.391 1.820 24.801 1.00 17.61 572 THR A O 1
ATOM 1481 N N . ASP A 1 195 ? 35.249 1.000 23.070 1.00 17.11 573 ASP A N 1
ATOM 1482 C CA . ASP A 1 195 ? 34.674 2.291 22.704 1.00 16.76 573 ASP A CA 1
ATOM 1483 C C . ASP A 1 195 ? 33.510 2.577 23.646 1.00 15.71 573 ASP A C 1
ATOM 1484 O O . ASP A 1 195 ? 32.525 1.854 23.594 1.00 16.71 573 ASP A O 1
ATOM 1489 N N . MET A 1 196 ? 33.561 3.608 24.487 1.00 14.52 574 MET A N 1
ATOM 1490 C CA . MET A 1 196 ? 32.366 3.758 25.318 1.00 17.16 574 MET A CA 1
ATOM 1491 C C . MET A 1 196 ? 31.454 4.901 24.878 1.00 15.78 574 MET A C 1
ATOM 1492 O O . MET A 1 196 ? 30.567 5.265 25.665 1.00 16.08 574 MET A O 1
ATOM 1497 N N . LEU A 1 197 ? 31.622 5.389 23.632 1.00 11.81 575 LEU A N 1
ATOM 1498 C CA . LEU A 1 197 ? 30.757 6.429 23.100 1.00 13.31 575 LEU A CA 1
ATOM 1499 C C . LEU A 1 197 ? 29.768 5.907 22.054 1.00 12.24 575 LEU A C 1
ATOM 1500 O O . LEU A 1 197 ? 28.917 6.675 21.575 1.00 11.14 575 LEU A O 1
ATOM 1505 N N . ARG A 1 198 ? 29.866 4.638 21.639 1.00 11.70 576 ARG A N 1
ATOM 1506 C CA . ARG A 1 198 ? 29.009 4.202 20.551 1.00 14.20 576 ARG A CA 1
ATOM 1507 C C . ARG A 1 198 ? 27.579 3.977 21.037 1.00 12.04 576 ARG A C 1
ATOM 1508 O O . ARG A 1 198 ? 26.653 4.232 20.273 1.00 13.07 576 ARG A O 1
ATOM 1516 N N . THR A 1 199 ? 27.428 3.503 22.254 1.00 11.33 577 THR A N 1
ATOM 1517 C CA . THR A 1 199 ? 26.131 3.365 22.886 1.00 11.49 577 THR A CA 1
ATOM 1518 C C . THR A 1 199 ? 25.758 4.662 23.604 1.00 11.67 577 THR A C 1
ATOM 1519 O O . THR A 1 199 ? 26.597 5.261 24.248 1.00 11.65 577 THR A O 1
ATOM 1523 N N . GLU A 1 200 ? 24.495 5.086 23.490 1.00 10.19 578 GLU A N 1
ATOM 1524 C CA . GLU A 1 200 ? 24.018 6.320 24.128 1.00 9.63 578 GLU A CA 1
ATOM 1525 C C . GLU A 1 200 ? 24.434 6.357 25.602 1.00 9.66 578 GLU A C 1
ATOM 1526 O O . GLU A 1 200 ? 24.240 5.388 26.342 1.00 10.29 578 GLU A O 1
ATOM 1532 N N . TYR A 1 201 ? 24.992 7.499 26.024 1.00 9.42 579 TYR A N 1
ATOM 1533 C CA . TYR A 1 201 ? 25.504 7.721 27.361 1.00 8.93 579 TYR A CA 1
ATOM 1534 C C . TYR A 1 201 ? 24.888 8.959 27.982 1.00 8.98 579 TYR A C 1
ATOM 1535 O O . TYR A 1 201 ? 25.344 9.437 29.034 1.00 9.05 579 TYR A O 1
ATOM 1544 N N . GLY A 1 202 ? 23.800 9.445 27.370 1.00 8.83 580 GLY A N 1
ATOM 1545 C CA . GLY A 1 202 ? 23.145 10.620 27.894 1.00 9.26 580 GLY A CA 1
ATOM 1546 C C . GLY A 1 202 ? 24.089 11.819 27.857 1.00 10.15 580 GLY A C 1
ATOM 1547 O O . GLY A 1 202 ? 25.022 11.904 27.053 1.00 10.78 580 GLY A O 1
ATOM 1548 N N . GLY A 1 203 ? 23.911 12.698 28.830 1.00 9.34 581 GLY A N 1
ATOM 1549 C CA . GLY A 1 203 ? 24.790 13.836 28.999 1.00 9.56 581 GLY A CA 1
ATOM 1550 C C . GLY A 1 203 ? 25.930 13.603 29.985 1.00 9.14 581 GLY A C 1
ATOM 1551 O O . GLY A 1 203 ? 26.215 14.492 30.822 1.00 7.93 581 GLY A O 1
ATOM 1552 N N . MET A 1 204 ? 26.583 12.424 29.909 1.00 8.70 582 MET A N 1
ATOM 1553 C CA . MET A 1 204 ? 27.544 12.076 30.951 1.00 8.57 582 MET A CA 1
ATOM 1554 C C . MET A 1 204 ? 28.685 13.099 31.050 1.00 8.77 582 MET A C 1
ATOM 1555 O O . MET A 1 204 ? 29.115 13.431 32.157 1.00 9.57 582 MET A O 1
ATOM 1560 N N . ASN A 1 205 ? 29.147 13.660 29.914 1.00 8.02 583 ASN A N 1
ATOM 1561 C CA . ASN A 1 205 ? 30.191 14.684 29.969 1.00 7.83 583 ASN A CA 1
ATOM 1562 C C . ASN A 1 205 ? 29.737 15.918 30.745 1.00 8.21 583 ASN A C 1
ATOM 1563 O O . ASN A 1 205 ? 30.401 16.373 31.686 1.00 8.37 583 ASN A O 1
ATOM 1568 N N . ASP A 1 206 ? 28.518 16.411 30.419 1.00 8.71 584 ASP A N 1
ATOM 1569 C CA . ASP A 1 206 ? 27.881 17.475 31.144 1.00 9.09 584 ASP A CA 1
ATOM 1570 C C . ASP A 1 206 ? 27.893 17.216 32.651 1.00 8.82 584 ASP A C 1
ATOM 1571 O O . ASP A 1 206 ? 28.377 18.054 33.407 1.00 9.45 584 ASP A O 1
ATOM 1576 N N . ALA A 1 207 ? 27.344 16.071 33.098 1.00 8.39 585 ALA A N 1
ATOM 1577 C CA . ALA A 1 207 ? 27.224 15.828 34.513 1.00 9.31 585 ALA A CA 1
ATOM 1578 C C . ALA A 1 207 ? 28.602 15.808 35.171 1.00 8.44 585 ALA A C 1
ATOM 1579 O O . ALA A 1 207 ? 28.780 16.375 36.244 1.00 8.48 585 ALA A O 1
ATOM 1581 N N . LEU A 1 208 ? 29.574 15.157 34.538 1.00 8.29 586 LEU A N 1
ATOM 1582 C CA . LEU A 1 208 ? 30.906 15.068 35.151 1.00 8.84 586 LEU A CA 1
ATOM 1583 C C . LEU A 1 208 ? 31.579 16.443 35.229 1.00 8.44 586 LEU A C 1
ATOM 1584 O O . LEU A 1 208 ? 32.273 16.709 36.228 1.00 10.06 586 LEU A O 1
ATOM 1589 N N . TYR A 1 209 ? 31.340 17.332 34.248 1.00 8.43 587 TYR A N 1
ATOM 1590 C CA . TYR A 1 209 ? 31.880 18.678 34.349 1.00 8.69 587 TYR A CA 1
ATOM 1591 C C . TYR A 1 209 ? 31.252 19.397 35.541 1.00 9.76 587 TYR A C 1
ATOM 1592 O O . TYR A 1 209 ? 31.932 20.186 36.246 1.00 10.60 587 TYR A O 1
ATOM 1601 N N . GLN A 1 210 ? 29.966 19.126 35.775 1.00 9.07 588 GLN A N 1
ATOM 1602 C CA . GLN A 1 210 ? 29.276 19.734 36.908 1.00 9.57 588 GLN A CA 1
ATOM 1603 C C . GLN A 1 210 ? 29.865 19.191 38.203 1.00 10.05 588 GLN A C 1
ATOM 1604 O O . GLN A 1 210 ? 29.956 19.918 39.195 1.00 10.83 588 GLN A O 1
ATOM 1610 N N . VAL A 1 211 ? 30.203 17.887 38.233 1.00 10.39 589 VAL A N 1
ATOM 1611 C CA . VAL A 1 211 ? 30.855 17.294 39.402 1.00 10.71 589 VAL A CA 1
ATOM 1612 C C . VAL A 1 211 ? 32.207 17.979 39.666 1.00 11.79 589 VAL A C 1
ATOM 1613 O O . VAL A 1 211 ? 32.586 18.230 40.813 1.00 12.25 589 VAL A O 1
ATOM 1617 N N . ALA A 1 212 ? 32.946 18.301 38.623 1.00 12.14 590 ALA A N 1
ATOM 1618 C CA . ALA A 1 212 ? 34.242 18.892 38.822 1.00 12.78 590 ALA A CA 1
ATOM 1619 C C . ALA A 1 212 ? 34.113 20.215 39.594 1.00 14.96 590 ALA A C 1
ATOM 1620 O O . ALA A 1 212 ? 34.996 20.542 40.403 1.00 14.39 590 ALA A O 1
ATOM 1622 N N . GLU A 1 213 ? 33.024 20.965 39.386 1.00 14.35 591 GLU A N 1
ATOM 1623 C CA . GLU A 1 213 ? 32.791 22.202 40.127 1.00 18.58 591 GLU A CA 1
ATOM 1624 C C . GLU A 1 213 ? 32.651 21.959 41.625 1.00 19.55 591 GLU A C 1
ATOM 1625 O O . GLU A 1 213 ? 33.079 22.799 42.414 1.00 20.49 591 GLU A O 1
ATOM 1631 N N . ILE A 1 214 ? 32.035 20.830 42.041 1.00 18.13 592 ILE A N 1
ATOM 1632 C CA . ILE A 1 214 ? 31.784 20.581 43.447 1.00 16.22 592 ILE A CA 1
ATOM 1633 C C . ILE A 1 214 ? 32.933 19.832 44.117 1.00 17.36 592 ILE A C 1
ATOM 1634 O O . ILE A 1 214 ? 33.030 19.835 45.331 1.00 17.70 592 ILE A O 1
ATOM 1639 N N . ALA A 1 215 ? 33.780 19.158 43.335 1.00 13.71 593 ALA A N 1
ATOM 1640 C CA . ALA A 1 215 ? 34.800 18.334 43.913 1.00 14.48 593 ALA A CA 1
ATOM 1641 C C . ALA A 1 215 ? 35.809 19.216 44.676 1.00 14.79 593 ALA A C 1
ATOM 1642 O O . ALA A 1 215 ? 36.080 20.332 44.279 1.00 14.95 593 ALA A O 1
ATOM 1644 N N . ASP A 1 216 ? 36.415 18.622 45.677 1.00 15.86 594 ASP A N 1
ATOM 1645 C CA . ASP A 1 216 ? 37.617 19.134 46.329 1.00 18.58 594 ASP A CA 1
ATOM 1646 C C . ASP A 1 216 ? 38.712 19.362 45.287 1.00 20.54 594 ASP A C 1
ATOM 1647 O O . ASP A 1 216 ? 38.821 18.636 44.299 1.00 18.57 594 ASP A O 1
ATOM 1652 N N . ALA A 1 217 ? 39.564 20.358 45.567 1.00 20.81 595 ALA A N 1
ATOM 1653 C CA . ALA A 1 217 ? 40.611 20.795 44.666 1.00 24.42 595 ALA A CA 1
ATOM 1654 C C . ALA A 1 217 ? 41.451 19.604 44.223 1.00 20.52 595 ALA A C 1
ATOM 1655 O O . ALA A 1 217 ? 41.808 19.502 43.061 1.00 20.22 595 ALA A O 1
ATOM 1657 N N . SER A 1 218 ? 41.739 18.698 45.138 1.00 19.56 596 SER A N 1
ATOM 1658 C CA . SER A 1 218 ? 42.678 17.633 44.858 1.00 23.08 596 SER A CA 1
ATOM 1659 C C . SER A 1 218 ? 42.031 16.526 44.022 1.00 23.65 596 SER A C 1
ATOM 1660 O O . SER A 1 218 ? 42.746 15.652 43.519 1.00 20.18 596 SER A O 1
ATOM 1663 N N . ASP A 1 219 ? 40.692 16.550 43.907 1.00 19.91 597 ASP A N 1
ATOM 1664 C CA . ASP A 1 219 ? 39.959 15.616 43.057 1.00 19.16 597 ASP A CA 1
ATOM 1665 C C . ASP A 1 219 ? 39.540 16.189 41.703 1.00 18.28 597 ASP A C 1
ATOM 1666 O O . ASP A 1 219 ? 39.058 15.427 40.865 1.00 16.37 597 ASP A O 1
ATOM 1671 N N . LYS A 1 220 ? 39.682 17.505 41.477 1.00 15.48 598 LYS A N 1
ATOM 1672 C CA . LYS A 1 220 ? 39.074 18.106 40.294 1.00 15.90 598 LYS A CA 1
ATOM 1673 C C . LYS A 1 220 ? 39.644 17.548 39.010 1.00 15.91 598 LYS A C 1
ATOM 1674 O O . LYS A 1 220 ? 38.896 17.310 38.071 1.00 14.02 598 LYS A O 1
ATOM 1680 N N . GLN A 1 221 ? 40.965 17.375 38.960 1.00 16.17 599 GLN A N 1
ATOM 1681 C CA . GLN A 1 221 ? 41.604 16.934 37.734 1.00 15.96 599 GLN A CA 1
ATOM 1682 C C . GLN A 1 221 ? 41.143 15.524 37.378 1.00 13.40 599 GLN A C 1
ATOM 1683 O O . GLN A 1 221 ? 40.948 15.235 36.200 1.00 14.37 599 GLN A O 1
ATOM 1689 N N . THR A 1 222 ? 40.967 14.653 38.367 1.00 13.85 600 THR A N 1
ATOM 1690 C CA . THR A 1 222 ? 40.478 13.316 38.096 1.00 14.42 600 THR A CA 1
ATOM 1691 C C . THR A 1 222 ? 39.056 13.378 37.504 1.00 13.44 600 THR A C 1
ATOM 1692 O O . THR A 1 222 ? 38.725 12.670 36.546 1.00 11.32 600 THR A O 1
ATOM 1696 N N . VAL A 1 223 ? 38.209 14.217 38.097 1.00 11.45 601 VAL A N 1
ATOM 1697 C CA . VAL A 1 223 ? 36.846 14.355 37.577 1.00 11.00 601 VAL A CA 1
ATOM 1698 C C . VAL A 1 223 ? 36.840 14.951 36.173 1.00 10.98 601 VAL A C 1
ATOM 1699 O O . VAL A 1 223 ? 36.073 14.491 35.326 1.00 11.05 601 VAL A O 1
ATOM 1703 N N . LEU A 1 224 ? 37.723 15.914 35.884 1.00 11.47 602 LEU A N 1
ATOM 1704 C CA . LEU A 1 224 ? 37.805 16.519 34.575 1.00 11.48 602 LEU A CA 1
ATOM 1705 C C . LEU A 1 224 ? 38.255 15.501 33.551 1.00 11.57 602 LEU A C 1
ATOM 1706 O O . LEU A 1 224 ? 37.828 15.529 32.419 1.00 10.96 602 LEU A O 1
ATOM 1711 N N . THR A 1 225 ? 39.128 14.602 33.958 1.00 11.78 603 THR A N 1
ATOM 1712 C CA . THR A 1 225 ? 39.564 13.532 33.069 1.00 11.17 603 THR A CA 1
ATOM 1713 C C . THR A 1 225 ? 38.377 12.625 32.723 1.00 10.09 603 THR A C 1
ATOM 1714 O O . THR A 1 225 ? 38.207 12.248 31.575 1.00 10.29 603 THR A O 1
ATOM 1718 N N . ALA A 1 226 ? 37.584 12.264 33.733 1.00 9.95 604 ALA A N 1
ATOM 1719 C CA . ALA A 1 226 ? 36.401 11.443 33.491 1.00 10.30 604 ALA A CA 1
ATOM 1720 C C . ALA A 1 226 ? 35.473 12.173 32.514 1.00 9.09 604 ALA A C 1
ATOM 1721 O O . ALA A 1 226 ? 34.909 11.549 31.640 1.00 9.39 604 ALA A O 1
ATOM 1723 N N . ALA A 1 227 ? 35.204 13.463 32.766 1.00 8.76 605 ALA A N 1
ATOM 1724 C CA . ALA A 1 227 ? 34.298 14.237 31.924 1.00 8.79 605 ALA A CA 1
ATOM 1725 C C . ALA A 1 227 ? 34.742 14.180 30.467 1.00 9.63 605 ALA A C 1
ATOM 1726 O O . ALA A 1 227 ? 33.935 13.907 29.573 1.00 9.84 605 ALA A O 1
ATOM 1728 N N . HIS A 1 228 ? 36.056 14.387 30.223 1.00 10.03 606 HIS A N 1
ATOM 1729 C CA . HIS A 1 228 ? 36.613 14.498 28.889 1.00 10.03 606 HIS A CA 1
ATOM 1730 C C . HIS A 1 228 ? 36.652 13.145 28.193 1.00 9.28 606 HIS A C 1
ATOM 1731 O O . HIS A 1 228 ? 36.579 13.116 26.963 1.00 9.42 606 HIS A O 1
ATOM 1738 N N . LEU A 1 229 ? 36.591 12.010 28.949 1.00 9.40 607 LEU A N 1
ATOM 1739 C CA . LEU A 1 229 ? 36.440 10.712 28.318 1.00 9.44 607 LEU A CA 1
ATOM 1740 C C . LEU A 1 229 ? 35.105 10.622 27.563 1.00 9.13 607 LEU A C 1
ATOM 1741 O O . LEU A 1 229 ? 34.987 9.841 26.613 1.00 9.70 607 LEU A O 1
ATOM 1746 N N . PHE A 1 230 ? 34.119 11.411 27.983 1.00 8.67 608 PHE A N 1
ATOM 1747 C CA . PHE A 1 230 ? 32.796 11.414 27.384 1.00 8.37 608 PHE A CA 1
ATOM 1748 C C . PHE A 1 230 ? 32.570 12.618 26.478 1.00 8.58 608 PHE A C 1
ATOM 1749 O O . PHE A 1 230 ? 31.420 12.870 26.077 1.00 8.82 608 PHE A O 1
ATOM 1757 N N . ASP A 1 231 ? 33.643 13.291 26.034 1.00 8.74 609 ASP A N 1
ATOM 1758 C CA . ASP A 1 231 ? 33.523 14.308 24.975 1.00 10.47 609 ASP A CA 1
ATOM 1759 C C . ASP A 1 231 ? 33.741 13.662 23.599 1.00 10.97 609 ASP A C 1
ATOM 1760 O O . ASP A 1 231 ? 34.846 13.232 23.284 1.00 11.27 609 ASP A O 1
ATOM 1765 N N . GLU A 1 232 ? 32.712 13.654 22.755 1.00 9.86 610 GLU A N 1
ATOM 1766 C CA . GLU A 1 232 ? 32.803 13.056 21.438 1.00 10.58 610 GLU A CA 1
ATOM 1767 C C . GLU A 1 232 ? 33.346 14.088 20.454 1.00 9.42 610 GLU A C 1
ATOM 1768 O O . GLU A 1 232 ? 32.612 14.654 19.635 1.00 8.43 610 GLU A O 1
ATOM 1774 N N . THR A 1 233 ? 34.668 14.288 20.520 1.00 9.96 611 THR A N 1
ATOM 1775 C CA . THR A 1 233 ? 35.322 15.348 19.773 1.00 10.58 611 THR A CA 1
ATOM 1776 C C . THR A 1 233 ? 35.183 15.153 18.269 1.00 11.15 611 THR A C 1
ATOM 1777 O O . THR A 1 233 ? 35.176 16.140 17.549 1.00 10.32 611 THR A O 1
ATOM 1781 N N . ALA A 1 234 ? 35.010 13.917 17.772 1.00 11.04 612 ALA A N 1
ATOM 1782 C CA . ALA A 1 234 ? 34.889 13.744 16.337 1.00 12.59 612 ALA A CA 1
ATOM 1783 C C . ALA A 1 234 ? 33.567 14.360 15.836 1.00 11.81 612 ALA A C 1
ATOM 1784 O O . ALA A 1 234 ? 33.541 14.967 14.777 1.00 13.25 612 ALA A O 1
ATOM 1786 N N . LEU A 1 235 ? 32.473 14.208 16.599 1.00 10.85 613 LEU A N 1
ATOM 1787 C CA . LEU A 1 235 ? 31.195 14.863 16.331 1.00 10.81 613 LEU A CA 1
ATOM 1788 C C . LEU A 1 235 ? 31.337 16.385 16.451 1.00 9.75 613 LEU A C 1
ATOM 1789 O O . LEU A 1 235 ? 30.873 17.161 15.601 1.00 8.87 613 LEU A O 1
ATOM 1794 N N . PHE A 1 236 ? 31.907 16.839 17.574 1.00 9.59 614 PHE A N 1
ATOM 1795 C CA . PHE A 1 236 ? 32.086 18.257 17.767 1.00 8.95 614 PHE A CA 1
ATOM 1796 C C . PHE A 1 236 ? 32.880 18.894 16.620 1.00 9.30 614 PHE A C 1
ATOM 1797 O O . PHE A 1 236 ? 32.513 19.995 16.156 1.00 8.12 614 PHE A O 1
ATOM 1805 N N . GLN A 1 237 ? 33.925 18.187 16.113 1.00 8.56 615 GLN A N 1
ATOM 1806 C CA . GLN A 1 237 ? 34.727 18.750 15.044 1.00 10.17 615 GLN A CA 1
ATOM 1807 C C . GLN A 1 237 ? 33.872 18.972 13.788 1.00 9.32 615 GLN A C 1
ATOM 1808 O O . GLN A 1 237 ? 34.001 20.014 13.114 1.00 9.17 615 GLN A O 1
ATOM 1814 N N . LYS A 1 238 ? 33.061 17.970 13.430 1.00 9.09 616 LYS A N 1
ATOM 1815 C CA . LYS A 1 238 ? 32.175 18.116 12.286 1.00 9.99 616 LYS A CA 1
ATOM 1816 C C . LYS A 1 238 ? 31.264 19.335 12.425 1.00 10.31 616 LYS A C 1
ATOM 1817 O O . LYS A 1 238 ? 31.110 20.159 11.510 1.00 9.98 616 LYS A O 1
ATOM 1823 N N . LEU A 1 239 ? 30.663 19.470 13.601 1.00 9.37 617 LEU A N 1
ATOM 1824 C CA . LEU A 1 239 ? 29.746 20.564 13.834 1.00 9.61 617 LEU A CA 1
ATOM 1825 C C . LEU A 1 239 ? 30.466 21.904 13.795 1.00 9.48 617 LEU A C 1
ATOM 1826 O O . LEU A 1 239 ? 29.976 22.846 13.198 1.00 9.93 617 LEU A O 1
ATOM 1831 N N . ALA A 1 240 ? 31.616 21.991 14.449 1.00 10.43 618 ALA A N 1
ATOM 1832 C CA . ALA A 1 240 ? 32.414 23.202 14.458 1.00 11.78 618 ALA A CA 1
ATOM 1833 C C . ALA A 1 240 ? 32.846 23.576 13.031 1.00 12.99 618 ALA A C 1
ATOM 1834 O O . ALA A 1 240 ? 32.943 24.743 12.720 1.00 12.78 618 ALA A O 1
ATOM 1836 N N . ASN A 1 241 ? 33.079 22.585 12.171 1.00 13.46 619 ASN A N 1
ATOM 1837 C CA . ASN A 1 241 ? 33.515 22.809 10.792 1.00 14.47 619 ASN A CA 1
ATOM 1838 C C . ASN A 1 241 ? 32.341 23.179 9.889 1.00 14.07 619 ASN A C 1
ATOM 1839 O O . ASN A 1 241 ? 32.528 23.402 8.699 1.00 16.46 619 ASN A O 1
ATOM 1844 N N . GLY A 1 242 ? 31.144 23.243 10.451 1.00 12.49 620 GLY A N 1
ATOM 1845 C CA . GLY A 1 242 ? 29.949 23.729 9.755 1.00 13.79 620 GLY A CA 1
ATOM 1846 C C . GLY A 1 242 ? 29.204 22.655 8.963 1.00 12.69 620 GLY A C 1
ATOM 1847 O O . GLY A 1 242 ? 28.361 22.983 8.110 1.00 13.80 620 GLY A O 1
ATOM 1848 N N . GLN A 1 243 ? 29.422 21.388 9.298 1.00 12.87 621 GLN A N 1
ATOM 1849 C CA . GLN A 1 243 ? 28.721 20.278 8.683 1.00 13.65 621 GLN A CA 1
ATOM 1850 C C . GLN A 1 243 ? 27.388 20.081 9.386 1.00 13.15 621 GLN A C 1
ATOM 1851 O O . GLN A 1 243 ? 27.241 20.452 10.555 1.00 12.27 621 GLN A O 1
ATOM 1857 N N . ASP A 1 244 ? 26.455 19.425 8.690 1.00 13.55 622 ASP A N 1
ATOM 1858 C CA . ASP A 1 244 ? 25.223 18.921 9.306 1.00 12.87 622 ASP A CA 1
ATOM 1859 C C . ASP A 1 244 ? 25.272 17.410 9.175 1.00 13.02 622 ASP A C 1
ATOM 1860 O O . ASP A 1 244 ? 24.853 16.849 8.155 1.00 12.79 622 ASP A O 1
ATOM 1865 N N . PRO A 1 245 ? 25.805 16.727 10.204 1.00 11.65 623 PRO A N 1
ATOM 1866 C CA . PRO A 1 245 ? 25.937 15.270 10.191 1.00 12.93 623 PRO A CA 1
ATOM 1867 C C . PRO A 1 245 ? 24.752 14.579 10.860 1.00 12.01 623 PRO A C 1
ATOM 1868 O O . PRO A 1 245 ? 24.878 13.429 11.315 1.00 12.98 623 PRO A O 1
ATOM 1872 N N . LEU A 1 246 ? 23.644 15.311 11.018 1.00 12.35 624 LEU A N 1
ATOM 1873 C CA . LEU A 1 246 ? 22.597 14.824 11.915 1.00 11.10 624 LEU A CA 1
ATOM 1874 C C . LEU A 1 246 ? 21.700 13.731 11.291 1.00 11.27 624 LEU A C 1
ATOM 1875 O O . LEU A 1 246 ? 21.065 12.967 12.031 1.00 10.72 624 LEU A O 1
ATOM 1880 N N . ASN A 1 247 ? 21.559 13.683 9.957 1.00 11.02 625 ASN A N 1
ATOM 1881 C CA . ASN A 1 247 ? 20.641 12.719 9.352 1.00 11.99 625 ASN A CA 1
ATOM 1882 C C . ASN A 1 247 ? 20.996 11.300 9.777 1.00 11.46 625 ASN A C 1
ATOM 1883 O O . ASN A 1 247 ? 22.102 10.822 9.539 1.00 12.81 625 ASN A O 1
ATOM 1888 N N . GLY A 1 248 ? 20.075 10.619 10.449 1.00 12.05 626 GLY A N 1
ATOM 1889 C CA . GLY A 1 248 ? 20.309 9.248 10.903 1.00 12.07 626 GLY A CA 1
ATOM 1890 C C . GLY A 1 248 ? 20.779 9.152 12.353 1.00 12.40 626 GLY A C 1
ATOM 1891 O O . GLY A 1 248 ? 20.825 8.051 12.912 1.00 14.09 626 GLY A O 1
ATOM 1892 N N . LEU A 1 249 ? 21.180 10.281 12.964 1.00 11.42 627 LEU A N 1
ATOM 1893 C CA . LEU A 1 249 ? 21.573 10.245 14.372 1.00 10.57 627 LEU A CA 1
ATOM 1894 C C . LEU A 1 249 ? 20.320 10.263 15.254 1.00 10.21 627 LEU A C 1
ATOM 1895 O O . LEU A 1 249 ? 19.328 10.925 14.946 1.00 11.00 627 LEU A O 1
ATOM 1900 N N . HIS A 1 250 ? 20.399 9.546 16.376 1.00 9.31 628 HIS A N 1
ATOM 1901 C CA . HIS A 1 250 ? 19.357 9.610 17.396 1.00 9.03 628 HIS A CA 1
ATOM 1902 C C . HIS A 1 250 ? 19.428 10.989 18.062 1.00 8.35 628 HIS A C 1
ATOM 1903 O O . HIS A 1 250 ? 20.493 11.386 18.531 1.00 7.94 628 HIS A O 1
ATOM 1910 N N . ALA A 1 251 ? 18.284 11.690 18.121 1.00 7.70 629 ALA A N 1
ATOM 1911 C CA . ALA A 1 251 ? 18.282 13.096 18.456 1.00 7.54 629 ALA A CA 1
ATOM 1912 C C . ALA A 1 251 ? 18.513 13.333 19.930 1.00 7.34 629 ALA A C 1
ATOM 1913 O O . ALA A 1 251 ? 19.419 14.077 20.297 1.00 7.39 629 ALA A O 1
ATOM 1915 N N . ASN A 1 252 ? 17.740 12.664 20.788 1.00 7.36 630 ASN A N 1
ATOM 1916 C CA . ASN A 1 252 ? 17.950 12.831 22.221 1.00 7.26 630 ASN A CA 1
ATOM 1917 C C . ASN A 1 252 ? 19.302 12.277 22.710 1.00 7.80 630 ASN A C 1
ATOM 1918 O O . ASN A 1 252 ? 19.826 12.717 23.746 1.00 7.11 630 ASN A O 1
ATOM 1923 N N . THR A 1 253 ? 19.894 11.320 21.963 1.00 7.56 631 THR A N 1
ATOM 1924 C CA . THR A 1 253 ? 21.264 10.893 22.247 1.00 8.09 631 THR A CA 1
ATOM 1925 C C . THR A 1 253 ? 22.231 12.043 22.066 1.00 7.49 631 THR A C 1
ATOM 1926 O O . THR A 1 253 ? 23.199 12.201 22.810 1.00 7.46 631 THR A O 1
ATOM 1930 N N . THR A 1 254 ? 21.999 12.809 21.000 1.00 7.39 632 THR A N 1
ATOM 1931 C CA . THR A 1 254 ? 22.976 13.768 20.526 1.00 7.53 632 THR A CA 1
ATOM 1932 C C . THR A 1 254 ? 22.925 15.104 21.281 1.00 7.52 632 THR A C 1
ATOM 1933 O O . THR A 1 254 ? 23.961 15.661 21.646 1.00 7.31 632 THR A O 1
ATOM 1937 N N . ILE A 1 255 ? 21.718 15.676 21.450 1.00 7.16 633 ILE A N 1
ATOM 1938 C CA . ILE A 1 255 ? 21.580 17.014 22.030 1.00 7.43 633 ILE A CA 1
ATOM 1939 C C . ILE A 1 255 ? 22.390 17.201 23.320 1.00 7.57 633 ILE A C 1
ATOM 1940 O O . ILE A 1 255 ? 23.128 18.191 23.502 1.00 6.91 633 ILE A O 1
ATOM 1945 N N . PRO A 1 256 ? 22.269 16.313 24.331 1.00 8.72 634 PRO A N 1
ATOM 1946 C CA . PRO A 1 256 ? 22.969 16.525 25.593 1.00 8.43 634 PRO A CA 1
ATOM 1947 C C . PRO A 1 256 ? 24.488 16.480 25.481 1.00 8.52 634 PRO A C 1
ATOM 1948 O O . PRO A 1 256 ? 25.186 16.972 26.372 1.00 9.05 634 PRO A O 1
ATOM 1952 N N . LYS A 1 257 ? 25.024 15.868 24.423 1.00 7.41 635 LYS A N 1
ATOM 1953 C CA . LYS A 1 257 ? 26.459 15.907 24.229 1.00 7.67 635 LYS A CA 1
ATOM 1954 C C . LYS A 1 257 ? 26.947 17.345 24.052 1.00 7.72 635 LYS A C 1
ATOM 1955 O O . LYS A 1 257 ? 28.034 17.714 24.547 1.00 7.65 635 LYS A O 1
ATOM 1961 N N . LEU A 1 258 ? 26.152 18.153 23.322 1.00 7.39 636 LEU A N 1
ATOM 1962 C CA . LEU A 1 258 ? 26.507 19.532 23.085 1.00 7.84 636 LEU A CA 1
ATOM 1963 C C . LEU A 1 258 ? 26.291 20.392 24.328 1.00 7.89 636 LEU A C 1
ATOM 1964 O O . LEU A 1 258 ? 27.045 21.343 24.548 1.00 8.78 636 LEU A O 1
ATOM 1969 N N . THR A 1 259 ? 25.290 20.085 25.175 1.00 7.50 637 THR A N 1
ATOM 1970 C CA . THR A 1 259 ? 25.222 20.754 26.465 1.00 7.97 637 THR A CA 1
ATOM 1971 C C . THR A 1 259 ? 26.478 20.444 27.262 1.00 8.16 637 THR A C 1
ATOM 1972 O O . THR A 1 259 ? 27.005 21.309 27.940 1.00 8.14 637 THR A O 1
ATOM 1976 N N . GLY A 1 260 ? 27.013 19.218 27.119 1.00 7.88 638 GLY A N 1
ATOM 1977 C CA . GLY A 1 260 ? 28.263 18.876 27.786 1.00 7.69 638 GLY A CA 1
ATOM 1978 C C . GLY A 1 260 ? 29.487 19.623 27.234 1.00 8.72 638 GLY A C 1
ATOM 1979 O O . GLY A 1 260 ? 30.375 19.996 28.013 1.00 8.87 638 GLY A O 1
ATOM 1980 N N . ALA A 1 261 ? 29.544 19.853 25.909 1.00 8.68 639 ALA A N 1
ATOM 1981 C CA . ALA A 1 261 ? 30.584 20.706 25.339 1.00 9.14 639 ALA A CA 1
ATOM 1982 C C . ALA A 1 261 ? 30.518 22.116 25.945 1.00 9.18 639 ALA A C 1
ATOM 1983 O O . ALA A 1 261 ? 31.527 22.713 26.260 1.00 8.46 639 ALA A O 1
ATOM 1985 N N . MET A 1 262 ? 29.312 22.641 26.150 1.00 8.20 640 MET A N 1
ATOM 1986 C CA . MET A 1 262 ? 29.153 23.958 26.774 1.00 8.15 640 MET A CA 1
ATOM 1987 C C . MET A 1 262 ? 29.558 23.926 28.255 1.00 8.52 640 MET A C 1
ATOM 1988 O O . MET A 1 262 ? 30.159 24.878 28.742 1.00 7.90 640 MET A O 1
ATOM 1993 N N . GLN A 1 263 ? 29.293 22.809 28.969 1.00 8.88 641 GLN A N 1
ATOM 1994 C CA . GLN A 1 263 ? 29.703 22.691 30.363 1.00 9.00 641 GLN A CA 1
ATOM 1995 C C . GLN A 1 263 ? 31.225 22.652 30.479 1.00 8.92 641 GLN A C 1
ATOM 1996 O O . GLN A 1 263 ? 31.769 23.209 31.447 1.00 9.16 641 GLN A O 1
ATOM 2002 N N . ARG A 1 264 ? 31.928 22.064 29.492 1.00 8.43 642 ARG A N 1
ATOM 2003 C CA . ARG A 1 264 ? 33.385 22.158 29.476 1.00 8.25 642 ARG A CA 1
ATOM 2004 C C . ARG A 1 264 ? 33.810 23.629 29.425 1.00 8.37 642 ARG A C 1
ATOM 2005 O O . ARG A 1 264 ? 34.670 24.090 30.199 1.00 7.96 642 ARG A O 1
ATOM 2013 N N . TYR A 1 265 ? 33.229 24.366 28.480 1.00 8.00 643 TYR A N 1
ATOM 2014 C CA . TYR A 1 265 ? 33.500 25.795 28.337 1.00 8.45 643 TYR A CA 1
ATOM 2015 C C . TYR A 1 265 ? 33.317 26.534 29.649 1.00 9.14 643 TYR A C 1
ATOM 2016 O O . TYR A 1 265 ? 34.187 27.280 30.126 1.00 8.88 643 TYR A O 1
ATOM 2025 N N . VAL A 1 266 ? 32.163 26.307 30.285 1.00 9.41 644 VAL A N 1
ATOM 2026 C CA . VAL A 1 266 ? 31.849 26.972 31.539 1.00 9.28 644 VAL A CA 1
ATOM 2027 C C . VAL A 1 266 ? 32.759 26.531 32.685 1.00 10.68 644 VAL A C 1
ATOM 2028 O O . VAL A 1 266 ? 33.285 27.374 33.419 1.00 12.48 644 VAL A O 1
ATOM 2032 N N . ALA A 1 267 ? 33.011 25.219 32.814 1.00 10.72 645 ALA A N 1
ATOM 2033 C CA . ALA A 1 267 ? 33.847 24.739 33.898 1.00 11.20 645 ALA A CA 1
ATOM 2034 C C . ALA A 1 267 ? 35.246 25.374 33.837 1.00 11.20 645 ALA A C 1
ATOM 2035 O O . ALA A 1 267 ? 35.810 25.762 34.885 1.00 12.56 645 ALA A O 1
ATOM 2037 N N . TYR A 1 268 ? 35.839 25.456 32.643 1.00 10.65 646 TYR A N 1
ATOM 2038 C CA . TYR A 1 268 ? 37.200 25.967 32.535 1.00 11.17 646 TYR A CA 1
ATOM 2039 C C . TYR A 1 268 ? 37.216 27.491 32.599 1.00 13.34 646 TYR A C 1
ATOM 2040 O O . TYR A 1 268 ? 38.032 28.037 33.343 1.00 17.37 646 TYR A O 1
ATOM 2049 N N . THR A 1 269 ? 36.247 28.169 31.983 1.00 11.68 647 THR A N 1
ATOM 2050 C CA . THR A 1 269 ? 36.260 29.625 31.982 1.00 12.33 647 THR A CA 1
ATOM 2051 C C . THR A 1 269 ? 35.852 30.208 33.340 1.00 14.31 647 THR A C 1
ATOM 2052 O O . THR A 1 269 ? 36.231 31.319 33.593 1.00 15.91 647 THR A O 1
ATOM 2056 N N . GLU A 1 270 ? 35.126 29.507 34.206 1.00 15.05 648 GLU A N 1
ATOM 2057 C CA . GLU A 1 270 ? 34.676 30.084 35.462 1.00 19.25 648 GLU A CA 1
ATOM 2058 C C . GLU A 1 270 ? 35.639 29.810 36.620 1.00 19.50 648 GLU A C 1
ATOM 2059 O O . GLU A 1 270 ? 35.439 30.363 37.689 1.00 18.76 648 GLU A O 1
ATOM 2065 N N . ASP A 1 271 ? 36.632 28.927 36.439 1.00 17.88 649 ASP A N 1
ATOM 2066 C CA . ASP A 1 271 ? 37.637 28.681 37.460 1.00 17.27 649 ASP A CA 1
ATOM 2067 C C . ASP A 1 271 ? 39.014 28.996 36.871 1.00 17.22 649 ASP A C 1
ATOM 2068 O O . ASP A 1 271 ? 39.533 28.277 36.027 1.00 14.43 649 ASP A O 1
ATOM 2073 N N . GLU A 1 272 ? 39.608 30.073 37.348 1.00 16.00 650 GLU A N 1
ATOM 2074 C CA . GLU A 1 272 ? 40.841 30.590 36.794 1.00 20.49 650 GLU A CA 1
ATOM 2075 C C . GLU A 1 272 ? 41.975 29.565 36.901 1.00 19.43 650 GLU A C 1
ATOM 2076 O O . GLU A 1 272 ? 42.798 29.463 35.985 1.00 16.43 650 GLU A O 1
ATOM 2082 N N . ASP A 1 273 ? 42.021 28.776 37.986 1.00 18.53 651 ASP A N 1
ATOM 2083 C CA . ASP A 1 273 ? 43.039 27.741 38.109 1.00 19.75 651 ASP A CA 1
ATOM 2084 C C . ASP A 1 273 ? 42.873 26.692 37.010 1.00 17.93 651 ASP A C 1
ATOM 2085 O O . ASP A 1 273 ? 43.861 26.169 36.499 1.00 19.04 651 ASP A O 1
ATOM 2090 N N . LEU A 1 274 ? 41.628 26.328 36.686 1.00 15.31 652 LEU A N 1
ATOM 2091 C CA . LEU A 1 274 ? 41.423 25.312 35.660 1.00 13.97 652 LEU A CA 1
ATOM 2092 C C . LEU A 1 274 ? 41.803 25.895 34.308 1.00 12.43 652 LEU A C 1
ATOM 2093 O O . LEU A 1 274 ? 42.496 25.258 33.545 1.00 12.88 652 LEU A O 1
ATOM 2098 N N . TYR A 1 275 ? 41.331 27.108 34.016 1.00 11.76 653 TYR A N 1
ATOM 2099 C CA . TYR A 1 275 ? 41.623 27.782 32.772 1.00 12.10 653 TYR A CA 1
ATOM 2100 C C . TYR A 1 275 ? 43.136 27.853 32.531 1.00 14.13 653 TYR A C 1
ATOM 2101 O O . TYR A 1 275 ? 43.625 27.655 31.406 1.00 13.25 653 TYR A O 1
ATOM 2110 N N . ASN A 1 276 ? 43.864 28.182 33.605 1.00 13.93 654 ASN A N 1
ATOM 2111 C CA . ASN A 1 276 ? 45.302 28.384 33.472 1.00 16.48 654 ASN A CA 1
ATOM 2112 C C . ASN A 1 276 ? 46.022 27.055 33.264 1.00 15.88 654 ASN A C 1
ATOM 2113 O O . ASN A 1 276 ? 47.128 27.087 32.760 1.00 19.81 654 ASN A O 1
ATOM 2118 N N . SER A 1 277 ? 45.414 25.927 33.637 1.00 15.59 655 SER A N 1
ATOM 2119 C CA . SER A 1 277 ? 46.002 24.602 33.553 1.00 15.46 655 SER A CA 1
ATOM 2120 C C . SER A 1 277 ? 46.019 24.102 32.108 1.00 16.00 655 SER A C 1
ATOM 2121 O O . SER A 1 277 ? 46.674 23.119 31.858 1.00 16.55 655 SER A O 1
ATOM 2124 N N . LEU A 1 278 ? 45.244 24.714 31.197 1.00 12.49 656 LEU A N 1
ATOM 2125 C CA . LEU A 1 278 ? 45.224 24.246 29.808 1.00 12.50 656 LEU A CA 1
ATOM 2126 C C . LEU A 1 278 ? 46.454 24.703 29.022 1.00 10.68 656 LEU A C 1
ATOM 2127 O O . LEU A 1 278 ? 47.022 25.768 29.242 1.00 10.90 656 LEU A O 1
ATOM 2132 N N . SER A 1 279 ? 46.749 23.976 27.956 1.00 9.85 657 SER A N 1
ATOM 2133 C CA . SER A 1 279 ? 47.685 24.450 26.950 1.00 10.13 657 SER A CA 1
ATOM 2134 C C . SER A 1 279 ? 47.060 25.612 26.196 1.00 9.12 657 SER A C 1
ATOM 2135 O O . SER A 1 279 ? 45.820 25.712 26.164 1.00 8.83 657 SER A O 1
ATOM 2138 N N . ALA A 1 280 ? 47.860 26.339 25.414 1.00 8.16 658 ALA A N 1
ATOM 2139 C CA . ALA A 1 280 ? 47.286 27.359 24.553 1.00 8.80 658 ALA A CA 1
ATOM 2140 C C . ALA A 1 280 ? 46.318 26.743 23.553 1.00 8.83 658 ALA A C 1
ATOM 2141 O O . ALA A 1 280 ? 45.248 27.314 23.284 1.00 10.13 658 ALA A O 1
ATOM 2143 N N . ASP A 1 281 ? 46.672 25.560 23.050 1.00 9.27 659 ASP A N 1
ATOM 2144 C CA . ASP A 1 281 ? 45.856 24.815 22.091 1.00 10.02 659 ASP A CA 1
ATOM 2145 C C . ASP A 1 281 ? 44.486 24.503 22.713 1.00 9.37 659 ASP A C 1
ATOM 2146 O O . ASP A 1 281 ? 43.462 24.762 22.098 1.00 8.74 659 ASP A O 1
ATOM 2151 N N . GLU A 1 282 ? 44.481 23.894 23.908 1.00 9.12 660 GLU A N 1
ATOM 2152 C CA A GLU A 1 282 ? 43.268 23.509 24.638 0.50 9.20 660 GLU A CA 1
ATOM 2153 C CA B GLU A 1 282 ? 43.186 23.502 24.465 0.50 9.95 660 GLU A CA 1
ATOM 2154 C C . GLU A 1 282 ? 42.405 24.744 24.911 1.00 9.74 660 GLU A C 1
ATOM 2155 O O . GLU A 1 282 ? 41.168 24.724 24.838 1.00 9.11 660 GLU A O 1
ATOM 2166 N N . ARG A 1 283 ? 43.064 25.838 25.311 1.00 10.01 661 ARG A N 1
ATOM 2167 C CA . ARG A 1 283 ? 42.349 27.058 25.632 1.00 10.87 661 ARG A CA 1
ATOM 2168 C C . ARG A 1 283 ? 41.605 27.582 24.388 1.00 11.06 661 ARG A C 1
ATOM 2169 O O . ARG A 1 283 ? 40.444 27.982 24.481 1.00 9.03 661 ARG A O 1
ATOM 2177 N N . GLY A 1 284 ? 42.300 27.637 23.252 1.00 10.66 662 GLY A N 1
ATOM 2178 C CA . GLY A 1 284 ? 41.681 28.076 22.005 1.00 10.65 662 GLY A CA 1
ATOM 2179 C C . GLY A 1 284 ? 40.507 27.170 21.608 1.00 9.98 662 GLY A C 1
ATOM 2180 O O . GLY A 1 284 ? 39.479 27.664 21.140 1.00 8.47 662 GLY A O 1
ATOM 2181 N N . LYS A 1 285 ? 40.667 25.859 21.839 1.00 8.85 663 LYS A N 1
ATOM 2182 C CA . LYS A 1 285 ? 39.628 24.908 21.492 1.00 9.82 663 LYS A CA 1
ATOM 2183 C C . LYS A 1 285 ? 38.356 25.075 22.325 1.00 9.09 663 LYS A C 1
ATOM 2184 O O . LYS A 1 285 ? 37.289 24.668 21.854 1.00 8.31 663 LYS A O 1
ATOM 2190 N N . LEU A 1 286 ? 38.438 25.665 23.525 1.00 8.65 664 LEU A N 1
ATOM 2191 C CA . LEU A 1 286 ? 37.218 25.977 24.261 1.00 8.67 664 LEU A CA 1
ATOM 2192 C C . LEU A 1 286 ? 36.258 26.744 23.328 1.00 9.37 664 LEU A C 1
ATOM 2193 O O . LEU A 1 286 ? 35.043 26.480 23.315 1.00 8.80 664 LEU A O 1
ATOM 2198 N N . THR A 1 287 ? 36.801 27.708 22.576 1.00 8.65 665 THR A N 1
ATOM 2199 C CA . THR A 1 287 ? 36.000 28.570 21.712 1.00 8.60 665 THR A CA 1
ATOM 2200 C C . THR A 1 287 ? 35.830 27.933 20.328 1.00 8.58 665 THR A C 1
ATOM 2201 O O . THR A 1 287 ? 34.720 27.859 19.801 1.00 8.19 665 THR A O 1
ATOM 2205 N N . SER A 1 288 ? 36.924 27.505 19.699 1.00 8.52 666 SER A N 1
ATOM 2206 C CA . SER A 1 288 ? 36.939 27.023 18.311 1.00 9.05 666 SER A CA 1
ATOM 2207 C C . SER A 1 288 ? 36.323 25.629 18.105 1.00 8.68 666 SER A C 1
ATOM 2208 O O . SER A 1 288 ? 36.018 25.273 16.979 1.00 9.40 666 SER A O 1
ATOM 2211 N N . LEU A 1 289 ? 36.249 24.773 19.139 1.00 8.15 667 LEU A N 1
ATOM 2212 C CA . LEU A 1 289 ? 35.719 23.443 19.009 1.00 8.14 667 LEU A CA 1
ATOM 2213 C C . LEU A 1 289 ? 34.448 23.302 19.842 1.00 8.43 667 LEU A C 1
ATOM 2214 O O . LEU A 1 289 ? 33.391 23.002 19.273 1.00 9.72 667 LEU A O 1
ATOM 2219 N N . TYR A 1 290 ? 34.526 23.512 21.163 1.00 8.70 668 TYR A N 1
ATOM 2220 C CA . TYR A 1 290 ? 33.408 23.204 22.045 1.00 9.02 668 TYR A CA 1
ATOM 2221 C C . TYR A 1 290 ? 32.274 24.221 21.890 1.00 8.53 668 TYR A C 1
ATOM 2222 O O . TYR A 1 290 ? 31.177 23.835 21.534 1.00 7.88 668 TYR A O 1
ATOM 2231 N N . LEU A 1 291 ? 32.527 25.521 22.149 1.00 8.49 669 LEU A N 1
ATOM 2232 C CA . LEU A 1 291 ? 31.497 26.538 21.969 1.00 8.74 669 LEU A CA 1
ATOM 2233 C C . LEU A 1 291 ? 30.974 26.554 20.535 1.00 9.04 669 LEU A C 1
ATOM 2234 O O . LEU A 1 291 ? 29.773 26.598 20.341 1.00 7.91 669 LEU A O 1
ATOM 2239 N N . LYS A 1 292 ? 31.880 26.487 19.564 1.00 8.40 670 LYS A N 1
ATOM 2240 C CA . LYS A 1 292 ? 31.501 26.563 18.163 1.00 9.96 670 LYS A CA 1
ATOM 2241 C C . LYS A 1 292 ? 30.617 25.371 17.758 1.00 7.89 670 LYS A C 1
ATOM 2242 O O . LYS A 1 292 ? 29.608 25.575 17.046 1.00 7.11 670 LYS A O 1
ATOM 2248 N N . ALA A 1 293 ? 30.965 24.163 18.214 1.00 7.18 671 ALA A N 1
ATOM 2249 C CA . ALA A 1 293 ? 30.151 22.992 17.941 1.00 7.11 671 ALA A CA 1
ATOM 2250 C C . ALA A 1 293 ? 28.746 23.175 18.482 1.00 7.07 671 ALA A C 1
ATOM 2251 O O . ALA A 1 293 ? 27.786 22.908 17.788 1.00 7.93 671 ALA A O 1
ATOM 2253 N N . ALA A 1 294 ? 28.616 23.704 19.688 1.00 7.56 672 ALA A N 1
ATOM 2254 C CA . ALA A 1 294 ? 27.306 23.880 20.306 1.00 7.59 672 ALA A CA 1
ATOM 2255 C C . ALA A 1 294 ? 26.516 24.962 19.586 1.00 7.48 672 ALA A C 1
ATOM 2256 O O . ALA A 1 294 ? 25.308 24.818 19.396 1.00 7.45 672 ALA A O 1
ATOM 2258 N N . GLN A 1 295 ? 27.150 26.124 19.307 1.00 7.23 673 GLN A N 1
ATOM 2259 C CA . GLN A 1 295 ? 26.486 27.199 18.577 1.00 7.70 673 GLN A CA 1
ATOM 2260 C C . GLN A 1 295 ? 25.962 26.717 17.230 1.00 7.01 673 GLN A C 1
ATOM 2261 O O . GLN A 1 295 ? 24.815 26.983 16.832 1.00 7.30 673 GLN A O 1
ATOM 2267 N N . ASN A 1 296 ? 26.810 26.017 16.490 1.00 7.02 674 ASN A N 1
ATOM 2268 C CA . ASN A 1 296 ? 26.421 25.544 15.175 1.00 8.02 674 ASN A CA 1
ATOM 2269 C C . ASN A 1 296 ? 25.346 24.459 15.252 1.00 7.73 674 ASN A C 1
ATOM 2270 O O . ASN A 1 296 ? 24.393 24.484 14.472 1.00 7.91 674 ASN A O 1
ATOM 2275 N N . PHE A 1 297 ? 25.464 23.536 16.216 1.00 7.01 675 PHE A N 1
ATOM 2276 C CA . PHE A 1 297 ? 24.437 22.515 16.381 1.00 6.71 675 PHE A CA 1
ATOM 2277 C C . PHE A 1 297 ? 23.082 23.161 16.635 1.00 7.15 675 PHE A C 1
ATOM 2278 O O . PHE A 1 297 ? 22.079 22.811 15.996 1.00 6.48 675 PHE A O 1
ATOM 2286 N N . PHE A 1 298 ? 23.046 24.102 17.582 1.00 8.31 676 PHE A N 1
ATOM 2287 C CA . PHE A 1 298 ? 21.788 24.745 17.945 1.00 8.15 676 PHE A CA 1
ATOM 2288 C C . PHE A 1 298 ? 21.162 25.390 16.712 1.00 8.38 676 PHE A C 1
ATOM 2289 O O . PHE A 1 298 ? 19.992 25.173 16.370 1.00 8.11 676 PHE A O 1
ATOM 2297 N N . ASP A 1 299 ? 21.991 26.079 15.936 1.00 8.48 677 ASP A N 1
ATOM 2298 C CA . ASP A 1 299 ? 21.497 26.786 14.761 1.00 10.44 677 ASP A CA 1
ATOM 2299 C C . ASP A 1 299 ? 20.976 25.822 13.697 1.00 8.71 677 ASP A C 1
ATOM 2300 O O . ASP A 1 299 ? 19.920 26.096 13.098 1.00 9.57 677 ASP A O 1
ATOM 2305 N N . ILE A 1 300 ? 21.695 24.726 13.408 1.00 8.51 678 ILE A N 1
ATOM 2306 C CA . ILE A 1 300 ? 21.225 23.820 12.361 1.00 9.45 678 ILE A CA 1
ATOM 2307 C C . ILE A 1 300 ? 19.959 23.118 12.811 1.00 8.56 678 ILE A C 1
ATOM 2308 O O . ILE A 1 300 ? 19.040 22.925 12.000 1.00 7.45 678 ILE A O 1
ATOM 2313 N N . VAL A 1 301 ? 19.897 22.765 14.082 1.00 7.74 679 VAL A N 1
ATOM 2314 C CA . VAL A 1 301 ? 18.682 22.119 14.596 1.00 8.17 679 VAL A CA 1
ATOM 2315 C C . VAL A 1 301 ? 17.466 23.045 14.421 1.00 8.10 679 VAL A C 1
ATOM 2316 O O . VAL A 1 301 ? 16.407 22.613 13.920 1.00 7.68 679 VAL A O 1
ATOM 2320 N N . VAL A 1 302 ? 17.558 24.293 14.895 1.00 8.02 680 VAL A N 1
ATOM 2321 C CA . VAL A 1 302 ? 16.415 25.181 14.851 1.00 9.01 680 VAL A CA 1
ATOM 2322 C C . VAL A 1 302 ? 16.054 25.507 13.402 1.00 9.60 680 VAL A C 1
ATOM 2323 O O . VAL A 1 302 ? 14.875 25.634 13.060 1.00 9.18 680 VAL A O 1
ATOM 2327 N N . LYS A 1 303 ? 17.051 25.705 12.540 1.00 9.53 681 LYS A N 1
ATOM 2328 C CA . LYS A 1 303 ? 16.736 26.125 11.159 1.00 11.62 681 LYS A CA 1
ATOM 2329 C C . LYS A 1 303 ? 16.198 24.986 10.290 1.00 9.14 681 LYS A C 1
ATOM 2330 O O . LYS A 1 303 ? 15.356 25.224 9.417 1.00 9.38 681 LYS A O 1
ATOM 2336 N N . ASP A 1 304 ? 16.726 23.776 10.461 1.00 8.29 682 ASP A N 1
ATOM 2337 C CA . ASP A 1 304 ? 16.538 22.705 9.488 1.00 9.54 682 ASP A CA 1
ATOM 2338 C C . ASP A 1 304 ? 15.860 21.449 10.069 1.00 9.56 682 ASP A C 1
ATOM 2339 O O . ASP A 1 304 ? 15.550 20.534 9.298 1.00 10.23 682 ASP A O 1
ATOM 2344 N N . HIS A 1 305 ? 15.592 21.363 11.389 1.00 8.32 683 HIS A N 1
ATOM 2345 C CA . HIS A 1 305 ? 15.187 20.097 11.989 1.00 7.54 683 HIS A CA 1
ATOM 2346 C C . HIS A 1 305 ? 14.045 20.301 12.997 1.00 8.01 683 HIS A C 1
ATOM 2347 O O . HIS A 1 305 ? 13.719 19.357 13.723 1.00 8.14 683 HIS A O 1
ATOM 2354 N N . THR A 1 306 ? 13.493 21.520 13.053 1.00 7.15 684 THR A N 1
ATOM 2355 C CA . THR A 1 306 ? 12.575 21.895 14.119 1.00 7.14 684 THR A CA 1
ATOM 2356 C C . THR A 1 306 ? 11.180 22.207 13.561 1.00 7.33 684 THR A C 1
ATOM 2357 O O . THR A 1 306 ? 11.031 23.028 12.648 1.00 8.03 684 THR A O 1
ATOM 2361 N N . TYR A 1 307 ? 10.158 21.664 14.228 1.00 6.47 685 TYR A N 1
ATOM 2362 C CA . TYR A 1 307 ? 8.744 21.909 13.970 1.00 6.53 685 TYR A CA 1
ATOM 2363 C C . TYR A 1 307 ? 8.272 23.190 14.641 1.00 6.83 685 TYR A C 1
ATOM 2364 O O . TYR A 1 307 ? 8.978 23.786 15.442 1.00 7.20 685 TYR A O 1
ATOM 2373 N N . VAL A 1 308 ? 7.022 23.597 14.365 1.00 6.82 686 VAL A N 1
ATOM 2374 C CA . VAL A 1 308 ? 6.555 24.894 14.780 1.00 7.18 686 VAL A CA 1
ATOM 2375 C C . VAL A 1 308 ? 6.543 25.039 16.299 1.00 7.60 686 VAL A C 1
ATOM 2376 O O . VAL A 1 308 ? 6.576 26.164 16.781 1.00 8.92 686 VAL A O 1
ATOM 2380 N N . ASN A 1 309 ? 6.445 23.941 17.055 1.00 7.61 687 ASN A N 1
ATOM 2381 C CA . ASN A 1 309 ? 6.382 24.064 18.494 1.00 7.41 687 ASN A CA 1
ATOM 2382 C C . ASN A 1 309 ? 7.775 24.089 19.145 1.00 7.22 687 ASN A C 1
ATOM 2383 O O . ASN A 1 309 ? 7.840 24.062 20.380 1.00 7.07 687 ASN A O 1
ATOM 2388 N N . GLY A 1 310 ? 8.874 24.139 18.368 1.00 7.06 688 GLY A N 1
ATOM 2389 C CA . GLY A 1 310 ? 10.219 24.158 18.937 1.00 7.46 688 GLY A CA 1
ATOM 2390 C C . GLY A 1 310 ? 10.850 22.769 19.064 1.00 7.65 688 GLY A C 1
ATOM 2391 O O . GLY A 1 310 ? 12.015 22.660 19.474 1.00 8.70 688 GLY A O 1
ATOM 2392 N N . GLY A 1 311 ? 10.078 21.715 18.760 1.00 7.78 689 GLY A N 1
ATOM 2393 C CA . GLY A 1 311 ? 10.509 20.340 18.890 1.00 7.54 689 GLY A CA 1
ATOM 2394 C C . GLY A 1 311 ? 11.158 19.767 17.635 1.00 7.39 689 GLY A C 1
ATOM 2395 O O . GLY A 1 311 ? 11.020 20.311 16.527 1.00 6.98 689 GLY A O 1
ATOM 2396 N N . ASN A 1 312 ? 11.828 18.614 17.824 1.00 7.45 690 ASN A N 1
ATOM 2397 C CA . ASN A 1 312 ? 12.512 17.965 16.720 1.00 7.31 690 ASN A CA 1
ATOM 2398 C C . ASN A 1 312 ? 12.362 16.454 16.798 1.00 7.97 690 ASN A C 1
ATOM 2399 O O . ASN A 1 312 ? 11.915 15.939 17.830 1.00 8.35 690 ASN A O 1
ATOM 2404 N N . SER A 1 313 ? 12.762 15.796 15.695 1.00 7.65 691 SER A N 1
ATOM 2405 C CA . SER A 1 313 ? 12.929 14.355 15.529 1.00 6.86 691 SER A CA 1
ATOM 2406 C C . SER A 1 313 ? 11.641 13.660 15.085 1.00 7.11 691 SER A C 1
ATOM 2407 O O . SER A 1 313 ? 10.506 14.098 15.352 1.00 7.29 691 SER A O 1
ATOM 2410 N N . GLN A 1 314 ? 11.839 12.497 14.465 1.00 7.03 692 GLN A N 1
ATOM 2411 C CA . GLN A 1 314 ? 10.745 11.601 14.166 1.00 7.56 692 GLN A CA 1
ATOM 2412 C C . GLN A 1 314 ? 11.302 10.188 14.326 1.00 7.86 692 GLN A C 1
ATOM 2413 O O . GLN A 1 314 ? 12.442 9.942 13.958 1.00 6.94 692 GLN A O 1
ATOM 2419 N N . SER A 1 315 ? 10.531 9.294 14.949 1.00 7.69 693 SER A N 1
ATOM 2420 C CA . SER A 1 315 ? 11.015 7.957 15.316 1.00 8.25 693 SER A CA 1
ATOM 2421 C C . SER A 1 315 ? 12.312 8.097 16.141 1.00 8.49 693 SER A C 1
ATOM 2422 O O . SER A 1 315 ? 13.235 7.309 16.007 1.00 8.03 693 SER A O 1
ATOM 2425 N N . GLU A 1 316 ? 12.394 9.187 16.927 1.00 7.96 694 GLU A N 1
ATOM 2426 C CA . GLU A 1 316 ? 13.498 9.530 17.819 1.00 8.07 694 GLU A CA 1
ATOM 2427 C C . GLU A 1 316 ? 14.798 9.941 17.124 1.00 7.74 694 GLU A C 1
ATOM 2428 O O . GLU A 1 316 ? 15.817 10.130 17.807 1.00 9.12 694 GLU A O 1
ATOM 2434 N N . HIS A 1 317 ? 14.792 10.106 15.797 1.00 8.51 695 HIS A N 1
ATOM 2435 C CA . HIS A 1 317 ? 15.990 10.438 15.046 1.00 8.18 695 HIS A CA 1
ATOM 2436 C C . HIS A 1 317 ? 15.806 11.767 14.311 1.00 7.77 695 HIS A C 1
ATOM 2437 O O . HIS A 1 317 ? 14.685 12.154 13.946 1.00 7.03 695 HIS A O 1
ATOM 2444 N N . PHE A 1 318 ? 16.951 12.389 14.000 1.00 8.32 696 PHE A N 1
ATOM 2445 C CA . PHE A 1 318 ? 17.036 13.444 13.002 1.00 7.61 696 PHE A CA 1
ATOM 2446 C C . PHE A 1 318 ? 17.061 12.788 11.624 1.00 9.15 696 PHE A C 1
ATOM 2447 O O . PHE A 1 318 ? 17.560 11.672 11.475 1.00 8.17 696 PHE A O 1
ATOM 2455 N N . HIS A 1 319 ? 16.483 13.494 10.622 1.00 9.37 697 HIS A N 1
ATOM 2456 C CA . HIS A 1 319 ? 16.454 13.040 9.236 1.00 9.52 697 HIS A CA 1
ATOM 2457 C C . HIS A 1 319 ? 17.064 14.152 8.381 1.00 9.68 697 HIS A C 1
ATOM 2458 O O . HIS A 1 319 ? 18.009 14.823 8.819 1.00 10.14 697 HIS A O 1
ATOM 2465 N N . VAL A 1 320 ? 16.565 14.287 7.151 1.00 10.15 698 VAL A N 1
ATOM 2466 C CA . VAL A 1 320 ? 17.158 15.147 6.152 1.00 11.30 698 VAL A CA 1
ATOM 2467 C C . VAL A 1 320 ? 16.775 16.595 6.466 1.00 10.79 698 VAL A C 1
ATOM 2468 O O . VAL A 1 320 ? 15.609 16.892 6.723 1.00 11.09 698 VAL A O 1
ATOM 2472 N N . ALA A 1 321 ? 17.755 17.499 6.399 1.00 11.05 699 ALA A N 1
ATOM 2473 C CA . ALA A 1 321 ? 17.508 18.919 6.628 1.00 11.78 699 ALA A CA 1
ATOM 2474 C C . ALA A 1 321 ? 16.304 19.388 5.819 1.00 12.06 699 ALA A C 1
ATOM 2475 O O . ALA A 1 321 ? 16.255 19.232 4.594 1.00 12.61 699 ALA A O 1
ATOM 2477 N N . GLY A 1 322 ? 15.321 19.944 6.510 1.00 9.71 700 GLY A N 1
ATOM 2478 C CA . GLY A 1 322 ? 14.207 20.590 5.869 1.00 10.59 700 GLY A CA 1
ATOM 2479 C C . GLY A 1 322 ? 13.044 19.663 5.550 1.00 10.36 700 GLY A C 1
ATOM 2480 O O . GLY A 1 322 ? 12.016 20.152 5.112 1.00 12.29 700 GLY A O 1
ATOM 2481 N N . GLU A 1 323 ? 13.138 18.367 5.815 1.00 10.21 701 GLU A N 1
ATOM 2482 C CA . GLU A 1 323 ? 12.093 17.454 5.372 1.00 10.54 701 GLU A CA 1
ATOM 2483 C C . GLU A 1 323 ? 11.078 17.210 6.497 1.00 10.45 701 GLU A C 1
ATOM 2484 O O . GLU A 1 323 ? 10.716 16.067 6.748 1.00 11.13 701 GLU A O 1
ATOM 2490 N N . LEU A 1 324 ? 10.544 18.275 7.090 1.00 10.34 702 LEU A N 1
ATOM 2491 C CA . LEU A 1 324 ? 9.665 18.125 8.243 1.00 10.75 702 LEU A CA 1
ATOM 2492 C C . LEU A 1 324 ? 8.279 17.583 7.894 1.00 9.77 702 LEU A C 1
ATOM 2493 O O . LEU A 1 324 ? 7.788 16.704 8.579 1.00 8.53 702 LEU A O 1
ATOM 2498 N N . TRP A 1 325 ? 7.665 18.042 6.805 1.00 8.87 703 TRP A N 1
ATOM 2499 C CA . TRP A 1 325 ? 6.393 17.472 6.386 1.00 10.02 703 TRP A CA 1
ATOM 2500 C C . TRP A 1 325 ? 6.534 15.995 6.069 1.00 9.83 703 TRP A C 1
ATOM 2501 O O . TRP A 1 325 ? 5.669 15.179 6.392 1.00 9.68 703 TRP A O 1
ATOM 2512 N N . LYS A 1 326 ? 7.573 15.676 5.294 1.00 11.35 704 LYS A N 1
ATOM 2513 C CA . LYS A 1 326 ? 7.759 14.290 4.900 1.00 11.76 704 LYS A CA 1
ATOM 2514 C C . LYS A 1 326 ? 7.860 13.377 6.123 1.00 10.13 704 LYS A C 1
ATOM 2515 O O . LYS A 1 326 ? 7.206 12.343 6.189 1.00 10.07 704 LYS A O 1
ATOM 2521 N N . ASP A 1 327 ? 8.697 13.743 7.104 1.00 9.88 705 ASP A N 1
ATOM 2522 C CA . ASP A 1 327 ? 8.903 12.933 8.291 1.00 9.09 705 ASP A CA 1
ATOM 2523 C C . ASP A 1 327 ? 7.603 12.775 9.079 1.00 8.37 705 ASP A C 1
ATOM 2524 O O . ASP A 1 327 ? 7.359 11.711 9.645 1.00 8.92 705 ASP A O 1
ATOM 2529 N N . ALA A 1 328 ? 6.795 13.828 9.148 1.00 8.49 706 ALA A N 1
ATOM 2530 C CA . ALA A 1 328 ? 5.618 13.850 10.007 1.00 8.72 706 ALA A CA 1
ATOM 2531 C C . ALA A 1 328 ? 4.409 13.172 9.362 1.00 8.60 706 ALA A C 1
ATOM 2532 O O . ALA A 1 328 ? 3.435 12.860 10.061 1.00 8.49 706 ALA A O 1
ATOM 2534 N N . THR A 1 329 ? 4.438 12.971 8.036 1.00 8.45 707 THR A N 1
ATOM 2535 C CA . THR A 1 329 ? 3.236 12.563 7.304 1.00 8.89 707 THR A CA 1
ATOM 2536 C C . THR A 1 329 ? 3.444 11.373 6.383 1.00 9.96 707 THR A C 1
ATOM 2537 O O . THR A 1 329 ? 2.430 10.807 6.003 1.00 10.51 707 THR A O 1
ATOM 2541 N N . GLN A 1 330 ? 4.672 10.988 6.029 1.00 10.74 708 GLN A N 1
ATOM 2542 C CA . GLN A 1 330 ? 4.882 9.930 5.044 1.00 12.19 708 GLN A CA 1
ATOM 2543 C C . GLN A 1 330 ? 5.403 8.653 5.682 1.00 12.45 708 GLN A C 1
ATOM 2544 O O . GLN A 1 330 ? 5.907 7.780 4.982 1.00 13.00 708 GLN A O 1
ATOM 2550 N N . ASN A 1 331 ? 5.114 8.435 6.968 1.00 10.38 709 ASN A N 1
ATOM 2551 C CA . ASN A 1 331 ? 5.648 7.307 7.701 1.00 9.81 709 ASN A CA 1
ATOM 2552 C C . ASN A 1 331 ? 4.527 6.449 8.307 1.00 9.94 709 ASN A C 1
ATOM 2553 O O . ASN A 1 331 ? 4.788 5.640 9.222 1.00 10.19 709 ASN A O 1
ATOM 2558 N N . GLY A 1 332 ? 3.274 6.590 7.803 1.00 10.19 710 GLY A N 1
ATOM 2559 C CA . GLY A 1 332 ? 2.200 5.687 8.222 1.00 10.19 710 GLY A CA 1
ATOM 2560 C C . GLY A 1 332 ? 1.410 6.137 9.446 1.00 10.68 710 GLY A C 1
ATOM 2561 O O . GLY A 1 332 ? 1.942 6.832 10.337 1.00 9.57 710 GLY A O 1
ATOM 2562 N N . ASP A 1 333 ? 0.121 5.757 9.452 1.00 10.36 711 ASP A N 1
ATOM 2563 C CA . ASP A 1 333 ? -0.760 6.071 10.575 1.00 10.58 711 ASP A CA 1
ATOM 2564 C C . ASP A 1 333 ? -1.310 4.826 11.234 1.00 10.69 711 ASP A C 1
ATOM 2565 O O . ASP A 1 333 ? -2.240 4.929 12.056 1.00 12.33 711 ASP A O 1
ATOM 2570 N N . GLN A 1 334 ? -0.783 3.637 10.880 1.00 12.26 712 GLN A N 1
ATOM 2571 C CA . GLN A 1 334 ? -1.243 2.403 11.524 1.00 13.27 712 GLN A CA 1
ATOM 2572 C C . GLN A 1 334 ? -1.004 2.446 13.024 1.00 12.05 712 GLN A C 1
ATOM 2573 O O . GLN A 1 334 ? -0.068 3.083 13.495 1.00 11.76 712 GLN A O 1
ATOM 2579 N N . ASN A 1 335 ? -1.835 1.736 13.792 1.00 11.66 713 ASN A N 1
ATOM 2580 C CA . ASN A 1 335 ? -1.658 1.680 15.225 1.00 12.35 713 ASN A CA 1
ATOM 2581 C C . ASN A 1 335 ? -0.399 0.907 15.589 1.00 12.83 713 ASN A C 1
ATOM 2582 O O . ASN A 1 335 ? -0.052 -0.114 14.961 1.00 12.65 713 ASN A O 1
ATOM 2587 N N . GLY A 1 336 ? 0.279 1.443 16.602 1.00 11.45 714 GLY A N 1
ATOM 2588 C CA . GLY A 1 336 ? 1.456 0.860 17.198 1.00 11.63 714 GLY A CA 1
ATOM 2589 C C . GLY A 1 336 ? 2.734 1.114 16.423 1.00 10.32 714 GLY A C 1
ATOM 2590 O O . GLY A 1 336 ? 2.739 1.605 15.289 1.00 11.31 714 GLY A O 1
ATOM 2591 N N . GLY A 1 337 ? 3.834 0.764 17.092 1.00 10.64 715 GLY A N 1
ATOM 2592 C CA . GLY A 1 337 ? 5.154 0.993 16.535 1.00 11.20 715 GLY A CA 1
ATOM 2593 C C . GLY A 1 337 ? 5.486 2.493 16.637 1.00 10.86 715 GLY A C 1
ATOM 2594 O O . GLY A 1 337 ? 4.916 3.189 17.494 1.00 10.33 715 GLY A O 1
ATOM 2595 N N . TYR A 1 338 ? 6.449 2.939 15.830 1.00 9.63 716 TYR A N 1
ATOM 2596 C CA . TYR A 1 338 ? 6.832 4.341 15.714 1.00 9.56 716 TYR A CA 1
ATOM 2597 C C . TYR A 1 338 ? 6.584 4.826 14.279 1.00 10.56 716 TYR A C 1
ATOM 2598 O O . TYR A 1 338 ? 7.349 4.470 13.367 1.00 11.13 716 TYR A O 1
ATOM 2607 N N . ARG A 1 339 ? 5.543 5.636 14.062 1.00 8.84 717 ARG A N 1
ATOM 2608 C CA . ARG A 1 339 ? 5.106 5.961 12.714 1.00 9.43 717 ARG A CA 1
ATOM 2609 C C . ARG A 1 339 ? 4.957 7.486 12.653 1.00 8.64 717 ARG A C 1
ATOM 2610 O O . ARG A 1 339 ? 5.768 8.170 13.281 1.00 8.25 717 ARG A O 1
ATOM 2618 N N . ASN A 1 340 ? 3.941 8.019 11.960 1.00 8.34 718 ASN A N 1
ATOM 2619 C CA . ASN A 1 340 ? 3.760 9.460 11.822 1.00 8.40 718 ASN A CA 1
ATOM 2620 C C . ASN A 1 340 ? 3.681 10.123 13.192 1.00 7.81 718 ASN A C 1
ATOM 2621 O O . ASN A 1 340 ? 4.223 11.227 13.403 1.00 8.76 718 ASN A O 1
ATOM 2626 N N . PHE A 1 341 ? 3.009 9.464 14.121 1.00 7.82 719 PHE A N 1
ATOM 2627 C CA . PHE A 1 341 ? 2.752 9.998 15.447 1.00 8.46 719 PHE A CA 1
ATOM 2628 C C . PHE A 1 341 ? 4.035 10.148 16.261 1.00 9.88 719 PHE A C 1
ATOM 2629 O O . PHE A 1 341 ? 4.000 10.876 17.252 1.00 12.34 719 PHE A O 1
ATOM 2637 N N . SER A 1 342 ? 5.152 9.530 15.835 1.00 8.21 720 SER A N 1
ATOM 2638 C CA . SER A 1 342 ? 6.372 9.516 16.630 1.00 7.95 720 SER A CA 1
ATOM 2639 C C . SER A 1 342 ? 7.270 10.748 16.401 1.00 8.11 720 SER A C 1
ATOM 2640 O O . SER A 1 342 ? 8.483 10.634 16.490 1.00 7.93 720 SER A O 1
ATOM 2643 N N . THR A 1 343 ? 6.691 11.902 16.071 1.00 7.31 721 THR A N 1
ATOM 2644 C CA . THR A 1 343 ? 7.400 13.168 16.014 1.00 7.58 721 THR A CA 1
ATOM 2645 C C . THR A 1 343 ? 7.565 13.722 17.421 1.00 8.17 721 THR A C 1
ATOM 2646 O O . THR A 1 343 ? 6.733 13.502 18.316 1.00 7.92 721 THR A O 1
ATOM 2650 N N . VAL A 1 344 ? 8.675 14.435 17.608 1.00 7.72 722 VAL A N 1
ATOM 2651 C CA . VAL A 1 344 ? 8.850 15.305 18.766 1.00 7.73 722 VAL A CA 1
ATOM 2652 C C . VAL A 1 344 ? 8.755 14.531 20.077 1.00 7.54 722 VAL A C 1
ATOM 2653 O O . VAL A 1 344 ? 7.861 14.727 20.885 1.00 7.80 722 VAL A O 1
ATOM 2657 N N . GLU A 1 345 ? 9.712 13.624 20.275 1.00 7.00 723 GLU A N 1
ATOM 2658 C CA . GLU A 1 345 ? 9.979 13.087 21.585 1.00 7.35 723 GLU A CA 1
ATOM 2659 C C . GLU A 1 345 ? 10.162 14.284 22.517 1.00 6.68 723 GLU A C 1
ATOM 2660 O O . GLU A 1 345 ? 10.854 15.215 22.135 1.00 6.68 723 GLU A O 1
ATOM 2666 N N . THR A 1 346 ? 9.577 14.241 23.725 1.00 6.26 724 THR A N 1
ATOM 2667 C CA . THR A 1 346 ? 9.589 15.383 24.637 1.00 5.82 724 THR A CA 1
ATOM 2668 C C . THR A 1 346 ? 10.931 15.571 25.346 1.00 6.07 724 THR A C 1
ATOM 2669 O O . THR A 1 346 ? 11.317 16.715 25.628 1.00 6.90 724 THR A O 1
ATOM 2673 N N . CYS A 1 347 ? 11.666 14.504 25.698 1.00 6.10 725 CYS A N 1
ATOM 2674 C CA . CYS A 1 347 ? 13.022 14.634 26.254 1.00 6.69 725 CYS A CA 1
ATOM 2675 C C . CYS A 1 347 ? 13.850 15.649 25.443 1.00 6.86 725 CYS A C 1
ATOM 2676 O O . CYS A 1 347 ? 14.637 16.418 25.995 1.00 7.07 725 CYS A O 1
ATOM 2679 N N . ASN A 1 348 ? 13.686 15.602 24.131 1.00 6.87 726 ASN A N 1
ATOM 2680 C CA . ASN A 1 348 ? 14.521 16.377 23.227 1.00 6.87 726 ASN A CA 1
ATOM 2681 C C . ASN A 1 348 ? 14.408 17.863 23.547 1.00 6.21 726 ASN A C 1
ATOM 2682 O O . ASN A 1 348 ? 15.410 18.574 23.440 1.00 6.30 726 ASN A O 1
ATOM 2687 N N . GLU A 1 349 ? 13.203 18.313 23.938 1.00 6.04 727 GLU A N 1
ATOM 2688 C CA . GLU A 1 349 ? 13.015 19.731 24.225 1.00 5.67 727 GLU A CA 1
ATOM 2689 C C . GLU A 1 349 ? 13.490 20.087 25.615 1.00 6.02 727 GLU A C 1
ATOM 2690 O O . GLU A 1 349 ? 13.920 21.220 25.828 1.00 5.90 727 GLU A O 1
ATOM 2696 N N . TYR A 1 350 ? 13.410 19.173 26.595 1.00 6.05 728 TYR A N 1
ATOM 2697 C CA . TYR A 1 350 ? 14.066 19.389 27.869 1.00 6.26 728 TYR A CA 1
ATOM 2698 C C . TYR A 1 350 ? 15.556 19.667 27.617 1.00 6.52 728 TYR A C 1
ATOM 2699 O O . TYR A 1 350 ? 16.138 20.604 28.184 1.00 7.07 728 TYR A O 1
ATOM 2708 N N . ASN A 1 351 ? 16.178 18.853 26.746 1.00 6.26 729 ASN A N 1
ATOM 2709 C CA . ASN A 1 351 ? 17.596 19.001 26.434 1.00 6.15 729 ASN A CA 1
ATOM 2710 C C . ASN A 1 351 ? 17.872 20.259 25.605 1.00 6.03 729 ASN A C 1
ATOM 2711 O O . ASN A 1 351 ? 18.869 20.922 25.856 1.00 6.61 729 ASN A O 1
ATOM 2716 N N . MET A 1 352 ? 17.017 20.597 24.640 1.00 5.85 730 MET A N 1
ATOM 2717 C CA . MET A 1 352 ? 17.210 21.795 23.850 1.00 6.62 730 MET A CA 1
ATOM 2718 C C . MET A 1 352 ? 17.112 23.037 24.736 1.00 6.15 730 MET A C 1
ATOM 2719 O O . MET A 1 352 ? 17.846 24.014 24.516 1.00 6.30 730 MET A O 1
ATOM 2724 N N . LEU A 1 353 ? 16.219 23.029 25.714 1.00 6.23 731 LEU A N 1
ATOM 2725 C CA . LEU A 1 353 ? 16.081 24.163 26.620 1.00 6.52 731 LEU A CA 1
ATOM 2726 C C . LEU A 1 353 ? 17.343 24.308 27.471 1.00 6.72 731 LEU A C 1
ATOM 2727 O O . LEU A 1 353 ? 17.826 25.432 27.644 1.00 6.06 731 LEU A O 1
ATOM 2732 N N . LYS A 1 354 ? 17.907 23.193 27.943 1.00 6.50 732 LYS A N 1
ATOM 2733 C CA . LYS A 1 354 ? 19.139 23.307 28.710 1.00 7.04 732 LYS A CA 1
ATOM 2734 C C . LYS A 1 354 ? 20.276 23.821 27.831 1.00 6.62 732 LYS A C 1
ATOM 2735 O O . LYS A 1 354 ? 21.079 24.615 28.301 1.00 7.26 732 LYS A O 1
ATOM 2741 N N . LEU A 1 355 ? 20.321 23.428 26.572 1.00 6.63 733 LEU A N 1
ATOM 2742 C CA . LEU A 1 355 ? 21.355 23.909 25.671 1.00 7.18 733 LEU A CA 1
ATOM 2743 C C . LEU A 1 355 ? 21.170 25.410 25.393 1.00 7.56 733 LEU A C 1
ATOM 2744 O O . LEU A 1 355 ? 22.135 26.188 25.479 1.00 8.10 733 LEU A O 1
ATOM 2749 N N . ALA A 1 356 ? 19.932 25.840 25.115 1.00 6.39 734 ALA A N 1
ATOM 2750 C CA . ALA A 1 356 ? 19.680 27.253 24.902 1.00 6.25 734 ALA A CA 1
ATOM 2751 C C . ALA A 1 356 ? 20.027 28.067 26.152 1.00 6.84 734 ALA A C 1
ATOM 2752 O O . ALA A 1 356 ? 20.549 29.181 26.062 1.00 7.15 734 ALA A O 1
ATOM 2754 N N . ARG A 1 357 ? 19.783 27.500 27.334 1.00 7.14 735 ARG A N 1
ATOM 2755 C CA . ARG A 1 357 ? 20.003 28.195 28.588 1.00 8.22 735 ARG A CA 1
ATOM 2756 C C . ARG A 1 357 ? 21.506 28.481 28.809 1.00 8.28 735 ARG A C 1
ATOM 2757 O O . ARG A 1 357 ? 21.863 29.600 29.183 1.00 8.36 735 ARG A O 1
ATOM 2765 N N . ILE A 1 358 ? 22.380 27.488 28.597 1.00 7.83 736 ILE A N 1
ATOM 2766 C CA . ILE A 1 358 ? 23.815 27.654 28.818 1.00 7.96 736 ILE A CA 1
ATOM 2767 C C . ILE A 1 358 ? 24.426 28.495 27.681 1.00 7.94 736 ILE A C 1
ATOM 2768 O O . ILE A 1 358 ? 25.304 29.348 27.938 1.00 8.26 736 ILE A O 1
ATOM 2773 N N . LEU A 1 359 ? 23.912 28.369 26.440 1.00 7.79 737 LEU A N 1
ATOM 2774 C CA . LEU A 1 359 ? 24.329 29.275 25.375 1.00 7.61 737 LEU A CA 1
ATOM 2775 C C . LEU A 1 359 ? 23.969 30.725 25.702 1.00 8.45 737 LEU A C 1
ATOM 2776 O O . LEU A 1 359 ? 24.793 31.627 25.447 1.00 7.96 737 LEU A O 1
ATOM 2781 N N . PHE A 1 360 ? 22.771 30.938 26.288 1.00 7.96 738 PHE A N 1
ATOM 2782 C CA . PHE A 1 360 ? 22.376 32.257 26.762 1.00 8.72 738 PHE A CA 1
ATOM 2783 C C . PHE A 1 360 ? 23.333 32.738 27.854 1.00 8.83 738 PHE A C 1
ATOM 2784 O O . PHE A 1 360 ? 23.816 33.862 27.797 1.00 8.96 738 PHE A O 1
ATOM 2792 N N . GLN A 1 361 ? 23.593 31.925 28.869 1.00 8.64 739 GLN A N 1
ATOM 2793 C CA . GLN A 1 361 ? 24.422 32.365 29.982 1.00 11.15 739 GLN A CA 1
ATOM 2794 C C . GLN A 1 361 ? 25.813 32.773 29.470 1.00 11.04 739 GLN A C 1
ATOM 2795 O O . GLN A 1 361 ? 26.362 33.756 29.947 1.00 10.09 739 GLN A O 1
ATOM 2801 N N . VAL A 1 362 ? 26.388 32.034 28.510 1.00 9.36 740 VAL A N 1
ATOM 2802 C CA . VAL A 1 362 ? 27.698 32.371 27.970 1.00 9.45 740 VAL A CA 1
ATOM 2803 C C . VAL A 1 362 ? 27.640 33.589 27.046 1.00 10.29 740 VAL A C 1
ATOM 2804 O O . VAL A 1 362 ? 28.473 34.481 27.188 1.00 11.25 740 VAL A O 1
ATOM 2808 N N . THR A 1 363 ? 26.719 33.635 26.082 1.00 9.18 741 THR A N 1
ATOM 2809 C CA . THR A 1 363 ? 26.754 34.632 25.009 1.00 9.80 741 THR A CA 1
ATOM 2810 C C . THR A 1 363 ? 25.876 35.855 25.290 1.00 10.04 741 THR A C 1
ATOM 2811 O O . THR A 1 363 ? 26.044 36.902 24.647 1.00 9.55 741 THR A O 1
ATOM 2815 N N . LYS A 1 364 ? 24.851 35.688 26.118 1.00 10.14 742 LYS A N 1
ATOM 2816 C CA . LYS A 1 364 ? 23.792 36.679 26.316 1.00 10.84 742 LYS A CA 1
ATOM 2817 C C . LYS A 1 364 ? 22.973 36.983 25.065 1.00 9.41 742 LYS A C 1
ATOM 2818 O O . LYS A 1 364 ? 22.218 37.965 25.053 1.00 8.77 742 LYS A O 1
ATOM 2824 N N . ASP A 1 365 ? 23.065 36.179 24.010 1.00 8.80 743 ASP A N 1
ATOM 2825 C CA . ASP A 1 365 ? 22.361 36.514 22.790 1.00 9.70 743 ASP A CA 1
ATOM 2826 C C . ASP A 1 365 ? 20.853 36.308 22.989 1.00 9.35 743 ASP A C 1
ATOM 2827 O O . ASP A 1 365 ? 20.393 35.226 23.340 1.00 9.03 743 ASP A O 1
ATOM 2832 N N . SER A 1 366 ? 20.065 37.318 22.652 1.00 9.26 744 SER A N 1
ATOM 2833 C CA . SER A 1 366 ? 18.624 37.281 22.817 1.00 9.73 744 SER A CA 1
ATOM 2834 C C . SER A 1 366 ? 17.965 36.156 22.012 1.00 9.02 744 SER A C 1
ATOM 2835 O O . SER A 1 366 ? 16.861 35.751 22.370 1.00 8.64 744 SER A O 1
ATOM 2838 N N . LYS A 1 367 ? 18.611 35.645 20.958 1.00 8.37 745 LYS A N 1
ATOM 2839 C CA . LYS A 1 367 ? 17.991 34.621 20.141 1.00 8.73 745 LYS A CA 1
ATOM 2840 C C . LYS A 1 367 ? 17.773 33.346 20.972 1.00 7.41 745 LYS A C 1
ATOM 2841 O O . LYS A 1 367 ? 16.828 32.589 20.737 1.00 7.26 745 LYS A O 1
ATOM 2847 N N . TYR A 1 368 ? 18.619 33.089 21.970 1.00 6.88 746 TYR A N 1
ATOM 2848 C CA . TYR A 1 368 ? 18.463 31.890 22.772 1.00 7.15 746 TYR A CA 1
ATOM 2849 C C . TYR A 1 368 ? 17.254 32.055 23.698 1.00 7.83 746 TYR A C 1
ATOM 2850 O O . TYR A 1 368 ? 16.569 31.085 24.018 1.00 7.21 746 TYR A O 1
ATOM 2859 N N . SER A 1 369 ? 17.003 33.286 24.168 1.00 7.61 747 SER A N 1
ATOM 2860 C CA . SER A 1 369 ? 15.823 33.570 24.994 1.00 7.45 747 SER A CA 1
ATOM 2861 C C . SER A 1 369 ? 14.531 33.454 24.182 1.00 6.88 747 SER A C 1
ATOM 2862 O O . SER A 1 369 ? 13.502 32.924 24.642 1.00 6.56 747 SER A O 1
ATOM 2865 N N . GLU A 1 370 ? 14.560 33.926 22.937 1.00 7.51 748 GLU A N 1
ATOM 2866 C CA . GLU A 1 370 ? 13.387 33.808 22.071 1.00 7.78 748 GLU A CA 1
ATOM 2867 C C . GLU A 1 370 ? 13.018 32.335 21.877 1.00 7.17 748 GLU A C 1
ATOM 2868 O O . GLU A 1 370 ? 11.821 31.970 21.968 1.00 6.42 748 GLU A O 1
ATOM 2874 N N . TYR A 1 371 ? 14.041 31.505 21.644 1.00 5.91 749 TYR A N 1
ATOM 2875 C CA . TYR A 1 371 ? 13.834 30.060 21.506 1.00 6.50 749 TYR A CA 1
ATOM 2876 C C . TYR A 1 371 ? 13.333 29.429 22.805 1.00 6.57 749 TYR A C 1
ATOM 2877 O O . TYR A 1 371 ? 12.425 28.586 22.796 1.00 6.32 749 TYR A O 1
ATOM 2886 N N . TYR A 1 372 ? 13.977 29.785 23.923 1.00 6.31 750 TYR A N 1
ATOM 2887 C CA . TYR A 1 372 ? 13.606 29.280 25.226 1.00 5.99 750 TYR A CA 1
ATOM 2888 C C . TYR A 1 372 ? 12.118 29.502 25.497 1.00 6.11 750 TYR A C 1
ATOM 2889 O O . TYR A 1 372 ? 11.357 28.573 25.783 1.00 5.83 750 TYR A O 1
ATOM 2898 N N . GLU A 1 373 ? 11.687 30.755 25.425 1.00 5.92 751 GLU A N 1
ATOM 2899 C CA . GLU A 1 373 ? 10.285 31.098 25.628 1.00 6.82 751 GLU A CA 1
ATOM 2900 C C . GLU A 1 373 ? 9.356 30.260 24.741 1.00 6.69 751 GLU A C 1
ATOM 2901 O O . GLU A 1 373 ? 8.347 29.704 25.208 1.00 7.21 751 GLU A O 1
ATOM 2907 N N . HIS A 1 374 ? 9.663 30.245 23.452 1.00 6.28 752 HIS A N 1
ATOM 2908 C CA . HIS A 1 374 ? 8.841 29.543 22.489 1.00 6.95 752 HIS A CA 1
ATOM 2909 C C . HIS A 1 374 ? 8.679 28.048 22.837 1.00 6.86 752 HIS A C 1
ATOM 2910 O O . HIS A 1 374 ? 7.568 27.523 22.831 1.00 6.22 752 HIS A O 1
ATOM 2917 N N . THR A 1 375 ? 9.792 27.389 23.175 1.00 5.89 753 THR A N 1
ATOM 2918 C CA . THR A 1 375 ? 9.804 25.940 23.328 1.00 6.36 753 THR A CA 1
ATOM 2919 C C . THR A 1 375 ? 9.289 25.571 24.714 1.00 5.77 753 THR A C 1
ATOM 2920 O O . THR A 1 375 ? 8.540 24.598 24.888 1.00 5.54 753 THR A O 1
ATOM 2924 N N . PHE A 1 376 ? 9.550 26.443 25.699 1.00 6.10 754 PHE A N 1
ATOM 2925 C CA . PHE A 1 376 ? 8.998 26.240 27.032 1.00 5.83 754 PHE A CA 1
ATOM 2926 C C . PHE A 1 376 ? 7.475 26.216 26.964 1.00 5.88 754 PHE A C 1
ATOM 2927 O O . PHE A 1 376 ? 6.834 25.343 27.557 1.00 6.03 754 PHE A O 1
ATOM 2935 N N . ILE A 1 377 ? 6.860 27.141 26.212 1.00 5.92 755 ILE A N 1
ATOM 2936 C CA . ILE A 1 377 ? 5.400 27.170 26.139 1.00 6.28 755 ILE A CA 1
ATOM 2937 C C . ILE A 1 377 ? 4.892 26.028 25.274 1.00 6.43 755 ILE A C 1
ATOM 2938 O O . ILE A 1 377 ? 3.968 25.309 25.683 1.00 6.93 755 ILE A O 1
ATOM 2943 N N . ASN A 1 378 ? 5.466 25.875 24.087 1.00 6.33 756 ASN A N 1
ATOM 2944 C CA . ASN A 1 378 ? 4.803 25.111 23.054 1.00 6.75 756 ASN A CA 1
ATOM 2945 C C . ASN A 1 378 ? 5.229 23.638 22.994 1.00 6.66 756 ASN A C 1
ATOM 2946 O O . ASN A 1 378 ? 4.584 22.873 22.279 1.00 6.57 756 ASN A O 1
ATOM 2951 N N . ALA A 1 379 ? 6.235 23.239 23.782 1.00 6.60 757 ALA A N 1
ATOM 2952 C CA . ALA A 1 379 ? 6.641 21.846 23.865 1.00 6.82 757 ALA A CA 1
ATOM 2953 C C . ALA A 1 379 ? 6.674 21.351 25.309 1.00 6.73 757 ALA A C 1
ATOM 2954 O O . ALA A 1 379 ? 6.362 20.175 25.557 1.00 6.78 757 ALA A O 1
ATOM 2956 N N . ILE A 1 380 ? 7.104 22.188 26.269 1.00 6.68 758 ILE A N 1
ATOM 2957 C CA . ILE A 1 380 ? 7.207 21.731 27.639 1.00 6.53 758 ILE A CA 1
ATOM 2958 C C . ILE A 1 380 ? 5.898 21.921 28.394 1.00 6.82 758 ILE A C 1
ATOM 2959 O O . ILE A 1 380 ? 5.347 20.953 28.886 1.00 7.37 758 ILE A O 1
ATOM 2964 N N . VAL A 1 381 ? 5.410 23.151 28.528 1.00 6.38 759 VAL A N 1
ATOM 2965 C CA . VAL A 1 381 ? 4.114 23.350 29.164 1.00 6.59 759 VAL A CA 1
ATOM 2966 C C . VAL A 1 381 ? 3.047 22.505 28.439 1.00 6.77 759 VAL A C 1
ATOM 2967 O O . VAL A 1 381 ? 2.179 21.895 29.095 1.00 6.70 759 VAL A O 1
ATOM 2971 N N . ALA A 1 382 ? 3.168 22.428 27.107 1.00 6.76 760 ALA A N 1
ATOM 2972 C CA . ALA A 1 382 ? 2.236 21.678 26.276 1.00 7.03 760 ALA A CA 1
ATOM 2973 C C . ALA A 1 382 ? 2.235 20.172 26.563 1.00 6.37 760 ALA A C 1
ATOM 2974 O O . ALA A 1 382 ? 1.322 19.471 26.117 1.00 7.22 760 ALA A O 1
ATOM 2976 N N . SER A 1 383 ? 3.269 19.678 27.212 1.00 6.73 761 SER A N 1
ATOM 2977 C CA . SER A 1 383 ? 3.470 18.255 27.436 1.00 6.40 761 SER A CA 1
ATOM 2978 C C . SER A 1 383 ? 2.624 17.711 28.592 1.00 6.67 761 SER A C 1
ATOM 2979 O O . SER A 1 383 ? 2.637 16.485 28.775 1.00 6.88 761 SER A O 1
ATOM 2982 N N . GLN A 1 384 ? 1.998 18.560 29.402 1.00 6.88 762 GLN A N 1
ATOM 2983 C CA . GLN A 1 384 ? 1.398 18.106 30.648 1.00 7.03 762 GLN A CA 1
ATOM 2984 C C . GLN A 1 384 ? -0.123 18.079 30.538 1.00 7.17 762 GLN A C 1
ATOM 2985 O O . GLN A 1 384 ? -0.724 18.997 29.994 1.00 8.78 762 GLN A O 1
ATOM 2991 N N . ASN A 1 385 ? -0.732 17.017 31.056 1.00 6.87 763 ASN A N 1
ATOM 2992 C CA . ASN A 1 385 ? -2.173 16.940 31.291 1.00 7.33 763 ASN A CA 1
ATOM 2993 C C . ASN A 1 385 ? -2.463 17.743 32.570 1.00 7.59 763 ASN A C 1
ATOM 2994 O O . ASN A 1 385 ? -1.921 17.456 33.634 1.00 7.39 763 ASN A O 1
ATOM 2999 N N . PRO A 1 386 ? -3.234 18.841 32.534 1.00 8.19 764 PRO A N 1
ATOM 3000 C CA . PRO A 1 386 ? -3.415 19.660 33.720 1.00 8.76 764 PRO A CA 1
ATOM 3001 C C . PRO A 1 386 ? -4.251 19.045 34.845 1.00 9.95 764 PRO A C 1
ATOM 3002 O O . PRO A 1 386 ? -4.189 19.518 35.967 1.00 9.78 764 PRO A O 1
ATOM 3006 N N . GLU A 1 387 ? -5.005 17.972 34.561 1.00 9.93 765 GLU A N 1
ATOM 3007 C CA . GLU A 1 387 ? -5.801 17.294 35.576 1.00 10.89 765 GLU A CA 1
ATOM 3008 C C . GLU A 1 387 ? -4.981 16.238 36.320 1.00 10.00 765 GLU A C 1
ATOM 3009 O O . GLU A 1 387 ? -5.229 16.034 37.512 1.00 9.94 765 GLU A O 1
ATOM 3015 N N . THR A 1 388 ? -4.032 15.561 35.643 1.00 8.52 766 THR A N 1
ATOM 3016 C CA . THR A 1 388 ? -3.317 14.453 36.230 1.00 9.11 766 THR A CA 1
ATOM 3017 C C . THR A 1 388 ? -1.873 14.807 36.591 1.00 9.20 766 THR A C 1
ATOM 3018 O O . THR A 1 388 ? -1.221 14.073 37.347 1.00 10.47 766 THR A O 1
ATOM 3022 N N . GLY A 1 389 ? -1.304 15.826 35.942 1.00 8.11 767 GLY A N 1
ATOM 3023 C CA . GLY A 1 389 ? 0.120 16.091 36.079 1.00 7.80 767 GLY A CA 1
ATOM 3024 C C . GLY A 1 389 ? 1.036 15.261 35.169 1.00 7.65 767 GLY A C 1
ATOM 3025 O O . GLY A 1 389 ? 2.263 15.477 35.196 1.00 7.30 767 GLY A O 1
ATOM 3026 N N . MET A 1 390 ? 0.500 14.273 34.436 1.00 6.79 768 MET A N 1
ATOM 3027 C CA . MET A 1 390 ? 1.364 13.379 33.669 1.00 7.25 768 MET A CA 1
ATOM 3028 C C . MET A 1 390 ? 1.795 14.011 32.331 1.00 6.53 768 MET A C 1
ATOM 3029 O O . MET A 1 390 ? 1.191 14.993 31.879 1.00 6.07 768 MET A O 1
ATOM 3034 N N . THR A 1 391 ? 2.827 13.426 31.688 1.00 6.67 769 THR A N 1
ATOM 3035 C CA . THR A 1 391 ? 3.424 14.103 30.544 1.00 7.17 769 THR A CA 1
ATOM 3036 C C . THR A 1 391 ? 3.530 13.172 29.343 1.00 6.96 769 THR A C 1
ATOM 3037 O O . THR A 1 391 ? 3.382 11.964 29.440 1.00 6.02 769 THR A O 1
ATOM 3041 N N . THR A 1 392 ? 3.775 13.792 28.181 1.00 6.84 770 THR A N 1
ATOM 3042 C CA . THR A 1 392 ? 3.843 13.135 26.877 1.00 7.05 770 THR A CA 1
ATOM 3043 C C . THR A 1 392 ? 5.206 12.470 26.601 1.00 6.47 770 THR A C 1
ATOM 3044 O O . THR A 1 392 ? 6.251 12.865 27.145 1.00 6.36 770 THR A O 1
ATOM 3048 N N . TYR A 1 393 ? 5.177 11.462 25.718 1.00 6.50 771 TYR A N 1
ATOM 3049 C CA . TYR A 1 393 ? 6.342 10.933 25.033 1.00 6.15 771 TYR A CA 1
ATOM 3050 C C . TYR A 1 393 ? 6.475 11.693 23.711 1.00 6.66 771 TYR A C 1
ATOM 3051 O O . TYR A 1 393 ? 7.089 12.767 23.659 1.00 7.34 771 TYR A O 1
ATOM 3060 N N . PHE A 1 394 ? 5.801 11.222 22.659 1.00 6.75 772 PHE A N 1
ATOM 3061 C CA . PHE A 1 394 ? 5.771 11.937 21.411 1.00 6.84 772 PHE A CA 1
ATOM 3062 C C . PHE A 1 394 ? 4.735 13.062 21.442 1.00 6.31 772 PHE A C 1
ATOM 3063 O O . PHE A 1 394 ? 3.789 13.035 22.240 1.00 5.84 772 PHE A O 1
ATOM 3071 N N . GLN A 1 395 ? 4.903 13.989 20.492 1.00 6.45 773 GLN A N 1
ATOM 3072 C CA . GLN A 1 395 ? 3.927 15.050 20.199 1.00 6.47 773 GLN A CA 1
ATOM 3073 C C . GLN A 1 395 ? 3.617 15.014 18.712 1.00 6.76 773 GLN A C 1
ATOM 3074 O O . GLN A 1 395 ? 4.378 15.540 17.899 1.00 6.85 773 GLN A O 1
ATOM 3080 N N . PRO A 1 396 ? 2.556 14.320 18.273 1.00 6.87 774 PRO A N 1
ATOM 3081 C CA . PRO A 1 396 ? 2.256 14.237 16.841 1.00 6.93 774 PRO A CA 1
ATOM 3082 C C . PRO A 1 396 ? 2.075 15.588 16.173 1.00 7.08 774 PRO A C 1
ATOM 3083 O O . PRO A 1 396 ? 1.401 16.450 16.727 1.00 7.65 774 PRO A O 1
ATOM 3087 N N . MET A 1 397 ? 2.632 15.732 14.965 1.00 6.69 775 MET A N 1
ATOM 3088 C CA . MET A 1 397 ? 2.496 16.948 14.191 1.00 6.84 775 MET A CA 1
ATOM 3089 C C . MET A 1 397 ? 1.443 16.852 13.079 1.00 7.20 775 MET A C 1
ATOM 3090 O O . MET A 1 397 ? 0.809 17.860 12.758 1.00 6.90 775 MET A O 1
ATOM 3095 N N . LYS A 1 398 ? 1.245 15.669 12.501 1.00 7.68 776 LYS A N 1
ATOM 3096 C CA . LYS A 1 398 ? 0.115 15.483 11.589 1.00 7.78 776 LYS A CA 1
ATOM 3097 C C . LYS A 1 398 ? -1.218 15.588 12.338 1.00 7.84 776 LYS A C 1
ATOM 3098 O O . LYS A 1 398 ? -1.344 15.079 13.450 1.00 8.89 776 LYS A O 1
ATOM 3104 N N . ALA A 1 399 ? -2.220 16.173 11.692 1.00 7.99 777 ALA A N 1
ATOM 3105 C CA . ALA A 1 399 ? -3.524 16.338 12.333 1.00 8.76 777 ALA A CA 1
ATOM 3106 C C . ALA A 1 399 ? -4.241 15.015 12.565 1.00 8.52 777 ALA A C 1
ATOM 3107 O O . ALA A 1 399 ? -4.179 14.111 11.756 1.00 9.46 777 ALA A O 1
ATOM 3109 N N . GLY A 1 400 ? -5.055 14.982 13.620 1.00 8.33 778 GLY A N 1
ATOM 3110 C CA . GLY A 1 400 ? -5.976 13.884 13.856 1.00 8.80 778 GLY A CA 1
ATOM 3111 C C . GLY A 1 400 ? -5.543 12.903 14.948 1.00 8.73 778 GLY A C 1
ATOM 3112 O O . GLY A 1 400 ? -6.211 11.872 15.151 1.00 10.05 778 GLY A O 1
ATOM 3113 N N . TYR A 1 401 ? -4.472 13.238 15.699 1.00 7.90 779 TYR A N 1
ATOM 3114 C CA . TYR A 1 401 ? -4.074 12.453 16.840 1.00 7.99 779 TYR A CA 1
ATOM 3115 C C . TYR A 1 401 ? -4.476 13.156 18.126 1.00 8.75 779 TYR A C 1
ATOM 3116 O O . TYR A 1 401 ? -4.611 14.388 18.122 1.00 7.90 779 TYR A O 1
ATOM 3125 N N . PRO A 1 402 ? -4.660 12.390 19.221 1.00 8.02 780 PRO A N 1
ATOM 3126 C CA . PRO A 1 402 ? -4.752 12.924 20.586 1.00 8.30 780 PRO A CA 1
ATOM 3127 C C . PRO A 1 402 ? -3.362 13.091 21.174 1.00 7.46 780 PRO A C 1
ATOM 3128 O O . PRO A 1 402 ? -2.388 12.489 20.700 1.00 7.79 780 PRO A O 1
ATOM 3132 N N . LYS A 1 403 ? -3.260 13.899 22.212 1.00 7.99 781 LYS A N 1
ATOM 3133 C CA . LYS A 1 403 ? -2.118 13.827 23.088 1.00 8.74 781 LYS A CA 1
ATOM 3134 C C . LYS A 1 403 ? -2.292 12.639 24.007 1.00 9.87 781 LYS A C 1
ATOM 3135 O O . LYS A 1 403 ? -3.369 12.447 24.568 1.00 12.88 781 LYS A O 1
ATOM 3141 N N . VAL A 1 404 ? -1.217 11.894 24.209 1.00 8.91 782 VAL A N 1
ATOM 3142 C CA . VAL A 1 404 ? -1.210 10.738 25.078 1.00 8.66 782 VAL A CA 1
ATOM 3143 C C . VAL A 1 404 ? -0.188 11.003 26.182 1.00 7.84 782 VAL A C 1
ATOM 3144 O O . VAL A 1 404 ? 0.938 11.437 25.880 1.00 8.25 782 VAL A O 1
ATOM 3148 N N . PHE A 1 405 ? -0.595 10.758 27.435 1.00 6.96 783 PHE A N 1
ATOM 3149 C CA . PHE A 1 405 ? 0.249 10.976 28.591 1.00 6.83 783 PHE A CA 1
ATOM 3150 C C . PHE A 1 405 ? 0.579 9.650 29.258 1.00 7.44 783 PHE A C 1
ATOM 3151 O O . PHE A 1 405 ? -0.130 8.659 29.058 1.00 7.71 783 PHE A O 1
ATOM 3159 N N . GLY A 1 406 ? 1.629 9.666 30.068 1.00 6.75 784 GLY A N 1
ATOM 3160 C CA . GLY A 1 406 ? 1.955 8.494 30.857 1.00 7.99 784 GLY A CA 1
ATOM 3161 C C . GLY A 1 406 ? 1.027 8.314 32.062 1.00 8.19 784 GLY A C 1
ATOM 3162 O O . GLY A 1 406 ? 0.076 9.081 32.274 1.00 8.92 784 GLY A O 1
ATOM 3163 N N . ILE A 1 407 ? 1.339 7.284 32.862 1.00 8.21 785 ILE A N 1
ATOM 3164 C CA . ILE A 1 407 ? 0.633 7.016 34.108 1.00 8.32 785 ILE A CA 1
ATOM 3165 C C . ILE A 1 407 ? 1.611 7.083 35.294 1.00 8.31 785 ILE A C 1
ATOM 3166 O O . ILE A 1 407 ? 2.841 7.139 35.114 1.00 8.71 785 ILE A O 1
ATOM 3171 N N . THR A 1 408 ? 1.052 7.109 36.508 1.00 7.88 786 THR A N 1
ATOM 3172 C CA . THR A 1 408 ? 1.872 7.352 37.691 1.00 9.17 786 THR A CA 1
ATOM 3173 C C . THR A 1 408 ? 2.672 6.127 38.107 1.00 9.51 786 THR A C 1
ATOM 3174 O O . THR A 1 408 ? 3.824 6.278 38.534 1.00 8.32 786 THR A O 1
ATOM 3178 N N . GLY A 1 409 ? 2.019 4.953 38.109 1.00 9.97 787 GLY A N 1
ATOM 3179 C CA . GLY A 1 409 ? 2.580 3.757 38.745 1.00 10.45 787 GLY A CA 1
ATOM 3180 C C . GLY A 1 409 ? 2.627 3.844 40.264 1.00 10.87 787 GLY A C 1
ATOM 3181 O O . GLY A 1 409 ? 3.304 3.021 40.909 1.00 10.34 787 GLY A O 1
ATOM 3182 N N . THR A 1 410 ? 1.902 4.814 40.845 1.00 9.81 788 THR A N 1
ATOM 3183 C CA . THR A 1 410 ? 1.870 5.000 42.276 1.00 9.50 788 THR A CA 1
ATOM 3184 C C . THR A 1 410 ? 0.415 5.188 42.683 1.00 10.95 788 THR A C 1
ATOM 3185 O O . THR A 1 410 ? -0.452 5.145 41.841 1.00 10.89 788 THR A O 1
ATOM 3189 N N . ASP A 1 411 ? 0.141 5.486 43.943 1.00 12.40 789 ASP A N 1
ATOM 3190 C CA . ASP A 1 411 ? -1.271 5.702 44.265 1.00 16.01 789 ASP A CA 1
ATOM 3191 C C . ASP A 1 411 ? -1.735 7.113 43.911 1.00 14.50 789 ASP A C 1
ATOM 3192 O O . ASP A 1 411 ? -2.943 7.405 43.997 1.00 13.82 789 ASP A O 1
ATOM 3197 N N . TYR A 1 412 ? -0.811 7.969 43.432 1.00 10.93 790 TYR A N 1
ATOM 3198 C CA . TYR A 1 412 ? -1.196 9.261 42.893 1.00 10.40 790 TYR A CA 1
ATOM 3199 C C . TYR A 1 412 ? -2.081 9.030 41.668 1.00 10.29 790 TYR A C 1
ATOM 3200 O O . TYR A 1 412 ? -1.798 8.161 40.858 1.00 9.81 790 TYR A O 1
ATOM 3209 N N . ASP A 1 413 ? -3.168 9.803 41.552 1.00 10.33 791 ASP A N 1
ATOM 3210 C CA . ASP A 1 413 ? -4.079 9.743 40.414 1.00 10.24 791 ASP A CA 1
ATOM 3211 C C . ASP A 1 413 ? -4.707 8.356 40.285 1.00 11.07 791 ASP A C 1
ATOM 3212 O O . ASP A 1 413 ? -5.037 7.920 39.190 1.00 10.57 791 ASP A O 1
ATOM 3217 N N . ALA A 1 414 ? -4.943 7.659 41.400 1.00 10.43 792 ALA A N 1
ATOM 3218 C CA . ALA A 1 414 ? -5.608 6.351 41.271 1.00 11.94 792 ALA A CA 1
ATOM 3219 C C . ALA A 1 414 ? -7.015 6.452 40.678 1.00 11.39 792 ALA A C 1
ATOM 3220 O O . ALA A 1 414 ? -7.456 5.525 40.039 1.00 12.28 792 ALA A O 1
ATOM 3222 N N . ASP A 1 415 ? -7.697 7.597 40.785 1.00 13.36 793 ASP A N 1
ATOM 3223 C CA . ASP A 1 415 ? -8.999 7.754 40.155 1.00 14.72 793 ASP A CA 1
ATOM 3224 C C . ASP A 1 415 ? -8.915 7.739 38.634 1.00 16.19 793 ASP A C 1
ATOM 3225 O O . ASP A 1 415 ? -9.919 7.387 37.997 1.00 16.25 793 ASP A O 1
ATOM 3230 N N . TRP A 1 416 ? -7.739 8.082 38.051 1.00 12.53 794 TRP A N 1
ATOM 3231 C CA . TRP A 1 416 ? -7.500 7.976 36.627 1.00 12.77 794 TRP A CA 1
ATOM 3232 C C . TRP A 1 416 ? -6.917 6.635 36.169 1.00 11.44 794 TRP A C 1
ATOM 3233 O O . TRP A 1 416 ? -7.315 6.145 35.123 1.00 11.30 794 TRP A O 1
ATOM 3244 N N . PHE A 1 417 ? -5.921 6.102 36.878 1.00 10.20 795 PHE A N 1
ATOM 3245 C CA . PHE A 1 417 ? -5.063 5.035 36.402 1.00 11.92 795 PHE A CA 1
ATOM 3246 C C . PHE A 1 417 ? -5.205 3.764 37.258 1.00 12.92 795 PHE A C 1
ATOM 3247 O O . PHE A 1 417 ? -4.619 2.730 36.966 1.00 12.66 795 PHE A O 1
ATOM 3255 N N . GLY A 1 418 ? -5.997 3.836 38.315 1.00 12.89 796 GLY A N 1
ATOM 3256 C CA . GLY A 1 418 ? -6.235 2.662 39.148 1.00 12.88 796 GLY A CA 1
ATOM 3257 C C . GLY A 1 418 ? -4.953 2.093 39.739 1.00 13.32 796 GLY A C 1
ATOM 3258 O O . GLY A 1 418 ? -4.122 2.820 40.287 1.00 15.10 796 GLY A O 1
ATOM 3259 N N . GLY A 1 419 ? -4.841 0.776 39.675 1.00 13.46 797 GLY A N 1
ATOM 3260 C CA . GLY A 1 419 ? -3.686 0.074 40.211 1.00 15.57 797 GLY A CA 1
ATOM 3261 C C . GLY A 1 419 ? -2.613 -0.273 39.162 1.00 15.26 797 GLY A C 1
ATOM 3262 O O . GLY A 1 419 ? -1.778 -1.159 39.383 1.00 15.68 797 GLY A O 1
ATOM 3263 N N . ALA A 1 420 ? -2.613 0.383 38.002 1.00 14.51 798 ALA A N 1
ATOM 3264 C CA . ALA A 1 420 ? -1.728 -0.055 36.929 1.00 13.65 798 ALA A CA 1
ATOM 3265 C C . ALA A 1 420 ? -0.273 0.177 37.328 1.00 12.55 798 ALA A C 1
ATOM 3266 O O . ALA A 1 420 ? 0.080 1.203 37.904 1.00 10.96 798 ALA A O 1
ATOM 3268 N N . ILE A 1 421 ? 0.575 -0.779 36.971 1.00 11.83 799 ILE A N 1
ATOM 3269 C CA . ILE A 1 421 ? 2.018 -0.649 37.123 1.00 11.54 799 ILE A CA 1
ATOM 3270 C C . ILE A 1 421 ? 2.530 0.425 36.171 1.00 10.23 799 ILE A C 1
ATOM 3271 O O . ILE A 1 421 ? 2.152 0.476 35.011 1.00 10.57 799 ILE A O 1
ATOM 3276 N N . GLY A 1 422 ? 3.448 1.229 36.672 1.00 9.91 800 GLY A N 1
ATOM 3277 C CA . GLY A 1 422 ? 3.969 2.343 35.898 1.00 10.19 800 GLY A CA 1
ATOM 3278 C C . GLY A 1 422 ? 4.960 1.889 34.814 1.00 10.84 800 GLY A C 1
ATOM 3279 O O . GLY A 1 422 ? 5.356 0.705 34.709 1.00 11.47 800 GLY A O 1
ATOM 3280 N N . GLU A 1 423 ? 5.267 2.823 33.914 1.00 10.52 801 GLU A N 1
ATOM 3281 C CA . GLU A 1 423 ? 6.184 2.579 32.812 1.00 10.77 801 GLU A CA 1
ATOM 3282 C C . GLU A 1 423 ? 7.490 3.371 32.966 1.00 9.08 801 GLU A C 1
ATOM 3283 O O . GLU A 1 423 ? 8.551 2.832 32.687 1.00 9.87 801 GLU A O 1
ATOM 3289 N N . TYR A 1 424 ? 7.423 4.637 33.406 1.00 8.60 802 TYR A N 1
ATOM 3290 C CA . TYR A 1 424 ? 8.638 5.417 33.712 1.00 8.15 802 TYR A CA 1
ATOM 3291 C C . TYR A 1 424 ? 9.503 5.541 32.460 1.00 7.73 802 TYR A C 1
ATOM 3292 O O . TYR A 1 424 ? 10.703 5.328 32.515 1.00 7.91 802 TYR A O 1
ATOM 3301 N N . TRP A 1 425 ? 8.902 6.036 31.371 1.00 7.43 803 TRP A N 1
ATOM 3302 C CA . TRP A 1 425 ? 9.674 6.437 30.191 1.00 7.73 803 TRP A CA 1
ATOM 3303 C C . TRP A 1 425 ? 10.714 7.499 30.531 1.00 7.21 803 TRP A C 1
ATOM 3304 O O . TRP A 1 425 ? 10.554 8.326 31.437 1.00 7.58 803 TRP A O 1
ATOM 3315 N N . CYS A 1 426 ? 11.765 7.567 29.684 1.00 7.69 804 CYS A N 1
ATOM 3316 C CA . CYS A 1 426 ? 12.668 8.701 29.678 1.00 7.82 804 CYS A CA 1
ATOM 3317 C C . CYS A 1 426 ? 11.885 10.014 29.738 1.00 7.49 804 CYS A C 1
ATOM 3318 O O . CYS A 1 426 ? 12.229 10.901 30.531 1.00 7.05 804 CYS A O 1
ATOM 3321 N N . CYS A 1 427 ? 10.835 10.136 28.897 1.00 7.59 805 CYS A N 1
ATOM 3322 C CA . CYS A 1 427 ? 10.079 11.363 28.773 1.00 8.07 805 CYS A CA 1
ATOM 3323 C C . CYS A 1 427 ? 9.350 11.692 30.080 1.00 7.43 805 CYS A C 1
ATOM 3324 O O . CYS A 1 427 ? 9.064 12.841 30.349 1.00 7.26 805 CYS A O 1
ATOM 3327 N N . GLN A 1 428 ? 8.994 10.680 30.886 1.00 7.16 806 GLN A N 1
ATOM 3328 C CA . GLN A 1 428 ? 8.392 10.929 32.174 1.00 7.53 806 GLN A CA 1
ATOM 3329 C C . GLN A 1 428 ? 9.424 11.415 33.165 1.00 7.52 806 GLN A C 1
ATOM 3330 O O . GLN A 1 428 ? 9.083 12.216 34.019 1.00 8.54 806 GLN A O 1
ATOM 3336 N N . GLY A 1 429 ? 10.667 10.946 33.045 1.00 7.43 807 GLY A N 1
ATOM 3337 C CA . GLY A 1 429 ? 11.761 11.347 33.929 1.00 7.75 807 GLY A CA 1
ATOM 3338 C C . GLY A 1 429 ? 12.256 12.779 33.639 1.00 7.59 807 GLY A C 1
ATOM 3339 O O . GLY A 1 429 ? 12.335 13.626 34.531 1.00 8.16 807 GLY A O 1
ATOM 3340 N N . THR A 1 430 ? 12.489 13.110 32.364 1.00 7.62 808 THR A N 1
ATOM 3341 C CA . THR A 1 430 ? 12.689 14.521 32.047 1.00 7.26 808 THR A CA 1
ATOM 3342 C C . THR A 1 430 ? 11.459 15.349 32.413 1.00 7.89 808 THR A C 1
ATOM 3343 O O . THR A 1 430 ? 11.589 16.500 32.834 1.00 7.67 808 THR A O 1
ATOM 3347 N N . GLY A 1 431 ? 10.261 14.770 32.219 1.00 8.32 809 GLY A N 1
ATOM 3348 C CA . GLY A 1 431 ? 9.005 15.423 32.576 1.00 8.93 809 GLY A CA 1
ATOM 3349 C C . GLY A 1 431 ? 8.954 15.906 34.027 1.00 8.42 809 GLY A C 1
ATOM 3350 O O . GLY A 1 431 ? 8.529 17.023 34.311 1.00 7.29 809 GLY A O 1
ATOM 3351 N N . ILE A 1 432 ? 9.311 15.039 34.973 1.00 8.09 810 ILE A N 1
ATOM 3352 C CA . ILE A 1 432 ? 9.238 15.443 36.366 1.00 8.16 810 ILE A CA 1
ATOM 3353 C C . ILE A 1 432 ? 10.205 16.584 36.648 1.00 7.00 810 ILE A C 1
ATOM 3354 O O . ILE A 1 432 ? 9.935 17.483 37.439 1.00 7.24 810 ILE A O 1
ATOM 3359 N N . GLU A 1 433 ? 11.341 16.599 35.985 1.00 7.62 811 GLU A N 1
ATOM 3360 C CA . GLU A 1 433 ? 12.270 17.711 36.147 1.00 7.74 811 GLU A CA 1
ATOM 3361 C C . GLU A 1 433 ? 11.672 18.978 35.544 1.00 7.51 811 GLU A C 1
ATOM 3362 O O . GLU A 1 433 ? 11.745 20.046 36.154 1.00 8.22 811 GLU A O 1
ATOM 3368 N N . ASN A 1 434 ? 11.081 18.886 34.336 1.00 7.47 812 ASN A N 1
ATOM 3369 C CA . ASN A 1 434 ? 10.518 20.057 33.684 1.00 7.15 812 ASN A CA 1
ATOM 3370 C C . ASN A 1 434 ? 9.610 20.842 34.624 1.00 7.36 812 ASN A C 1
ATOM 3371 O O . ASN A 1 434 ? 9.706 22.072 34.682 1.00 8.61 812 ASN A O 1
ATOM 3376 N N . PHE A 1 435 ? 8.707 20.121 35.320 1.00 7.30 813 PHE A N 1
ATOM 3377 C CA . PHE A 1 435 ? 7.762 20.754 36.217 1.00 7.69 813 PHE A CA 1
ATOM 3378 C C . PHE A 1 435 ? 8.285 21.036 37.643 1.00 8.40 813 PHE A C 1
ATOM 3379 O O . PHE A 1 435 ? 7.777 21.946 38.328 1.00 10.25 813 PHE A O 1
ATOM 3387 N N . ALA A 1 436 ? 9.323 20.325 38.106 1.00 8.91 814 ALA A N 1
ATOM 3388 C CA . ALA A 1 436 ? 9.921 20.630 39.401 1.00 8.92 814 ALA A CA 1
ATOM 3389 C C . ALA A 1 436 ? 10.706 21.933 39.311 1.00 9.06 814 ALA A C 1
ATOM 3390 O O . ALA A 1 436 ? 10.763 22.651 40.295 1.00 8.92 814 ALA A O 1
ATOM 3392 N N . LYS A 1 437 ? 11.322 22.210 38.163 1.00 8.44 815 LYS A N 1
ATOM 3393 C CA . LYS A 1 437 ? 12.175 23.386 37.994 1.00 8.69 815 LYS A CA 1
ATOM 3394 C C . LYS A 1 437 ? 11.463 24.451 37.150 1.00 8.27 815 LYS A C 1
ATOM 3395 O O . LYS A 1 437 ? 12.120 25.293 36.547 1.00 7.27 815 LYS A O 1
ATOM 3401 N N . LEU A 1 438 ? 10.123 24.423 37.133 1.00 8.42 816 LEU A N 1
ATOM 3402 C CA . LEU A 1 438 ? 9.318 25.156 36.169 1.00 9.37 816 LEU A CA 1
ATOM 3403 C C . LEU A 1 438 ? 9.581 26.669 36.239 1.00 9.00 816 LEU A C 1
ATOM 3404 O O . LEU A 1 438 ? 9.291 27.379 35.288 1.00 9.16 816 LEU A O 1
ATOM 3409 N N . ASN A 1 439 ? 10.050 27.174 37.372 1.00 9.11 817 ASN A N 1
ATOM 3410 C CA . ASN A 1 439 ? 10.300 28.597 37.507 1.00 9.72 817 ASN A CA 1
ATOM 3411 C C . ASN A 1 439 ? 11.786 28.957 37.448 1.00 9.38 817 ASN A C 1
ATOM 3412 O O . ASN A 1 439 ? 12.135 30.072 37.833 1.00 9.49 817 ASN A O 1
ATOM 3417 N N . ASP A 1 440 ? 12.655 28.092 36.916 1.00 8.68 818 ASP A N 1
ATOM 3418 C CA . ASP A 1 440 ? 14.088 28.324 37.052 1.00 9.19 818 ASP A CA 1
ATOM 3419 C C . ASP A 1 440 ? 14.665 29.221 35.964 1.00 8.38 818 ASP A C 1
ATOM 3420 O O . ASP A 1 440 ? 15.843 29.566 36.039 1.00 8.18 818 ASP A O 1
ATOM 3425 N N . SER A 1 441 ? 13.859 29.624 34.969 1.00 8.63 819 SER A N 1
ATOM 3426 C CA . SER A 1 441 ? 14.396 30.316 33.799 1.00 8.15 819 SER A CA 1
ATOM 3427 C C . SER A 1 441 ? 13.517 31.500 33.423 1.00 8.18 819 SER A C 1
ATOM 3428 O O . SER A 1 441 ? 13.449 31.858 32.249 1.00 8.18 819 SER A O 1
ATOM 3431 N N . PHE A 1 442 ? 12.818 32.080 34.423 1.00 7.70 820 PHE A N 1
ATOM 3432 C CA . PHE A 1 442 ? 12.071 33.305 34.185 1.00 8.36 820 PHE A CA 1
ATOM 3433 C C . PHE A 1 442 ? 13.004 34.512 34.071 1.00 8.58 820 PHE A C 1
ATOM 3434 O O . PHE A 1 442 ? 12.787 35.375 33.198 1.00 8.46 820 PHE A O 1
ATOM 3442 N N . TYR A 1 443 ? 14.028 34.549 34.947 1.00 9.47 821 TYR A N 1
ATOM 3443 C CA . TYR A 1 443 ? 14.933 35.687 35.082 1.00 10.52 821 TYR A CA 1
ATOM 3444 C C . TYR A 1 443 ? 16.350 35.132 35.240 1.00 13.21 821 TYR A C 1
ATOM 3445 O O . TYR A 1 443 ? 16.515 34.063 35.863 1.00 11.69 821 TYR A O 1
ATOM 3454 N N . PHE A 1 444 ? 17.327 35.871 34.698 1.00 11.95 822 PHE A N 1
ATOM 3455 C CA . PHE A 1 444 ? 18.746 35.614 34.915 1.00 14.74 822 PHE A CA 1
ATOM 3456 C C . PHE A 1 444 ? 19.470 36.847 35.447 1.00 17.12 822 PHE A C 1
ATOM 3457 O O . PHE A 1 444 ? 19.280 37.933 34.889 1.00 14.90 822 PHE A O 1
ATOM 3465 N N . THR A 1 445 ? 20.148 36.679 36.597 1.00 19.72 823 THR A N 1
ATOM 3466 C CA . THR A 1 445 ? 20.904 37.725 37.282 1.00 19.26 823 THR A CA 1
ATOM 3467 C C . THR A 1 445 ? 22.325 37.664 36.749 1.00 21.76 823 THR A C 1
ATOM 3468 O O . THR A 1 445 ? 22.863 36.577 36.613 1.00 20.99 823 THR A O 1
ATOM 3472 N N . ASP A 1 446 ? 22.915 38.796 36.355 1.00 19.07 824 ASP A N 1
ATOM 3473 C CA . ASP A 1 446 ? 24.306 38.800 35.917 1.00 21.03 824 ASP A CA 1
ATOM 3474 C C . ASP A 1 446 ? 24.911 40.139 36.322 1.00 20.23 824 ASP A C 1
ATOM 3475 O O . ASP A 1 446 ? 24.607 41.151 35.692 1.00 15.81 824 ASP A O 1
ATOM 3480 N N . GLU A 1 447 ? 25.666 40.147 37.438 1.00 21.07 825 GLU A N 1
ATOM 3481 C CA . GLU A 1 447 ? 26.124 41.399 38.038 1.00 23.27 825 GLU A CA 1
ATOM 3482 C C . GLU A 1 447 ? 24.886 42.240 38.356 1.00 18.38 825 GLU A C 1
ATOM 3483 O O . GLU A 1 447 ? 23.999 41.742 39.020 1.00 18.86 825 GLU A O 1
ATOM 3489 N N . ASN A 1 448 ? 24.800 43.502 37.906 1.00 16.72 826 ASN A N 1
ATOM 3490 C CA . ASN A 1 448 ? 23.625 44.274 38.251 1.00 17.37 826 ASN A CA 1
ATOM 3491 C C . ASN A 1 448 ? 22.619 44.276 37.081 1.00 14.36 826 ASN A C 1
ATOM 3492 O O . ASN A 1 448 ? 21.742 45.146 37.045 1.00 14.01 826 ASN A O 1
ATOM 3497 N N . ASN A 1 449 ? 22.728 43.297 36.159 1.00 13.00 827 ASN A N 1
ATOM 3498 C CA . ASN A 1 449 ? 21.742 43.136 35.110 1.00 12.70 827 ASN A CA 1
ATOM 3499 C C . ASN A 1 449 ? 20.743 42.054 35.521 1.00 13.62 827 ASN A C 1
ATOM 3500 O O . ASN A 1 449 ? 21.104 41.011 36.080 1.00 14.29 827 ASN A O 1
ATOM 3505 N N . VAL A 1 450 ? 19.498 42.261 35.118 1.00 11.18 828 VAL A N 1
ATOM 3506 C CA . VAL A 1 450 ? 18.458 41.287 35.353 1.00 11.00 828 VAL A CA 1
ATOM 3507 C C . VAL A 1 450 ? 17.760 41.048 34.029 1.00 9.36 828 VAL A C 1
ATOM 3508 O O . VAL A 1 450 ? 17.084 41.929 33.492 1.00 9.94 828 VAL A O 1
ATOM 3512 N N . TYR A 1 451 ? 18.025 39.877 33.424 1.00 7.96 829 TYR A N 1
ATOM 3513 C CA . TYR A 1 451 ? 17.422 39.528 32.146 1.00 7.77 829 TYR A CA 1
ATOM 3514 C C . TYR A 1 451 ? 16.043 38.904 32.360 1.00 7.92 829 TYR A C 1
ATOM 3515 O O . TYR A 1 451 ? 15.907 37.944 33.118 1.00 8.87 829 TYR A O 1
ATOM 3524 N N . VAL A 1 452 ? 15.060 39.434 31.625 1.00 7.38 830 VAL A N 1
ATOM 3525 C CA . VAL A 1 452 ? 13.711 38.887 31.616 1.00 7.72 830 VAL A CA 1
ATOM 3526 C C . VAL A 1 452 ? 13.659 37.881 30.462 1.00 7.19 830 VAL A C 1
ATOM 3527 O O . VAL A 1 452 ? 13.529 38.253 29.310 1.00 7.10 830 VAL A O 1
ATOM 3531 N N . ASN A 1 453 ? 13.723 36.586 30.774 1.00 7.19 831 ASN A N 1
ATOM 3532 C CA . ASN A 1 453 ? 13.736 35.557 29.730 1.00 7.99 831 ASN A CA 1
ATOM 3533 C C . ASN A 1 453 ? 12.326 35.256 29.211 1.00 8.07 831 ASN A C 1
ATOM 3534 O O . ASN A 1 453 ? 12.155 34.950 28.021 1.00 7.60 831 ASN A O 1
ATOM 3539 N N . MET A 1 454 ? 11.327 35.249 30.126 1.00 7.46 832 MET A N 1
ATOM 3540 C CA . MET A 1 454 ? 9.949 34.986 29.740 1.00 7.53 832 MET A CA 1
ATOM 3541 C C . MET A 1 454 ? 9.022 35.960 30.458 1.00 7.39 832 MET A C 1
ATOM 3542 O O . MET A 1 454 ? 9.396 36.551 31.455 1.00 8.69 832 MET A O 1
ATOM 3547 N N . PHE A 1 455 ? 7.803 36.073 29.963 1.00 7.92 833 PHE A N 1
ATOM 3548 C CA . PHE A 1 455 ? 6.803 36.984 30.468 1.00 8.28 833 PHE A CA 1
ATOM 3549 C C . PHE A 1 455 ? 5.731 36.194 31.224 1.00 8.90 833 PHE A C 1
ATOM 3550 O O . PHE A 1 455 ? 4.782 35.676 30.667 1.00 10.30 833 PHE A O 1
ATOM 3558 N N . TRP A 1 456 ? 5.851 36.162 32.532 1.00 9.12 834 TRP A N 1
ATOM 3559 C CA . TRP A 1 456 ? 4.904 35.473 33.388 1.00 8.63 834 TRP A CA 1
ATOM 3560 C C . TRP A 1 456 ? 4.688 36.299 34.645 1.00 9.26 834 TRP A C 1
ATOM 3561 O O . TRP A 1 456 ? 5.658 36.891 35.127 1.00 9.59 834 TRP A O 1
ATOM 3572 N N . SER A 1 457 ? 3.472 36.271 35.210 1.00 7.60 835 SER A N 1
ATOM 3573 C CA . SER A 1 457 ? 3.254 36.914 36.484 1.00 8.04 835 SER A CA 1
ATOM 3574 C C . SER A 1 457 ? 4.051 36.184 37.559 1.00 8.25 835 SER A C 1
ATOM 3575 O O . SER A 1 457 ? 3.856 34.974 37.789 1.00 8.90 835 SER A O 1
ATOM 3578 N N . SER A 1 458 ? 4.916 36.935 38.232 1.00 8.89 836 SER A N 1
ATOM 3579 C CA . SER A 1 458 ? 5.859 36.375 39.172 1.00 10.11 836 SER A CA 1
ATOM 3580 C C . SER A 1 458 ? 6.510 37.473 40.005 1.00 10.84 836 SER A C 1
ATOM 3581 O O . SER A 1 458 ? 6.383 38.654 39.697 1.00 12.10 836 SER A O 1
ATOM 3584 N N . THR A 1 459 ? 7.187 37.078 41.085 1.00 11.85 837 THR A N 1
ATOM 3585 C CA . THR A 1 459 ? 7.985 38.025 41.868 1.00 11.88 837 THR A CA 1
ATOM 3586 C C . THR A 1 459 ? 9.394 37.477 42.003 1.00 11.77 837 THR A C 1
ATOM 3587 O O . THR A 1 459 ? 9.585 36.333 42.448 1.00 12.35 837 THR A O 1
ATOM 3591 N N . TYR A 1 460 ? 10.354 38.292 41.613 1.00 10.84 838 TYR A N 1
ATOM 3592 C CA . TYR A 1 460 ? 11.775 37.957 41.628 1.00 11.16 838 TYR A CA 1
ATOM 3593 C C . TYR A 1 460 ? 12.503 38.717 42.747 1.00 12.26 838 TYR A C 1
ATOM 3594 O O . TYR A 1 460 ? 12.278 39.904 42.944 1.00 10.53 838 TYR A O 1
ATOM 3603 N N . THR A 1 461 ? 13.300 37.954 43.501 1.00 12.96 839 THR A N 1
ATOM 3604 C CA . THR A 1 461 ? 14.282 38.479 44.443 1.00 14.12 839 THR A CA 1
ATOM 3605 C C . THR A 1 461 ? 15.568 37.682 44.258 1.00 16.52 839 THR A C 1
ATOM 3606 O O . THR A 1 461 ? 15.592 36.625 43.620 1.00 16.32 839 THR A O 1
ATOM 3610 N N . ASP A 1 462 ? 16.672 38.196 44.793 1.00 17.44 840 ASP A N 1
ATOM 3611 C CA . ASP A 1 462 ? 17.939 37.471 44.703 1.00 18.74 840 ASP A CA 1
ATOM 3612 C C . ASP A 1 462 ? 18.690 37.815 45.985 1.00 21.01 840 ASP A C 1
ATOM 3613 O O . ASP A 1 462 ? 18.684 38.979 46.394 1.00 21.09 840 ASP A O 1
ATOM 3618 N N . THR A 1 463 ? 19.335 36.828 46.620 1.00 21.47 841 THR A N 1
ATOM 3619 C CA . THR A 1 463 ? 20.069 37.103 47.865 1.00 22.95 841 THR A CA 1
ATOM 3620 C C . THR A 1 463 ? 21.279 38.010 47.626 1.00 20.57 841 THR A C 1
ATOM 3621 O O . THR A 1 463 ? 21.817 38.559 48.568 1.00 24.16 841 THR A O 1
ATOM 3625 N N . ARG A 1 464 ? 21.751 38.177 46.389 1.00 22.23 842 ARG A N 1
ATOM 3626 C CA . ARG A 1 464 ? 22.922 38.992 46.100 1.00 23.01 842 ARG A CA 1
ATOM 3627 C C . ARG A 1 464 ? 22.619 40.499 46.081 1.00 23.73 842 ARG A C 1
ATOM 3628 O O . ARG A 1 464 ? 23.548 41.307 45.992 1.00 21.34 842 ARG A O 1
ATOM 3636 N N . HIS A 1 465 ? 21.327 40.899 46.132 1.00 20.39 843 HIS A N 1
ATOM 3637 C CA . HIS A 1 465 ? 20.953 42.310 46.055 1.00 18.04 843 HIS A CA 1
ATOM 3638 C C . HIS A 1 465 ? 19.641 42.539 46.800 1.00 17.59 843 HIS A C 1
ATOM 3639 O O . HIS A 1 465 ? 19.054 41.601 47.313 1.00 19.27 843 HIS A O 1
ATOM 3646 N N . ASN A 1 466 ? 19.167 43.802 46.819 1.00 17.42 844 ASN A N 1
ATOM 3647 C CA A ASN A 1 466 ? 18.034 44.167 47.647 0.50 16.46 844 ASN A CA 1
ATOM 3648 C CA B ASN A 1 466 ? 18.056 44.211 47.647 0.50 16.31 844 ASN A CA 1
ATOM 3649 C C . ASN A 1 466 ? 16.883 44.732 46.815 1.00 14.32 844 ASN A C 1
ATOM 3650 O O . A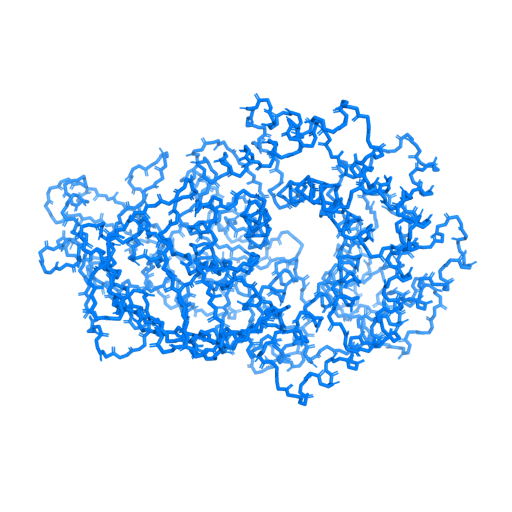SN A 1 466 ? 16.025 45.441 47.362 1.00 14.33 844 ASN A O 1
ATOM 3659 N N . LEU A 1 467 ? 16.792 44.349 45.525 1.00 12.88 845 LEU A N 1
ATOM 3660 C CA . LEU A 1 467 ? 15.613 44.737 44.733 1.00 12.22 845 LEU A CA 1
ATOM 3661 C C . LEU A 1 467 ? 14.644 43.559 44.558 1.00 11.57 845 LEU A C 1
ATOM 3662 O O . LEU A 1 467 ? 15.053 42.398 44.424 1.00 10.42 845 LEU A O 1
ATOM 3667 N N . THR A 1 468 ? 13.351 43.908 44.530 1.00 10.64 846 THR A N 1
ATOM 3668 C CA . THR A 1 468 ? 12.262 43.001 44.282 1.00 10.94 846 THR A CA 1
ATOM 3669 C C . THR A 1 468 ? 11.551 43.478 43.025 1.00 11.14 846 THR A C 1
ATOM 3670 O O . THR A 1 468 ? 11.223 44.656 42.889 1.00 11.59 846 THR A O 1
ATOM 3674 N N . ILE A 1 469 ? 11.336 42.559 42.091 1.00 11.01 847 ILE A N 1
ATOM 3675 C CA . ILE A 1 469 ? 10.644 42.887 40.854 1.00 10.10 847 ILE A CA 1
ATOM 3676 C C . ILE A 1 469 ? 9.387 42.031 40.744 1.00 11.25 847 ILE A C 1
ATOM 3677 O O . ILE A 1 469 ? 9.504 40.788 40.741 1.00 10.88 847 ILE A O 1
ATOM 3682 N N . THR A 1 470 ? 8.223 42.676 40.626 1.00 10.40 848 THR A N 1
ATOM 3683 C CA . THR A 1 470 ? 6.957 41.980 40.415 1.00 11.03 848 THR A CA 1
ATOM 3684 C C . THR A 1 470 ? 6.491 42.220 38.980 1.00 11.25 848 THR A C 1
ATOM 3685 O O . THR A 1 470 ? 6.358 43.372 38.558 1.00 10.30 848 THR A O 1
ATOM 3689 N N . GLN A 1 471 ? 6.364 41.120 38.207 1.00 9.02 849 GLN A N 1
ATOM 3690 C CA . GLN A 1 471 ? 5.920 41.175 36.833 1.00 8.78 849 GLN A CA 1
ATOM 3691 C C . GLN A 1 471 ? 4.452 40.714 36.832 1.00 8.76 849 GLN A C 1
ATOM 3692 O O . GLN A 1 471 ? 4.086 39.753 37.527 1.00 8.23 849 GLN A O 1
ATOM 3698 N N . THR A 1 472 ? 3.611 41.418 36.054 1.00 8.53 850 THR A N 1
ATOM 3699 C CA . THR A 1 472 ? 2.263 40.950 35.738 1.00 9.14 850 THR A CA 1
ATOM 3700 C C . THR A 1 472 ? 2.157 40.820 34.227 1.00 9.14 850 THR A C 1
ATOM 3701 O O . THR A 1 472 ? 2.447 41.767 33.446 1.00 9.16 850 THR A O 1
ATOM 3705 N N . ALA A 1 473 ? 1.844 39.606 33.788 1.00 9.08 851 ALA A N 1
ATOM 3706 C CA . ALA A 1 473 ? 1.798 39.359 32.358 1.00 10.23 851 ALA A CA 1
ATOM 3707 C C . ALA A 1 473 ? 0.737 38.305 32.056 1.00 11.65 851 ALA A C 1
ATOM 3708 O O . ALA A 1 473 ? 0.538 37.364 32.818 1.00 10.13 851 ALA A O 1
ATOM 3710 N N . ASN A 1 474 ? 0.162 38.472 30.875 1.00 11.75 852 ASN A N 1
ATOM 3711 C CA . ASN A 1 474 ? -0.883 37.621 30.397 1.00 15.44 852 ASN A CA 1
ATOM 3712 C C . ASN A 1 474 ? -0.770 37.405 28.884 1.00 13.47 852 ASN A C 1
ATOM 3713 O O . ASN A 1 474 ? -1.778 37.101 28.239 1.00 13.94 852 ASN A O 1
ATOM 3718 N N . VAL A 1 475 ? 0.397 37.682 28.286 1.00 11.08 853 VAL A N 1
ATOM 3719 C CA . VAL A 1 475 ? 0.501 37.671 26.834 1.00 10.13 853 VAL A CA 1
ATOM 3720 C C . VAL A 1 475 ? 0.268 36.262 26.313 1.00 9.23 853 VAL A C 1
ATOM 3721 O O . VAL A 1 475 ? 0.717 35.297 26.919 1.00 8.19 853 VAL A O 1
ATOM 3725 N N . PRO A 1 476 ? -0.399 36.066 25.161 1.00 8.47 854 PRO A N 1
ATOM 3726 C CA . PRO A 1 476 ? -1.008 37.119 24.343 1.00 9.19 854 PRO A CA 1
ATOM 3727 C C . PRO A 1 476 ? -2.502 37.365 24.533 1.00 8.91 854 PRO A C 1
ATOM 3728 O O . PRO A 1 476 ? -3.137 37.962 23.684 1.00 10.08 854 PRO A O 1
ATOM 3732 N N . LYS A 1 477 ? -3.058 36.946 25.660 1.00 8.55 855 LYS A N 1
ATOM 3733 C CA . LYS A 1 477 ? -4.460 37.219 25.959 1.00 8.92 855 LYS A CA 1
ATOM 3734 C C . LYS A 1 477 ? -4.702 38.727 26.105 1.00 9.48 855 LYS A C 1
ATOM 3735 O O . LYS A 1 477 ? -5.682 39.271 25.578 1.00 8.85 855 LYS A O 1
ATOM 3741 N N . THR A 1 478 ? -3.783 39.404 26.812 1.00 10.57 856 THR A N 1
ATOM 3742 C CA . THR A 1 478 ? -3.737 40.871 26.867 1.00 11.24 856 THR A CA 1
ATOM 3743 C C . THR A 1 478 ? -2.304 41.311 26.575 1.00 12.22 856 THR A C 1
ATOM 3744 O O . THR A 1 478 ? -1.332 40.555 26.744 1.00 12.91 856 THR A O 1
ATOM 3748 N N . GLU A 1 479 ? -2.156 42.553 26.103 1.00 11.08 857 GLU A N 1
ATOM 3749 C CA . GLU A 1 479 ? -0.882 42.926 25.515 1.00 11.50 857 GLU A CA 1
ATOM 3750 C C . GLU A 1 479 ? 0.066 43.664 26.464 1.00 10.03 857 GLU A C 1
ATOM 3751 O O . GLU A 1 479 ? 1.255 43.744 26.151 1.00 10.30 857 GLU A O 1
ATOM 3757 N N . ASP A 1 480 ? -0.399 44.218 27.580 1.00 9.92 858 ASP A N 1
ATOM 3758 C CA . ASP A 1 480 ? 0.504 44.950 28.479 1.00 12.05 858 ASP A CA 1
ATOM 3759 C C . ASP A 1 480 ? 1.138 44.038 29.541 1.00 10.94 858 ASP A C 1
ATOM 3760 O O . ASP A 1 480 ? 0.449 43.323 30.282 1.00 11.27 858 ASP A O 1
ATOM 3765 N N . VAL A 1 481 ? 2.459 44.119 29.609 1.00 10.03 859 VAL A N 1
ATOM 3766 C CA . VAL A 1 481 ? 3.254 43.523 30.655 1.00 10.90 859 VAL A CA 1
ATOM 3767 C C . VAL A 1 481 ? 3.667 44.645 31.603 1.00 10.56 859 VAL A C 1
ATOM 3768 O O . VAL A 1 481 ? 4.175 45.657 31.123 1.00 10.87 859 VAL A O 1
ATOM 3772 N N . THR A 1 482 ? 3.478 44.477 32.906 1.00 10.14 860 THR A N 1
ATOM 3773 C CA . THR A 1 482 ? 3.944 45.492 33.840 1.00 11.26 860 THR A CA 1
ATOM 3774 C C . THR A 1 482 ? 5.023 44.943 34.762 1.00 10.82 860 THR A C 1
ATOM 3775 O O . THR A 1 482 ? 5.008 43.762 35.137 1.00 9.02 860 THR A O 1
ATOM 3779 N N . PHE A 1 483 ? 5.927 45.844 35.172 1.00 9.71 861 PHE A N 1
ATOM 3780 C CA . PHE A 1 483 ? 6.945 45.573 36.175 1.00 9.76 861 PHE A CA 1
ATOM 3781 C C . PHE A 1 483 ? 6.865 46.630 37.269 1.00 10.87 861 PHE A C 1
ATOM 3782 O O . PHE A 1 483 ? 6.728 47.798 36.919 1.00 12.36 861 PHE A O 1
ATOM 3790 N N . GLU A 1 484 ? 6.892 46.191 38.539 1.00 10.55 862 GLU A N 1
ATOM 3791 C CA . GLU A 1 484 ? 6.944 47.113 39.672 1.00 12.19 862 GLU A CA 1
ATOM 3792 C C . GLU A 1 484 ? 8.158 46.721 40.504 1.00 11.64 862 GLU A C 1
ATOM 3793 O O . GLU A 1 484 ? 8.341 45.533 40.803 1.00 10.64 862 GLU A O 1
ATOM 3799 N N . VAL A 1 485 ? 8.977 47.706 40.877 1.00 10.23 863 VAL A N 1
ATOM 3800 C CA . VAL A 1 485 ? 10.234 47.445 41.550 1.00 9.61 863 VAL A CA 1
ATOM 3801 C C . VAL A 1 485 ? 10.218 48.082 42.939 1.00 10.63 863 VAL A C 1
ATOM 3802 O O . VAL A 1 485 ? 9.775 49.211 43.080 1.00 11.66 863 VAL A O 1
ATOM 3806 N N . SER A 1 486 ? 10.715 47.363 43.946 1.00 12.10 864 SER A N 1
ATOM 3807 C CA . SER A 1 486 ? 10.812 47.933 45.278 1.00 13.25 864 SER A CA 1
ATOM 3808 C C . SER A 1 486 ? 12.117 47.472 45.885 1.00 13.78 864 SER A C 1
ATOM 3809 O O . SER A 1 486 ? 12.695 46.471 45.438 1.00 14.35 864 SER A O 1
ATOM 3812 N N . GLY A 1 487 ? 12.554 48.175 46.934 1.00 13.81 865 GLY A N 1
ATOM 3813 C CA . GLY A 1 487 ? 13.720 47.772 47.713 1.00 12.78 865 GLY A CA 1
ATOM 3814 C C . GLY A 1 487 ? 14.735 48.904 47.792 1.00 13.24 865 GLY A C 1
ATOM 3815 O O . GLY A 1 487 ? 14.346 50.070 47.968 1.00 14.35 865 GLY A O 1
ATOM 3816 N N . THR A 1 488 ? 16.028 48.562 47.669 1.00 12.32 866 THR A N 1
ATOM 3817 C CA . THR A 1 488 ? 17.085 49.563 47.588 1.00 14.99 866 THR A CA 1
ATOM 3818 C C . THR A 1 488 ? 18.131 49.134 46.570 1.00 12.91 866 THR A C 1
ATOM 3819 O O . THR A 1 488 ? 18.271 47.941 46.244 1.00 13.68 866 THR A O 1
ATOM 3823 N N . GLY A 1 489 ? 18.896 50.113 46.085 1.00 13.09 867 GLY A N 1
ATOM 3824 C CA . GLY A 1 489 ? 19.920 49.849 45.078 1.00 12.76 867 GLY A CA 1
ATOM 3825 C C . GLY A 1 489 ? 19.374 50.040 43.668 1.00 12.68 867 GLY A C 1
ATOM 3826 O O . GLY A 1 489 ? 18.231 50.424 43.507 1.00 12.58 867 GLY A O 1
ATOM 3827 N N . SER A 1 490 ? 20.231 49.832 42.666 1.00 11.01 868 SER A N 1
ATOM 3828 C CA . SER A 1 490 ? 19.831 49.948 41.286 1.00 11.96 868 SER A CA 1
ATOM 3829 C C . SER A 1 490 ? 20.192 48.682 40.513 1.00 10.70 868 SER A C 1
ATOM 3830 O O . SER A 1 490 ? 21.019 47.875 40.935 1.00 12.40 868 SER A O 1
ATOM 3833 N N . ALA A 1 491 ? 19.591 48.542 39.340 1.00 11.37 869 ALA A N 1
ATOM 3834 C CA . ALA A 1 491 ? 19.899 47.447 38.428 1.00 11.41 869 ALA A CA 1
ATOM 3835 C C . ALA A 1 491 ? 19.484 47.858 37.027 1.00 11.06 869 ALA A C 1
ATOM 3836 O O . ALA A 1 491 ? 18.870 48.924 36.817 1.00 10.53 869 ALA A O 1
ATOM 3838 N N . ASN A 1 492 ? 19.868 47.021 36.054 1.00 10.15 870 ASN A N 1
ATOM 3839 C CA . ASN A 1 492 ? 19.546 47.214 34.657 1.00 9.63 870 ASN A CA 1
ATOM 3840 C C . ASN A 1 492 ? 18.649 46.061 34.233 1.00 10.12 870 ASN A C 1
ATOM 3841 O O . ASN A 1 492 ? 19.093 44.898 34.210 1.00 10.62 870 ASN A O 1
ATOM 3846 N N . LEU A 1 493 ? 17.391 46.378 33.949 1.00 9.60 871 LEU A N 1
ATOM 3847 C CA . LEU A 1 493 ? 16.439 45.370 33.487 1.00 10.06 871 LEU A CA 1
ATOM 3848 C C . LEU A 1 493 ? 16.644 45.206 31.992 1.00 9.67 871 LEU A C 1
ATOM 3849 O O . LEU A 1 493 ? 16.686 46.181 31.266 1.00 9.92 871 LEU A O 1
ATOM 3854 N N . LYS A 1 494 ? 16.779 43.963 31.550 1.00 8.93 872 LYS A N 1
ATOM 3855 C CA . LYS A 1 494 ? 17.031 43.652 30.157 1.00 8.95 872 LYS A CA 1
ATOM 3856 C C . LYS A 1 494 ? 15.779 42.999 29.549 1.00 8.33 872 LYS A C 1
ATOM 3857 O O . LYS A 1 494 ? 15.317 41.991 30.067 1.00 8.21 872 LYS A O 1
ATOM 3863 N N . LEU A 1 495 ? 15.227 43.602 28.498 1.00 7.99 873 LEU A N 1
ATOM 3864 C CA . LEU A 1 495 ? 13.998 43.143 27.866 1.00 8.53 873 LEU A CA 1
ATOM 3865 C C . LEU A 1 495 ? 14.273 42.789 26.407 1.00 9.40 873 LEU A C 1
ATOM 3866 O O . LEU A 1 495 ? 14.934 43.515 25.667 1.00 9.78 873 LEU A O 1
ATOM 3871 N N . ARG A 1 496 ? 13.644 41.705 25.964 1.00 10.22 874 ARG A N 1
ATOM 3872 C CA . ARG A 1 496 ? 13.684 41.274 24.592 1.00 10.95 874 ARG A CA 1
ATOM 3873 C C . ARG A 1 496 ? 12.533 41.944 23.850 1.00 11.50 874 ARG A C 1
ATOM 3874 O O . ARG A 1 496 ? 11.503 42.190 24.454 1.00 11.93 874 ARG A O 1
ATOM 3882 N N . VAL A 1 497 ? 12.750 42.329 22.579 1.00 10.54 875 VAL A N 1
ATOM 3883 C CA . VAL A 1 497 ? 11.670 42.759 21.711 1.00 11.32 875 VAL A CA 1
ATOM 3884 C C . VAL A 1 497 ? 11.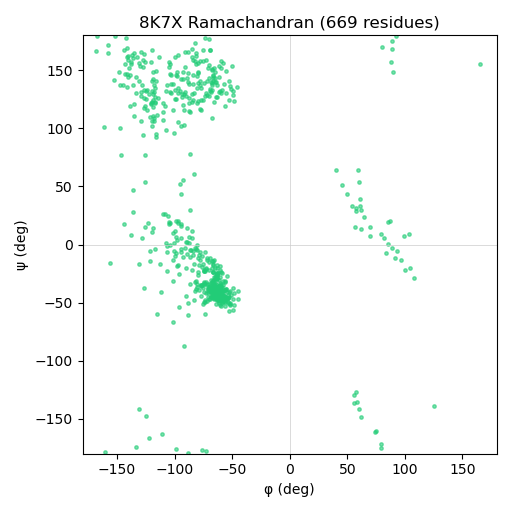261 41.517 20.933 1.00 10.58 875 VAL A C 1
ATOM 3885 O O . VAL A 1 497 ? 11.993 41.066 20.060 1.00 9.13 875 VAL A O 1
ATOM 3889 N N . PRO A 1 498 ? 10.156 40.845 21.281 1.00 9.50 876 PRO A N 1
ATOM 3890 C CA . PRO A 1 498 ? 9.898 39.538 20.690 1.00 9.34 876 PRO A CA 1
ATOM 3891 C C . PRO A 1 498 ? 9.621 39.625 19.201 1.00 10.06 876 PRO A C 1
ATOM 3892 O O . PRO A 1 498 ? 8.953 40.546 18.743 1.00 9.78 876 PRO A O 1
ATOM 3896 N N . ASP A 1 499 ? 10.059 38.603 18.482 1.00 10.70 877 ASP A N 1
ATOM 3897 C CA . ASP A 1 499 ? 9.750 38.459 17.059 1.00 13.42 877 ASP A CA 1
ATOM 3898 C C . ASP A 1 499 ? 8.265 38.187 16.855 1.00 12.26 877 ASP A C 1
ATOM 3899 O O . ASP A 1 499 ? 7.715 38.485 15.781 1.00 12.33 877 ASP A O 1
ATOM 3904 N N . TRP A 1 500 ? 7.604 37.720 17.926 1.00 11.12 878 TRP A N 1
ATOM 3905 C CA . TRP A 1 500 ? 6.190 37.405 17.838 1.00 10.83 878 TRP A CA 1
ATOM 3906 C C . TRP A 1 500 ? 5.290 38.611 18.037 1.00 10.29 878 TRP A C 1
ATOM 3907 O O . TRP A 1 500 ? 4.065 38.441 17.948 1.00 10.33 878 TRP A O 1
ATOM 3918 N N . ALA A 1 501 ? 5.857 39.775 18.384 1.00 9.92 879 ALA A N 1
ATOM 3919 C CA . ALA A 1 501 ? 5.079 40.978 18.601 1.00 10.72 879 ALA A CA 1
ATOM 3920 C C . ALA A 1 501 ? 5.013 41.755 17.289 1.00 10.92 879 ALA A C 1
ATOM 3921 O O . ALA A 1 501 ? 5.915 41.628 16.476 1.00 11.95 879 ALA A O 1
ATOM 3923 N N . ILE A 1 502 ? 3.917 42.463 17.083 1.00 11.20 880 ILE A N 1
ATOM 3924 C CA . ILE A 1 502 ? 3.821 43.394 15.957 1.00 11.59 880 ILE A CA 1
ATOM 3925 C C . ILE A 1 502 ? 4.800 44.549 16.221 1.00 11.89 880 ILE A C 1
ATOM 3926 O O . ILE A 1 502 ? 4.564 45.408 17.076 1.00 11.96 880 ILE A O 1
ATOM 3931 N N . THR A 1 503 ? 5.876 44.582 15.458 1.00 13.80 881 THR A N 1
ATOM 3932 C CA . THR A 1 503 ? 7.029 45.424 15.762 1.00 16.63 881 THR A CA 1
ATOM 3933 C C . THR A 1 503 ? 6.624 46.892 15.963 1.00 16.39 881 THR A C 1
ATOM 3934 O O . THR A 1 503 ? 6.961 47.494 16.981 1.00 15.51 881 THR A O 1
ATOM 3938 N N . ASN A 1 504 ? 5.863 47.460 15.035 1.00 15.41 882 ASN A N 1
ATOM 3939 C CA . ASN A 1 504 ? 5.506 48.877 15.104 1.00 19.03 882 ASN A CA 1
ATOM 3940 C C . ASN A 1 504 ? 4.548 49.207 16.239 1.00 18.30 882 ASN A C 1
ATOM 3941 O O . ASN A 1 504 ? 4.313 50.388 16.485 1.00 17.10 882 ASN A O 1
ATOM 3946 N N . GLY A 1 505 ? 3.951 48.200 16.886 1.00 13.60 883 GLY A N 1
ATOM 3947 C CA . GLY A 1 505 ? 3.063 48.439 18.010 1.00 13.68 883 GLY A CA 1
ATOM 3948 C C . GLY A 1 505 ? 3.728 48.253 19.378 1.00 11.92 883 GLY A C 1
ATOM 3949 O O . GLY A 1 505 ? 3.085 48.472 20.395 1.00 12.18 883 GLY A O 1
ATOM 3950 N N . VAL A 1 506 ? 4.959 47.761 19.411 1.00 11.67 884 VAL A N 1
ATOM 3951 C CA . VAL A 1 506 ? 5.658 47.589 20.684 1.00 12.02 884 VAL A CA 1
ATOM 3952 C C . VAL A 1 506 ? 5.960 48.966 21.288 1.00 13.35 884 VAL A C 1
ATOM 3953 O O . VAL A 1 506 ? 6.354 49.882 20.576 1.00 12.79 884 VAL A O 1
ATOM 3957 N N . LYS A 1 507 ? 5.666 49.124 22.576 1.00 12.75 885 LYS A N 1
ATOM 3958 C CA . LYS A 1 507 ? 5.850 50.394 23.267 1.00 12.99 885 LYS A CA 1
ATOM 3959 C C . LYS A 1 507 ? 6.367 50.129 24.680 1.00 11.23 885 LYS A C 1
ATOM 3960 O O . LYS A 1 507 ? 5.872 49.226 25.366 1.00 10.27 885 LYS A O 1
ATOM 3966 N N . LEU A 1 508 ? 7.366 50.909 25.081 1.00 10.57 886 LEU A N 1
ATOM 3967 C CA . LEU A 1 508 ? 7.943 50.819 26.401 1.00 10.98 886 LEU A CA 1
ATOM 3968 C C . LEU A 1 508 ? 7.759 52.150 27.133 1.00 10.72 886 LEU A C 1
ATOM 3969 O O . LEU A 1 508 ? 8.237 53.187 26.675 1.00 11.52 886 LEU A O 1
ATOM 3974 N N . VAL A 1 509 ? 7.032 52.115 28.241 1.00 10.35 887 VAL A N 1
ATOM 3975 C CA . VAL A 1 509 ? 6.838 53.294 29.072 1.00 10.24 887 VAL A CA 1
ATOM 3976 C C . VAL A 1 509 ? 7.464 52.994 30.417 1.00 10.26 887 VAL A C 1
ATOM 3977 O O . VAL A 1 509 ? 7.126 51.988 31.045 1.00 10.02 887 VAL A O 1
ATOM 3981 N N . VAL A 1 510 ? 8.348 53.898 30.865 1.00 10.10 888 VAL A N 1
ATOM 3982 C CA . VAL A 1 510 ? 9.087 53.748 32.089 1.00 9.52 888 VAL A CA 1
ATOM 3983 C C . VAL A 1 510 ? 8.838 55.012 32.934 1.00 9.86 888 VAL A C 1
ATOM 3984 O O . VAL A 1 510 ? 9.100 56.118 32.454 1.00 9.19 888 VAL A O 1
ATOM 3988 N N . ASP A 1 511 ? 8.263 54.815 34.128 1.00 10.24 889 ASP A N 1
ATOM 3989 C CA . ASP A 1 511 ? 7.939 55.919 35.026 1.00 11.36 889 ASP A CA 1
ATOM 3990 C C . ASP A 1 511 ? 7.170 56.987 34.259 1.00 11.22 889 ASP A C 1
ATOM 3991 O O . ASP A 1 511 ? 7.348 58.192 34.465 1.00 11.35 889 ASP A O 1
ATOM 3996 N N . GLY A 1 512 ? 6.220 56.538 33.456 1.00 11.91 890 GLY A N 1
ATOM 3997 C CA . GLY A 1 512 ? 5.250 57.410 32.822 1.00 12.74 890 GLY A CA 1
ATOM 3998 C C . GLY A 1 512 ? 5.727 58.106 31.561 1.00 13.35 890 GLY A C 1
ATOM 3999 O O . GLY A 1 512 ? 4.948 58.870 30.997 1.00 13.70 890 GLY A O 1
ATOM 4000 N N . THR A 1 513 ? 6.937 57.785 31.072 1.00 13.02 891 THR A N 1
ATOM 4001 C CA . THR A 1 513 ? 7.511 58.365 29.865 1.00 14.63 891 THR A CA 1
ATOM 4002 C C . THR A 1 513 ? 7.981 57.258 28.931 1.00 13.52 891 THR A C 1
ATOM 4003 O O . THR A 1 513 ? 8.686 56.335 29.359 1.00 12.76 891 THR A O 1
ATOM 4007 N N . GLU A 1 514 ? 7.693 57.435 27.655 1.00 13.54 892 GLU A N 1
ATOM 4008 C CA . GLU A 1 514 ? 8.056 56.462 26.633 1.00 16.71 892 GLU A CA 1
ATOM 4009 C C . GLU A 1 514 ? 9.570 56.412 26.484 1.00 15.82 892 GLU A C 1
ATOM 4010 O O . GLU A 1 514 ? 10.191 57.460 26.525 1.00 14.64 892 GLU A O 1
ATOM 4016 N N . GLN A 1 515 ? 10.166 55.207 26.355 1.00 13.49 893 GLN A N 1
ATOM 4017 C CA . GLN A 1 515 ? 11.597 55.015 26.142 1.00 14.32 893 GLN A CA 1
ATOM 4018 C C . GLN A 1 515 ? 11.781 54.355 24.761 1.00 15.68 893 GLN A C 1
ATOM 4019 O O . GLN A 1 515 ? 11.017 53.475 24.403 1.00 15.65 893 GLN A O 1
ATOM 4025 N N . ALA A 1 516 ? 12.810 54.748 23.994 1.00 14.11 894 ALA A N 1
ATOM 4026 C CA . ALA A 1 516 ? 13.157 54.073 22.748 1.00 15.57 894 ALA A CA 1
ATOM 4027 C C . ALA A 1 516 ? 13.536 52.603 22.980 1.00 13.42 894 ALA A C 1
ATOM 4028 O O . ALA A 1 516 ? 14.073 52.235 24.012 1.00 14.94 894 ALA A O 1
ATOM 4030 N N . LEU A 1 517 ? 13.332 51.789 21.944 1.00 13.37 895 LEU A N 1
ATOM 4031 C CA . LEU A 1 517 ? 13.650 50.370 21.994 1.00 13.11 895 LEU A CA 1
ATOM 4032 C C . LEU A 1 517 ? 15.063 50.132 21.480 1.00 13.42 895 LEU A C 1
ATOM 4033 O O . LEU A 1 517 ? 15.281 49.314 20.599 1.00 14.88 895 LEU A O 1
ATOM 4038 N N . THR A 1 518 ? 16.030 50.814 22.089 1.00 13.39 896 THR A N 1
ATOM 4039 C CA . THR A 1 518 ? 17.415 50.737 21.654 1.00 14.50 896 THR A CA 1
ATOM 4040 C C . THR A 1 518 ? 18.000 49.423 22.162 1.00 13.09 896 THR A C 1
ATOM 4041 O O . THR A 1 518 ? 18.023 49.186 23.349 1.00 14.10 896 THR A O 1
ATOM 4045 N N . LYS A 1 519 ? 18.534 48.603 21.264 1.00 14.12 897 LYS A N 1
ATOM 4046 C CA . LYS A 1 519 ? 19.089 47.318 21.659 1.00 13.95 897 LYS A CA 1
ATOM 4047 C C . LYS A 1 519 ? 20.593 47.400 21.895 1.00 13.60 897 LYS A C 1
ATOM 4048 O O . LYS A 1 519 ? 21.295 48.075 21.148 1.00 14.01 897 LYS A O 1
ATOM 4054 N N . ASP A 1 520 ? 21.065 46.666 22.900 1.00 12.80 898 ASP A N 1
ATOM 4055 C CA . ASP A 1 520 ? 22.495 46.440 23.102 1.00 13.44 898 ASP A CA 1
ATOM 4056 C C . ASP A 1 520 ? 22.997 45.473 22.025 1.00 13.59 898 ASP A C 1
ATOM 4057 O O . ASP A 1 520 ? 22.258 45.037 21.135 1.00 13.17 898 ASP A O 1
ATOM 4062 N N . GLU A 1 521 ? 24.273 45.122 22.102 1.00 16.30 899 GLU A N 1
ATOM 4063 C CA . GLU A 1 521 ? 24.872 44.365 21.024 1.00 19.56 899 GLU A CA 1
ATOM 4064 C C . GLU A 1 521 ? 24.394 42.899 21.040 1.00 19.04 899 GLU A C 1
ATOM 4065 O O . GLU A 1 521 ? 24.641 42.156 20.093 1.00 19.62 899 GLU A O 1
ATOM 4071 N N . ASN A 1 522 ? 23.645 42.505 22.069 1.00 15.30 900 ASN A N 1
ATOM 4072 C CA . ASN A 1 522 ? 23.119 41.153 22.194 1.00 14.40 900 ASN A CA 1
ATOM 4073 C C . ASN A 1 522 ? 21.606 41.112 21.931 1.00 14.74 900 ASN A C 1
ATOM 4074 O O . ASN A 1 522 ? 20.984 40.043 22.052 1.00 15.01 900 ASN A O 1
ATOM 4079 N N . GLY A 1 523 ? 20.990 42.264 21.602 1.00 11.42 901 GLY A N 1
ATOM 4080 C CA . GLY A 1 523 ? 19.587 42.324 21.231 1.00 10.83 901 GLY A CA 1
ATOM 4081 C C . GLY A 1 523 ? 18.622 42.774 22.347 1.00 10.79 901 GLY A C 1
ATOM 4082 O O . GLY A 1 523 ? 17.408 42.780 22.125 1.00 12.04 901 GLY A O 1
ATOM 4083 N N . TRP A 1 524 ? 19.136 43.216 23.505 1.00 9.52 902 TRP A N 1
ATOM 4084 C CA . TRP A 1 524 ? 18.306 43.576 24.634 1.00 9.34 902 TRP A CA 1
ATOM 4085 C C . TRP A 1 524 ? 18.119 45.088 24.798 1.00 9.80 902 TRP A C 1
ATOM 4086 O O . TRP A 1 524 ? 19.072 45.849 24.650 1.00 10.59 902 TRP A O 1
ATOM 4097 N N . VAL A 1 525 ? 16.884 45.469 25.105 1.00 10.02 903 VAL A N 1
ATOM 4098 C CA . VAL A 1 525 ? 16.600 46.839 25.528 1.00 11.18 903 VAL A CA 1
ATOM 4099 C C . VAL A 1 525 ? 16.882 46.905 27.028 1.00 11.72 903 VAL A C 1
ATOM 4100 O O . VAL A 1 525 ? 16.647 45.921 27.738 1.00 10.95 903 VAL A O 1
ATOM 4104 N N . THR A 1 526 ? 17.372 48.064 27.512 1.00 10.68 904 THR A N 1
ATOM 4105 C CA . THR A 1 526 ? 17.812 48.167 28.884 1.00 11.08 904 THR A CA 1
ATOM 4106 C C . THR A 1 526 ? 17.038 49.282 29.590 1.00 11.04 904 THR A C 1
ATOM 4107 O O . THR A 1 526 ? 16.918 50.391 29.049 1.00 10.91 904 THR A O 1
ATOM 4111 N N . VAL A 1 527 ? 16.485 48.948 30.758 1.00 10.02 905 VAL A N 1
ATOM 4112 C CA . VAL A 1 527 ? 15.839 49.949 31.609 1.00 10.31 905 VAL A CA 1
ATOM 4113 C C . VAL A 1 527 ? 16.551 50.025 32.959 1.00 9.54 905 VAL A C 1
ATOM 4114 O O . VAL A 1 527 ? 16.548 49.054 33.696 1.00 7.43 905 VAL A O 1
ATOM 4118 N N . ALA A 1 528 ? 17.017 51.221 33.348 1.00 9.54 906 ALA A N 1
ATOM 4119 C CA . ALA A 1 528 ? 17.509 51.422 34.717 1.00 10.24 906 ALA A CA 1
ATOM 4120 C C . ALA A 1 528 ? 16.339 51.328 35.681 1.00 10.03 906 ALA A C 1
ATOM 4121 O O . ALA A 1 528 ? 15.354 52.020 35.484 1.00 9.78 906 ALA A O 1
ATOM 4123 N N . ILE A 1 529 ? 16.491 50.534 36.747 1.00 9.38 907 ILE A N 1
ATOM 4124 C CA . ILE A 1 529 ? 15.450 50.371 37.758 1.00 9.54 907 ILE A CA 1
ATOM 4125 C C . ILE A 1 529 ? 16.007 50.633 39.164 1.00 10.41 907 ILE A C 1
ATOM 4126 O O . ILE A 1 529 ? 17.234 50.589 39.400 1.00 10.52 907 ILE A O 1
ATOM 4131 N N . LYS A 1 530 ? 15.065 50.937 40.050 1.00 10.27 908 LYS A N 1
ATOM 4132 C CA . LYS A 1 530 ? 15.305 51.193 41.457 1.00 12.17 908 LYS A CA 1
ATOM 4133 C C . LYS A 1 530 ? 13.957 51.185 42.158 1.00 11.49 908 LYS A C 1
ATOM 4134 O O . LYS A 1 530 ? 12.923 51.018 41.530 1.00 11.70 908 LYS A O 1
ATOM 4140 N N . ASP A 1 531 ? 13.973 51.399 43.462 1.00 11.31 909 ASP A N 1
ATOM 4141 C CA . ASP A 1 531 ? 12.751 51.464 44.240 1.00 12.97 909 ASP A CA 1
ATOM 4142 C C . ASP A 1 531 ? 11.725 52.400 43.596 1.00 12.85 909 ASP A C 1
ATOM 4143 O O . ASP A 1 531 ? 12.061 53.529 43.225 1.00 12.13 909 ASP A O 1
ATOM 4148 N N . GLY A 1 532 ? 10.489 51.895 43.404 1.00 12.64 910 GLY A N 1
ATOM 4149 C CA . GLY A 1 532 ? 9.378 52.649 42.860 1.00 12.96 910 GLY A CA 1
ATOM 4150 C C . GLY A 1 532 ? 9.295 52.684 41.335 1.00 12.85 910 GLY A C 1
ATOM 4151 O O . GLY A 1 532 ? 8.372 53.276 40.775 1.00 11.76 910 GLY A O 1
ATOM 4152 N N . ALA A 1 533 ? 10.221 52.030 40.639 1.00 11.50 911 ALA A N 1
ATOM 4153 C CA . ALA A 1 533 ? 10.143 51.993 39.188 1.00 12.14 911 ALA A CA 1
ATOM 4154 C C . ALA A 1 533 ? 8.873 51.244 38.775 1.00 11.47 911 ALA A C 1
ATOM 4155 O O . ALA A 1 533 ? 8.490 50.249 39.405 1.00 11.12 911 ALA A O 1
ATOM 4157 N N . LYS A 1 534 ? 8.225 51.770 37.737 1.00 10.84 912 LYS A N 1
ATOM 4158 C CA . LYS A 1 534 ? 7.008 51.201 37.172 1.00 12.47 912 LYS A CA 1
ATOM 4159 C C . LYS A 1 534 ? 7.132 51.208 35.654 1.00 11.24 912 LYS A C 1
ATOM 4160 O O . LYS A 1 534 ? 7.411 52.238 35.068 1.00 10.88 912 LYS A O 1
ATOM 4166 N N . ILE A 1 535 ? 7.043 50.019 35.023 1.00 10.17 913 ILE A N 1
ATOM 4167 C CA . ILE A 1 535 ? 7.264 49.853 33.600 1.00 10.14 913 ILE A CA 1
ATOM 4168 C C . ILE A 1 535 ? 6.006 49.205 33.039 1.00 9.57 913 ILE A C 1
ATOM 4169 O O . ILE A 1 535 ? 5.538 48.209 33.609 1.00 9.61 913 ILE A O 1
ATOM 4174 N N . THR A 1 536 ? 5.517 49.763 31.933 1.00 9.46 914 THR A N 1
ATOM 4175 C CA . THR A 1 536 ? 4.515 49.126 31.109 1.00 9.62 914 THR A CA 1
ATOM 4176 C C . THR A 1 536 ? 5.105 48.860 29.741 1.00 10.06 914 THR A C 1
ATOM 4177 O O . THR A 1 536 ? 5.501 49.769 29.019 1.00 10.92 914 THR A O 1
ATOM 4181 N N . TYR A 1 537 ? 5.105 47.571 29.359 1.00 9.21 915 TYR A N 1
ATOM 4182 C CA . TYR A 1 537 ? 5.683 47.132 28.124 1.00 9.09 915 TYR A CA 1
ATOM 4183 C C . TYR A 1 537 ? 4.552 46.504 27.314 1.00 9.19 915 TYR A C 1
ATOM 4184 O O . TYR A 1 537 ? 4.042 45.450 27.655 1.00 9.08 915 TYR A O 1
ATOM 4193 N N . THR A 1 538 ? 4.163 47.172 26.235 1.00 8.63 916 THR A N 1
ATOM 4194 C CA . THR A 1 538 ? 3.057 46.790 25.387 1.00 9.26 916 THR A CA 1
ATOM 4195 C C . THR A 1 538 ? 3.580 45.925 24.238 1.00 9.43 916 THR A C 1
ATOM 4196 O O . THR A 1 538 ? 4.469 46.350 23.495 1.00 9.38 916 THR A O 1
ATOM 4200 N N . LEU A 1 539 ? 3.078 44.687 24.160 1.00 8.90 917 LEU A N 1
ATOM 4201 C CA . LEU A 1 539 ? 3.556 43.679 23.215 1.00 9.61 917 LEU A CA 1
ATOM 4202 C C . LEU A 1 539 ? 2.368 43.151 22.417 1.00 9.36 917 LEU A C 1
ATOM 4203 O O . LEU A 1 539 ? 1.854 42.068 22.720 1.00 10.02 917 LEU A O 1
ATOM 4208 N N . PRO A 1 540 ? 1.861 43.891 21.422 1.00 9.51 918 PRO A N 1
ATOM 4209 C CA . PRO A 1 540 ? 0.727 43.421 20.628 1.00 9.90 918 PRO A CA 1
ATOM 4210 C C . PRO A 1 540 ? 1.132 42.131 19.918 1.00 8.98 918 PRO A C 1
ATOM 4211 O O . PRO A 1 540 ? 2.184 42.035 19.298 1.00 9.30 918 PRO A O 1
ATOM 4215 N N . ALA A 1 541 ? 0.275 41.123 20.020 1.00 9.17 919 ALA A N 1
ATOM 4216 C CA . ALA A 1 541 ? 0.578 39.806 19.496 1.00 9.63 919 ALA A CA 1
ATOM 4217 C C . ALA A 1 541 ? 0.343 39.771 17.997 1.00 9.57 919 ALA A C 1
ATOM 4218 O O . ALA A 1 541 ? -0.701 40.221 17.542 1.00 10.31 919 ALA A O 1
ATOM 4220 N N . LYS A 1 542 ? 1.254 39.112 17.287 1.00 9.40 920 LYS A N 1
ATOM 4221 C CA . LYS A 1 542 ? 1.163 38.903 15.845 1.00 10.52 920 LYS A CA 1
ATOM 4222 C C . LYS A 1 542 ? 0.585 37.525 15.577 1.00 9.55 920 LYS A C 1
ATOM 4223 O O . LYS A 1 542 ? 1.032 36.543 16.143 1.00 8.10 920 LYS A O 1
ATOM 4229 N N . LEU A 1 543 ? -0.428 37.477 14.713 1.00 9.31 921 LEU A N 1
ATOM 4230 C CA . LEU A 1 543 ? -0.918 36.239 14.133 1.00 9.22 921 LEU A CA 1
ATOM 4231 C C . LEU A 1 543 ? -0.116 35.936 12.869 1.00 10.60 921 LEU A C 1
ATOM 4232 O O . LEU A 1 543 ? 0.044 36.790 11.982 1.00 10.24 921 LEU A O 1
ATOM 4237 N N . GLN A 1 544 ? 0.458 34.734 12.793 1.00 10.82 922 GLN A N 1
ATOM 4238 C CA . GLN A 1 544 ? 1.215 34.379 11.610 1.00 11.00 922 GLN A CA 1
ATOM 4239 C C . GLN A 1 544 ? 1.007 32.911 11.263 1.00 10.39 922 GLN A C 1
ATOM 4240 O O . GLN A 1 544 ? 0.698 32.064 12.113 1.00 9.79 922 GLN A O 1
ATOM 4246 N N . ALA A 1 545 ? 1.216 32.649 9.980 1.00 10.53 923 ALA A N 1
ATOM 4247 C CA . ALA A 1 545 ? 1.224 31.311 9.406 1.00 10.67 923 ALA A CA 1
ATOM 4248 C C . ALA A 1 545 ? 2.672 30.844 9.243 1.00 10.19 923 ALA A C 1
ATOM 4249 O O . ALA A 1 545 ? 3.562 31.577 8.777 1.00 10.59 923 ALA A O 1
ATOM 4251 N N . ILE A 1 546 ? 2.949 29.607 9.679 1.00 9.85 924 ILE A N 1
ATOM 4252 C CA . ILE A 1 546 ? 4.268 28.990 9.599 1.00 10.38 924 ILE A CA 1
ATOM 4253 C C . ILE A 1 546 ? 4.125 27.644 8.890 1.00 10.50 924 ILE A C 1
ATOM 4254 O O . ILE A 1 546 ? 3.465 26.726 9.375 1.00 9.58 924 ILE A O 1
ATOM 4259 N N . ASP A 1 547 ? 4.775 27.518 7.736 1.00 10.41 925 ASP A N 1
ATOM 4260 C CA . ASP A 1 547 ? 4.743 26.293 6.964 1.00 10.27 925 ASP A CA 1
ATOM 4261 C C . ASP A 1 547 ? 5.994 25.460 7.221 1.00 10.30 925 ASP A C 1
ATOM 4262 O O . ASP A 1 547 ? 6.809 25.756 8.116 1.00 11.27 925 ASP A O 1
ATOM 4267 N N . ALA A 1 548 ? 6.073 24.349 6.482 1.00 10.46 926 ALA A N 1
ATOM 4268 C CA . ALA A 1 548 ? 7.275 23.525 6.462 1.00 11.08 926 ALA A CA 1
ATOM 4269 C C . ALA A 1 548 ? 8.097 23.868 5.212 1.00 11.00 926 ALA A C 1
ATOM 4270 O O . ALA A 1 548 ? 7.575 24.195 4.137 1.00 10.47 926 ALA A O 1
ATOM 4272 N N . ALA A 1 549 ? 9.411 23.798 5.364 1.00 11.60 927 ALA A N 1
ATOM 4273 C CA . ALA A 1 549 ? 10.334 24.122 4.267 1.00 12.94 927 ALA A CA 1
ATOM 4274 C C . ALA A 1 549 ? 10.055 23.234 3.066 1.00 12.10 927 ALA A C 1
ATOM 4275 O O . ALA A 1 549 ? 10.291 23.671 1.944 1.00 12.98 927 ALA A O 1
ATOM 4277 N N . ASP A 1 550 ? 9.588 21.987 3.287 1.00 10.67 928 ASP A N 1
ATOM 4278 C CA . ASP A 1 550 ? 9.336 21.069 2.204 1.00 11.24 928 ASP A CA 1
ATOM 4279 C C . ASP A 1 550 ? 7.855 21.050 1.817 1.00 11.64 928 ASP A C 1
ATOM 4280 O O . ASP A 1 550 ? 7.489 20.216 0.994 1.00 13.45 928 ASP A O 1
ATOM 4285 N N . ASN A 1 551 ? 6.976 21.890 2.405 1.00 10.94 929 ASN A N 1
ATOM 4286 C CA . ASN A 1 551 ? 5.576 21.864 1.989 1.00 10.91 929 ASN A CA 1
ATOM 4287 C C . ASN A 1 551 ? 4.886 23.148 2.403 1.00 11.17 929 ASN A C 1
ATOM 4288 O O . ASN A 1 551 ? 4.509 23.301 3.569 1.00 10.59 929 ASN A O 1
ATOM 4293 N N . LYS A 1 552 ? 4.716 24.061 1.424 1.00 10.83 930 LYS A N 1
ATOM 4294 C CA . LYS A 1 552 ? 4.068 25.339 1.655 1.00 11.59 930 LYS A CA 1
ATOM 4295 C C . LYS A 1 552 ? 2.589 25.146 1.975 1.00 10.83 930 LYS A C 1
ATOM 4296 O O . LYS A 1 552 ? 1.930 26.074 2.406 1.00 10.59 930 LYS A O 1
ATOM 4302 N N . ASP A 1 553 ? 2.054 23.954 1.724 1.00 10.28 931 ASP A N 1
ATOM 4303 C CA . ASP A 1 553 ? 0.632 23.705 1.945 1.00 11.67 931 ASP A CA 1
ATOM 4304 C C . ASP A 1 553 ? 0.353 22.975 3.263 1.00 11.01 931 ASP A C 1
ATOM 4305 O O . ASP A 1 553 ? -0.775 22.506 3.470 1.00 11.31 931 ASP A O 1
ATOM 4310 N N . TRP A 1 554 ? 1.376 22.870 4.140 1.00 9.34 932 TRP A N 1
ATOM 4311 C CA . TRP A 1 554 ? 1.196 22.283 5.470 1.00 8.64 932 TRP A CA 1
ATOM 4312 C C . TRP A 1 554 ? 1.566 23.391 6.456 1.00 8.78 932 TRP A C 1
ATOM 4313 O O . TRP A 1 554 ? 2.735 23.781 6.515 1.00 8.94 932 TRP A O 1
ATOM 4324 N N . VAL A 1 555 ? 0.554 23.975 7.106 1.00 8.07 933 VAL A N 1
ATOM 4325 C CA . VAL A 1 555 ? 0.698 25.293 7.715 1.00 8.43 933 VAL A CA 1
ATOM 4326 C C . VAL A 1 555 ? 0.116 25.274 9.119 1.00 8.86 933 VAL A C 1
ATOM 4327 O O . VAL A 1 555 ? -0.994 24.782 9.306 1.00 8.24 933 VAL A O 1
ATOM 4331 N N . ALA A 1 556 ? 0.898 25.775 10.086 1.00 7.94 934 ALA A N 1
ATOM 4332 C CA . ALA A 1 556 ? 0.467 26.004 11.450 1.00 8.21 934 ALA A CA 1
ATOM 4333 C C . ALA A 1 556 ? 0.241 27.484 11.683 1.00 8.32 934 ALA A C 1
ATOM 4334 O O . ALA A 1 556 ? 0.785 28.315 10.977 1.00 8.76 934 ALA A O 1
ATOM 4336 N N . PHE A 1 557 ? -0.575 27.794 12.689 1.00 8.27 935 PHE A N 1
ATOM 4337 C CA . PHE A 1 557 ? -0.844 29.187 13.056 1.00 9.05 935 PHE A CA 1
ATOM 4338 C C . PHE A 1 557 ? -0.397 29.479 14.488 1.00 9.09 935 PHE A C 1
ATOM 4339 O O . PHE A 1 557 ? -0.494 28.638 15.368 1.00 9.31 935 PHE A O 1
ATOM 4347 N N . GLN A 1 558 ? 0.146 30.680 14.687 1.00 8.52 936 GLN A N 1
ATOM 4348 C CA . GLN A 1 558 ? 0.718 31.107 15.942 1.00 8.15 936 GLN A CA 1
ATOM 4349 C C . GLN A 1 558 ? 0.256 32.526 16.216 1.00 7.68 936 GLN A C 1
ATOM 4350 O O . GLN A 1 558 ? 0.141 33.363 15.296 1.00 7.62 936 GLN A O 1
ATOM 4356 N N . TYR A 1 559 ? -0.119 32.756 17.480 1.00 7.05 937 TYR A N 1
ATOM 4357 C CA . TYR A 1 559 ? -0.529 34.075 17.918 1.00 7.12 937 TYR A CA 1
ATOM 4358 C C . TYR A 1 559 ? 0.319 34.501 19.099 1.00 6.91 937 TYR A C 1
ATOM 4359 O O . TYR A 1 559 ? 0.319 33.887 20.148 1.00 7.20 937 TYR A O 1
ATOM 4368 N N . GLY A 1 560 ? 1.098 35.563 18.903 1.00 7.30 938 GLY A N 1
ATOM 4369 C CA . GLY A 1 560 ? 2.115 35.917 19.882 1.00 7.73 938 GLY A CA 1
ATOM 4370 C C . GLY A 1 560 ? 3.013 34.708 20.092 1.00 8.36 938 GLY A C 1
ATOM 4371 O O . GLY A 1 560 ? 3.389 34.032 19.121 1.00 8.60 938 GLY A O 1
ATOM 4372 N N . PRO A 1 561 ? 3.381 34.360 21.344 1.00 8.42 939 PRO A N 1
ATOM 4373 C CA . PRO A 1 561 ? 4.211 33.193 21.570 1.00 8.55 939 PRO A CA 1
ATOM 4374 C C . PRO A 1 561 ? 3.472 31.859 21.664 1.00 7.63 939 PRO A C 1
ATOM 4375 O O . PRO A 1 561 ? 4.111 30.883 22.061 1.00 8.37 939 PRO A O 1
ATOM 4379 N N . VAL A 1 562 ? 2.179 31.810 21.311 1.00 7.81 940 VAL A N 1
ATOM 4380 C CA . VAL A 1 562 ? 1.314 30.639 21.480 1.00 8.05 940 VAL A CA 1
ATOM 4381 C C . VAL A 1 562 ? 0.970 30.013 20.127 1.00 7.16 940 VAL A C 1
ATOM 4382 O O . VAL A 1 562 ? 0.224 30.584 19.328 1.00 7.09 940 VAL A O 1
ATOM 4386 N N . VAL A 1 563 ? 1.456 28.796 19.899 1.00 6.89 941 VAL A N 1
ATOM 4387 C CA . VAL A 1 563 ? 0.983 28.039 18.753 1.00 6.65 941 VAL A CA 1
ATOM 4388 C C . VAL A 1 563 ? -0.473 27.604 18.960 1.00 6.97 941 VAL A C 1
ATOM 4389 O O . VAL A 1 563 ? -0.844 27.147 20.052 1.00 6.97 941 VAL A O 1
ATOM 4393 N N . LEU A 1 564 ? -1.315 27.794 17.937 1.00 6.25 942 LEU A N 1
ATOM 4394 C CA . LEU A 1 564 ? -2.695 27.397 18.031 1.00 7.03 942 LEU A CA 1
ATOM 4395 C C . LEU A 1 564 ? -2.918 25.982 17.528 1.00 7.27 942 LEU A C 1
ATOM 4396 O O . LEU A 1 564 ? -2.166 25.491 16.685 1.00 7.21 942 LEU A O 1
ATOM 4401 N N . ALA A 1 565 ? -3.962 25.348 18.072 1.00 7.88 943 ALA A N 1
ATOM 4402 C CA . ALA A 1 565 ? -4.384 24.050 17.605 1.00 7.85 943 ALA A CA 1
ATOM 4403 C C . ALA A 1 565 ? -5.895 24.072 17.427 1.00 8.21 943 ALA A C 1
ATOM 4404 O O . ALA A 1 565 ? -6.638 24.655 18.226 1.00 7.93 943 ALA A O 1
ATOM 4406 N N . GLY A 1 566 ? -6.356 23.372 16.413 1.00 8.09 944 GLY A N 1
ATOM 4407 C CA . GLY A 1 566 ? -7.784 23.128 16.281 1.00 8.02 944 GLY A CA 1
ATOM 4408 C C . GLY A 1 566 ? -8.233 21.930 17.094 1.00 7.89 944 GLY A C 1
ATOM 4409 O O . GLY A 1 566 ? -7.567 20.906 17.101 1.00 9.09 944 GLY A O 1
ATOM 4410 N N . ALA A 1 567 ? -9.376 22.057 17.760 1.00 8.04 945 ALA A N 1
ATOM 4411 C CA . ALA A 1 567 ? -10.004 20.963 18.489 1.00 8.35 945 ALA A CA 1
ATOM 4412 C C . ALA A 1 567 ? -10.915 20.175 17.547 1.00 9.24 945 ALA A C 1
ATOM 4413 O O . ALA A 1 567 ? -11.884 20.739 17.009 1.00 10.72 945 ALA A O 1
ATOM 4415 N N . LEU A 1 568 ? -10.574 18.906 17.290 1.00 8.99 946 LEU A N 1
ATOM 4416 C CA . LEU A 1 568 ? -11.190 18.189 16.175 1.00 9.36 946 LEU A CA 1
ATOM 4417 C C . LEU A 1 568 ? -12.290 17.243 16.650 1.00 10.56 946 LEU A C 1
ATOM 4418 O O . LEU A 1 568 ? -13.460 17.418 16.282 1.00 12.38 946 LEU A O 1
ATOM 4423 N N . THR A 1 569 ? -11.927 16.206 17.380 1.00 10.59 947 THR A N 1
ATOM 4424 C CA . THR A 1 569 ? -12.870 15.195 17.849 1.00 10.12 947 THR A CA 1
ATOM 4425 C C . THR A 1 569 ? -12.558 14.842 19.293 1.00 11.27 947 THR A C 1
ATOM 4426 O O . THR A 1 569 ? -11.410 14.914 19.768 1.00 9.64 947 THR A O 1
ATOM 4430 N N . ASP A 1 570 ? -13.577 14.345 20.011 1.00 12.35 948 ASP A N 1
ATOM 4431 C CA . ASP A 1 570 ? -13.343 13.893 21.370 1.00 13.21 948 ASP A CA 1
ATOM 4432 C C . ASP A 1 570 ? -12.403 12.677 21.404 1.00 12.11 948 ASP A C 1
ATOM 4433 O O . ASP A 1 570 ? -12.345 11.874 20.475 1.00 11.36 948 ASP A O 1
ATOM 4438 N N . THR A 1 571 ? -11.608 12.571 22.479 1.00 11.53 949 THR A N 1
ATOM 4439 C CA . THR A 1 571 ? -10.721 11.421 22.686 1.00 11.58 949 THR A CA 1
ATOM 4440 C C . THR A 1 571 ? -10.946 10.814 24.062 1.00 11.48 949 THR A C 1
ATOM 4441 O O . THR A 1 571 ? -11.291 11.531 25.019 1.00 12.62 949 THR A O 1
ATOM 4445 N N . ASN A 1 572 ? -10.655 9.502 24.149 1.00 10.45 950 ASN A N 1
ATOM 4446 C CA . ASN A 1 572 ? -10.820 8.725 25.375 1.00 11.34 950 ASN A CA 1
ATOM 4447 C C . ASN A 1 572 ? -9.458 8.200 25.830 1.00 9.98 950 ASN A C 1
ATOM 4448 O O . ASN A 1 572 ? -8.891 7.339 25.163 1.00 9.65 950 ASN A O 1
ATOM 4453 N N . TYR A 1 573 ? -8.928 8.758 26.919 1.00 10.39 951 TYR A N 1
ATOM 4454 C CA . TYR A 1 573 ? -7.570 8.438 27.348 1.00 10.68 951 TYR A CA 1
ATOM 4455 C C . TYR A 1 573 ? -7.418 6.953 27.666 1.00 11.68 951 TYR A C 1
ATOM 4456 O O . TYR A 1 573 ? -6.289 6.461 27.776 1.00 10.60 951 TYR A O 1
ATOM 4465 N N . LYS A 1 574 ? -8.532 6.231 27.888 1.00 12.16 952 LYS A N 1
ATOM 4466 C CA . LYS A 1 574 ? -8.384 4.826 28.247 1.00 14.20 952 LYS A CA 1
ATOM 4467 C C . LYS A 1 574 ? -8.119 3.963 27.016 1.00 12.74 952 LYS A C 1
ATOM 4468 O O . LYS A 1 574 ? -7.645 2.833 27.150 1.00 14.77 952 LYS A O 1
ATOM 4474 N N . THR A 1 575 ? -8.514 4.412 25.811 1.00 11.81 953 THR A N 1
ATOM 4475 C CA . THR A 1 575 ? -8.451 3.566 24.623 1.00 12.17 953 THR A CA 1
ATOM 4476 C C . THR A 1 575 ? -7.733 4.183 23.422 1.00 11.94 953 THR A C 1
ATOM 4477 O O . THR A 1 575 ? -7.785 3.639 22.321 1.00 12.99 953 THR A O 1
ATOM 4481 N N . ASN A 1 576 ? -7.131 5.369 23.578 1.00 10.06 954 ASN A N 1
ATOM 4482 C CA . ASN A 1 576 ? -6.673 6.160 22.439 1.00 10.16 954 ASN A CA 1
ATOM 4483 C C . ASN A 1 576 ? -5.195 5.907 22.111 1.00 9.26 954 ASN A C 1
ATOM 4484 O O . ASN A 1 576 ? -4.607 6.688 21.368 1.00 8.67 954 ASN A O 1
ATOM 4489 N N . TYR A 1 577 ? -4.592 4.824 22.622 1.00 9.39 955 TYR A N 1
ATOM 4490 C CA . TYR A 1 577 ? -3.175 4.559 22.439 1.00 8.90 955 TYR A CA 1
ATOM 4491 C C . TYR A 1 577 ? -2.923 3.085 22.137 1.00 9.93 955 TYR A C 1
ATOM 4492 O O . TYR A 1 577 ? -3.770 2.252 22.460 1.00 10.64 955 TYR A O 1
ATOM 4501 N N . SER A 1 578 ? -1.781 2.835 21.494 1.00 8.77 956 SER A N 1
ATOM 4502 C CA . SER A 1 578 ? -1.171 1.532 21.334 1.00 9.38 956 SER A CA 1
ATOM 4503 C C . SER A 1 578 ? 0.235 1.583 21.931 1.00 8.72 956 SER A C 1
ATOM 4504 O O . SER A 1 578 ? 0.588 2.558 22.630 1.00 8.49 956 SER A O 1
ATOM 4507 N N . TYR A 1 579 ? 1.047 0.556 21.626 1.00 9.17 957 TYR A N 1
ATOM 4508 C CA . TYR A 1 579 ? 2.419 0.487 22.121 1.00 9.18 957 TYR A CA 1
ATOM 4509 C C . TYR A 1 579 ? 3.414 0.489 20.969 1.00 9.80 957 TYR A C 1
ATOM 4510 O O . TYR A 1 579 ? 3.157 -0.068 19.899 1.00 8.91 957 TYR A O 1
ATOM 4519 N N . GLY A 1 580 ? 4.573 1.063 21.257 1.00 9.33 958 GLY A N 1
ATOM 4520 C CA . GLY A 1 580 ? 5.739 0.929 20.407 1.00 10.42 958 GLY A CA 1
ATOM 4521 C C . GLY A 1 580 ? 6.992 0.865 21.269 1.00 11.13 958 GLY A C 1
ATOM 4522 O O . GLY A 1 580 ? 6.925 1.082 22.470 1.00 10.20 958 GLY A O 1
ATOM 4523 N N . GLY A 1 581 ? 8.122 0.491 20.673 1.00 11.52 959 GLY A N 1
ATOM 4524 C CA . GLY A 1 581 ? 9.375 0.542 21.424 1.00 13.75 959 GLY A CA 1
ATOM 4525 C C . GLY A 1 581 ? 9.299 -0.349 22.649 1.00 13.71 959 GLY A C 1
ATOM 4526 O O . GLY A 1 581 ? 8.690 -1.409 22.604 1.00 12.17 959 GLY A O 1
ATOM 4527 N N . VAL A 1 582 ? 9.879 0.119 23.747 1.00 11.78 960 VAL A N 1
ATOM 4528 C CA . VAL A 1 582 ? 9.840 -0.575 25.019 1.00 11.91 960 VAL A CA 1
ATOM 4529 C C . VAL A 1 582 ? 8.766 0.085 25.881 1.00 10.94 960 VAL A C 1
ATOM 4530 O O . VAL A 1 582 ? 9.026 1.109 26.512 1.00 10.82 960 VAL A O 1
ATOM 4534 N N . LYS A 1 583 ? 7.548 -0.479 25.879 1.00 9.77 961 LYS A N 1
ATOM 4535 C CA . LYS A 1 583 ? 6.448 -0.057 26.745 1.00 10.92 961 LYS A CA 1
ATOM 4536 C C . LYS A 1 583 ? 6.113 1.433 26.550 1.00 10.14 961 LYS A C 1
ATOM 4537 O O . LYS A 1 583 ? 5.620 2.073 27.467 1.00 9.43 961 LYS A O 1
ATOM 4543 N N . VAL A 1 584 ? 6.310 1.968 25.333 1.00 9.77 962 VAL A N 1
ATOM 4544 C CA . VAL A 1 584 ? 5.971 3.365 25.058 1.00 8.63 962 VAL A CA 1
ATOM 4545 C C . VAL A 1 584 ? 4.555 3.463 24.481 1.00 8.67 962 VAL A C 1
ATOM 4546 O O . VAL A 1 584 ? 4.256 2.848 23.461 1.00 9.00 962 VAL A O 1
ATOM 4550 N N . ARG A 1 585 ? 3.696 4.294 25.081 1.00 7.61 963 ARG A N 1
ATOM 4551 C CA . ARG A 1 585 ? 2.372 4.512 24.562 1.00 7.69 963 ARG A CA 1
ATOM 4552 C C . ARG A 1 585 ? 2.440 5.510 23.419 1.00 8.71 963 ARG A C 1
ATOM 4553 O O . ARG A 1 585 ? 3.136 6.530 23.526 1.00 9.00 963 ARG A O 1
ATOM 4561 N N . VAL A 1 586 ? 1.740 5.167 22.338 1.00 8.11 964 VAL A N 1
ATOM 4562 C CA . VAL A 1 586 ? 1.732 5.944 21.118 1.00 8.33 964 VAL A CA 1
ATOM 4563 C C . VAL A 1 586 ? 0.289 6.159 20.664 1.00 8.34 964 VAL A C 1
ATOM 4564 O O . VAL A 1 586 ? -0.597 5.308 20.812 1.00 8.31 964 VAL A O 1
ATOM 4568 N N . ALA A 1 587 ? 0.049 7.367 20.172 1.00 8.37 965 ALA A N 1
ATOM 4569 C CA . ALA A 1 587 ? -1.300 7.780 19.857 1.00 8.19 965 ALA A CA 1
ATOM 4570 C C . ALA A 1 587 ? -1.898 6.984 18.688 1.00 8.42 965 ALA A C 1
ATOM 4571 O O . ALA A 1 587 ? -1.262 6.751 17.662 1.00 9.05 965 ALA A O 1
ATOM 4573 N N . ASN A 1 588 ? -3.187 6.741 18.772 1.00 8.27 966 ASN A N 1
ATOM 4574 C CA . ASN A 1 588 ? -3.973 6.144 17.702 1.00 9.25 966 ASN A CA 1
ATOM 4575 C C . ASN A 1 588 ? -4.626 7.209 16.829 1.00 8.93 966 ASN A C 1
ATOM 4576 O O . ASN A 1 588 ? -5.299 8.092 17.327 1.00 10.57 966 ASN A O 1
ATOM 4581 N N . TYR A 1 589 ? -4.453 7.075 15.535 1.00 8.56 967 TYR A N 1
ATOM 4582 C CA . TYR A 1 589 ? -4.954 8.027 14.560 1.00 9.73 967 TYR A CA 1
ATOM 4583 C C . TYR A 1 589 ? -6.480 7.987 14.436 1.00 10.35 967 TYR A C 1
ATOM 4584 O O . TYR A 1 589 ? -7.100 6.917 14.497 1.00 11.42 967 TYR A O 1
ATOM 4593 N N . ASP A 1 590 ? -7.044 9.172 14.243 1.00 10.43 968 ASP A N 1
ATOM 4594 C CA . ASP A 1 590 ? -8.457 9.404 13.980 1.00 10.55 968 ASP A CA 1
ATOM 4595 C C . ASP A 1 590 ? -8.580 10.004 12.583 1.00 11.11 968 ASP A C 1
ATOM 4596 O O . ASP A 1 590 ? -8.427 11.211 12.381 1.00 9.97 968 ASP A O 1
ATOM 4601 N N . SER A 1 591 ? -8.822 9.151 11.584 1.00 11.08 969 SER A N 1
ATOM 4602 C CA . SER A 1 591 ? -8.844 9.613 10.196 1.00 12.86 969 SER A CA 1
ATOM 4603 C C . SER A 1 591 ? -9.995 10.590 9.940 1.00 11.38 969 SER A C 1
ATOM 4604 O O . SER A 1 591 ? -9.844 11.504 9.131 1.00 11.06 969 SER A O 1
ATOM 4607 N N . GLU A 1 592 ? -11.145 10.454 10.599 1.00 12.86 970 GLU A N 1
ATOM 4608 C CA . GLU A 1 592 ? -12.210 11.439 10.439 1.00 14.30 970 GLU A CA 1
ATOM 4609 C C . GLU A 1 592 ? -11.798 12.809 10.983 1.00 12.66 970 GLU A C 1
ATOM 4610 O O . GLU A 1 592 ? -12.153 13.866 10.422 1.00 11.50 970 GLU A O 1
ATOM 4616 N N . ALA A 1 593 ? -11.019 12.798 12.069 1.00 9.88 971 ALA A N 1
ATOM 4617 C CA . ALA A 1 593 ? -10.516 14.052 12.629 1.00 9.48 971 ALA A CA 1
ATOM 4618 C C . ALA A 1 593 ? -9.554 14.699 11.632 1.00 8.69 971 ALA A C 1
ATOM 4619 O O . ALA A 1 593 ? -9.634 15.896 11.344 1.00 10.27 971 ALA A O 1
ATOM 4621 N N . ASN A 1 594 ? -8.669 13.881 11.044 1.00 9.29 972 ASN A N 1
ATOM 4622 C CA . ASN A 1 594 ? -7.689 14.411 10.107 1.00 9.17 972 ASN A CA 1
ATOM 4623 C C . ASN A 1 594 ? -8.392 15.123 8.951 1.00 9.62 972 ASN A C 1
ATOM 4624 O O . ASN A 1 594 ? -7.953 16.164 8.444 1.00 8.98 972 ASN A O 1
ATOM 4629 N N . ALA A 1 595 ? -9.483 14.510 8.471 1.00 10.67 973 ALA A N 1
ATOM 4630 C CA . ALA A 1 595 ? -10.201 15.064 7.328 1.00 12.74 973 ALA A CA 1
ATOM 4631 C C . ALA A 1 595 ? -10.737 16.464 7.634 1.00 11.89 973 ALA A C 1
ATOM 4632 O O . ALA A 1 595 ? -10.865 17.297 6.715 1.00 11.19 973 ALA A O 1
ATOM 4634 N N . LYS A 1 596 ? -11.015 16.775 8.911 1.00 11.37 974 LYS A N 1
ATOM 4635 C CA . LYS A 1 596 ? -11.508 18.111 9.245 1.00 11.37 974 LYS A CA 1
ATOM 4636 C C . LYS A 1 596 ? -10.418 19.180 9.124 1.00 11.20 974 LYS A C 1
ATOM 4637 O O . LYS A 1 596 ? -10.719 20.372 9.208 1.00 12.46 974 LYS A O 1
ATOM 4643 N N . ALA A 1 597 ? -9.158 18.779 9.020 1.00 10.94 975 ALA A N 1
ATOM 4644 C CA . ALA A 1 597 ? -8.051 19.728 9.009 1.00 10.92 975 ALA A CA 1
ATOM 4645 C C . ALA A 1 597 ? -7.725 20.202 7.591 1.00 12.14 975 ALA A C 1
ATOM 4646 O O . ALA A 1 597 ? -6.711 20.859 7.382 1.00 12.64 975 ALA A O 1
ATOM 4648 N N . ALA A 1 598 ? -8.620 19.952 6.627 1.00 12.93 976 ALA A N 1
ATOM 4649 C CA . ALA A 1 598 ? -8.492 20.525 5.288 1.00 13.19 976 ALA A CA 1
ATOM 4650 C C . ALA A 1 598 ? -8.992 21.965 5.306 1.00 13.20 976 ALA A C 1
ATOM 4651 O O . ALA A 1 598 ? -10.120 22.242 5.727 1.00 14.53 976 ALA A O 1
ATOM 4653 N N . VAL A 1 599 ? -8.137 22.891 4.896 1.00 11.76 977 VAL A N 1
ATOM 4654 C CA . VAL A 1 599 ? -8.466 24.294 4.850 1.00 12.73 977 VAL A CA 1
ATOM 4655 C C . VAL A 1 599 ? -8.560 24.696 3.385 1.00 12.68 977 VAL A C 1
ATOM 4656 O O . VAL A 1 599 ? -7.571 24.651 2.648 1.00 11.67 977 VAL A O 1
ATOM 4660 N N . ILE A 1 600 ? -9.817 24.911 2.966 1.00 12.83 978 ILE A N 1
ATOM 4661 C CA . ILE A 1 600 ? -10.182 25.062 1.575 1.00 13.15 978 ILE A CA 1
ATOM 4662 C C . ILE A 1 600 ? -10.794 26.435 1.387 1.00 11.45 978 ILE A C 1
ATOM 4663 O O . ILE A 1 600 ? -11.898 26.729 1.816 1.00 12.65 978 ILE A O 1
ATOM 4668 N N . PRO A 1 601 ? -10.051 27.390 0.841 1.00 10.00 979 PRO A N 1
ATOM 4669 C CA . PRO A 1 601 ? -10.611 28.737 0.643 1.00 9.61 979 PRO A CA 1
ATOM 4670 C C . PRO A 1 601 ? -11.866 28.707 -0.262 1.00 10.15 979 PRO A C 1
ATOM 4671 O O . PRO A 1 601 ? -11.909 27.976 -1.268 1.00 10.35 979 PRO A O 1
ATOM 4675 N N . THR A 1 602 ? -12.896 29.393 0.168 1.00 10.49 980 THR A N 1
ATOM 4676 C CA . THR A 1 602 ? -14.163 29.475 -0.558 1.00 11.90 980 THR A CA 1
ATOM 4677 C C . THR A 1 602 ? -13.946 29.949 -2.000 1.00 13.10 980 THR A C 1
ATOM 4678 O O . THR A 1 602 ? -14.571 29.409 -2.920 1.00 13.03 980 THR A O 1
ATOM 4682 N N . SER A 1 603 ? -13.060 30.918 -2.172 1.00 11.59 981 SER A N 1
ATOM 4683 C CA . SER A 1 603 ? -12.699 31.500 -3.463 1.00 12.35 981 SER A CA 1
ATOM 4684 C C . SER A 1 603 ? -11.192 31.733 -3.477 1.00 13.24 981 SER A C 1
ATOM 4685 O O . SER A 1 603 ? -10.567 31.943 -2.419 1.00 12.21 981 SER A O 1
ATOM 4688 N N . GLY A 1 604 ? -10.594 31.690 -4.669 1.00 12.80 982 GLY A N 1
ATOM 4689 C CA . GLY A 1 604 ? -9.178 32.057 -4.817 1.00 12.97 982 GLY A CA 1
ATOM 4690 C C . GLY A 1 604 ? -8.198 30.960 -4.397 1.00 11.74 982 GLY A C 1
ATOM 4691 O O . GLY A 1 604 ? -8.568 29.868 -4.019 1.00 12.21 982 GLY A O 1
ATOM 4692 N N . SER A 1 605 ? -6.916 31.295 -4.418 1.00 11.78 983 SER A N 1
ATOM 4693 C CA . SER A 1 605 ? -5.840 30.333 -4.212 1.00 12.72 983 SER A CA 1
ATOM 4694 C C . SER A 1 605 ? -5.555 30.232 -2.706 1.00 12.09 983 SER A C 1
ATOM 4695 O O . SER A 1 605 ? -5.857 31.153 -1.939 1.00 10.65 983 SER A O 1
ATOM 4698 N N . VAL A 1 606 ? -4.819 29.175 -2.357 1.00 13.26 984 VAL A N 1
ATOM 4699 C CA . VAL A 1 606 ? -4.308 28.972 -0.995 1.00 13.87 984 VAL A CA 1
ATOM 4700 C C . VAL A 1 606 ? -3.348 30.106 -0.642 1.00 13.78 984 VAL A C 1
ATOM 4701 O O . VAL A 1 606 ? -3.395 30.698 0.439 1.00 13.36 984 VAL A O 1
ATOM 4705 N N . THR A 1 607 ? -2.537 30.545 -1.620 1.00 13.15 985 THR A N 1
ATOM 4706 C CA . THR A 1 607 ? -1.572 31.610 -1.359 1.00 14.06 985 THR A CA 1
ATOM 4707 C C . THR A 1 607 ? -2.276 32.915 -1.021 1.00 14.22 985 THR A C 1
ATOM 4708 O O . THR A 1 607 ? -1.912 33.624 -0.078 1.00 13.65 985 THR A O 1
ATOM 4712 N N . ASP A 1 608 ? -3.334 33.255 -1.775 1.00 12.30 986 ASP A N 1
ATOM 4713 C CA . ASP A 1 608 ? -4.069 34.465 -1.503 1.00 13.12 986 ASP A CA 1
ATOM 4714 C C . ASP A 1 608 ? -4.826 34.374 -0.186 1.00 11.84 986 ASP A C 1
ATOM 4715 O O . ASP A 1 608 ? -4.989 35.383 0.506 1.00 13.40 986 ASP A O 1
ATOM 4720 N N . TRP A 1 609 ? -5.295 33.186 0.170 1.00 12.26 987 TRP A N 1
ATOM 4721 C CA . TRP A 1 609 ? -5.999 33.035 1.431 1.00 11.29 987 TRP A CA 1
ATOM 4722 C C . TRP A 1 609 ? -5.018 33.303 2.584 1.00 10.68 987 TRP A C 1
ATOM 4723 O O . TRP A 1 609 ? -5.339 34.040 3.521 1.00 9.42 987 TRP A O 1
ATOM 4734 N N . LEU A 1 610 ? -3.795 32.758 2.480 1.00 11.26 988 LEU A N 1
ATOM 4735 C CA . LEU A 1 610 ? -2.789 32.956 3.531 1.00 12.10 988 LEU A CA 1
ATOM 4736 C C . LEU A 1 610 ? -2.391 34.415 3.629 1.00 14.49 988 LEU A C 1
ATOM 4737 O O . LEU A 1 610 ? -2.211 34.940 4.717 1.00 14.68 988 LEU A O 1
ATOM 4742 N N . LYS A 1 611 ? -2.306 35.111 2.489 1.00 15.52 989 LYS A N 1
ATOM 4743 C CA . LYS A 1 611 ? -1.989 36.534 2.464 1.00 17.66 989 LYS A CA 1
ATOM 4744 C C . LYS A 1 611 ? -3.080 37.357 3.148 1.00 15.14 989 LYS A C 1
ATOM 4745 O O . LYS A 1 611 ? -2.839 38.467 3.609 1.00 14.51 989 LYS A O 1
ATOM 4751 N N . GLY A 1 612 ? -4.317 36.846 3.174 1.00 13.06 990 GLY A N 1
ATOM 4752 C CA . GLY A 1 612 ? -5.403 37.569 3.799 1.00 12.97 990 GLY A CA 1
ATOM 4753 C C . GLY A 1 612 ? -5.498 37.336 5.311 1.00 13.28 990 GLY A C 1
ATOM 4754 O O . GLY A 1 612 ? -6.442 37.786 5.942 1.00 14.64 990 GLY A O 1
ATOM 4755 N N . ILE A 1 613 ? -4.539 36.615 5.894 1.00 13.47 991 ILE A N 1
ATOM 4756 C CA . ILE A 1 613 ? -4.416 36.596 7.351 1.00 13.88 991 ILE A CA 1
ATOM 4757 C C . ILE A 1 613 ? -3.797 37.906 7.805 1.00 13.99 991 ILE A C 1
ATOM 4758 O O . ILE A 1 613 ? -2.699 38.233 7.369 1.00 16.14 991 ILE A O 1
ATOM 4763 N N . LYS A 1 614 ? -4.471 38.613 8.707 1.00 12.65 992 LYS A N 1
ATOM 4764 C CA . LYS A 1 614 ? -3.947 39.864 9.237 1.00 13.13 992 LYS A CA 1
ATOM 4765 C C . LYS A 1 614 ? -3.161 39.618 10.534 1.00 12.15 992 LYS A C 1
ATOM 4766 O O . LYS A 1 614 ? -3.599 38.851 11.386 1.00 10.15 992 LYS A O 1
ATOM 4772 N N . GLU A 1 615 ? -2.062 40.356 10.717 1.00 12.52 993 GLU A N 1
ATOM 4773 C CA . GLU A 1 615 ? -1.239 40.229 11.907 1.00 13.10 993 GLU A CA 1
ATOM 4774 C C . GLU A 1 615 ? -2.067 40.496 13.162 1.00 11.59 993 GLU A C 1
ATOM 4775 O O . GLU A 1 615 ? -1.851 39.850 14.183 1.00 10.86 993 GLU A O 1
ATOM 4781 N N . ASP A 1 616 ? -3.051 41.412 13.110 1.00 11.53 994 ASP A N 1
ATOM 4782 C CA . ASP A 1 616 ? -3.828 41.731 14.305 1.00 12.24 994 ASP A CA 1
ATOM 4783 C C . ASP A 1 616 ? -5.068 40.853 14.495 1.00 11.53 994 ASP A C 1
ATOM 4784 O O . ASP A 1 616 ? -5.797 41.045 15.468 1.00 11.33 994 ASP A O 1
ATOM 4789 N N . ALA A 1 617 ? -5.310 39.885 13.620 1.00 10.66 995 ALA A N 1
ATOM 4790 C CA . ALA A 1 617 ? -6.392 38.920 13.748 1.00 10.96 995 ALA A CA 1
ATOM 4791 C C . ALA A 1 617 ? -7.776 39.575 13.839 1.00 12.00 995 ALA A C 1
ATOM 4792 O O . ALA A 1 617 ? -8.704 38.991 14.397 1.00 11.65 995 ALA A O 1
ATOM 4794 N N . SER A 1 618 ? -7.920 40.753 13.232 1.00 12.51 996 SER A N 1
ATOM 4795 C CA . SER A 1 618 ? -9.152 41.515 13.303 1.00 13.14 996 SER A CA 1
ATOM 4796 C C . SER A 1 618 ? -10.144 41.051 12.236 1.00 15.23 996 SER A C 1
ATOM 4797 O O . SER A 1 618 ? -9.796 40.329 11.328 1.00 13.85 996 SER A O 1
ATOM 4800 N N . GLU A 1 619 ? -11.397 41.518 12.365 1.00 17.65 997 GLU A N 1
ATOM 4801 C CA . GLU A 1 619 ? -12.463 41.249 11.409 1.00 21.03 997 GLU A CA 1
ATOM 4802 C C . GLU A 1 619 ? -11.961 41.595 10.019 1.00 17.93 997 GLU A C 1
ATOM 4803 O O . GLU A 1 619 ? -11.272 42.590 9.813 1.00 18.78 997 GLU A O 1
ATOM 4809 N N . GLY A 1 620 ? -12.195 40.700 9.060 1.00 18.86 998 GLY A N 1
ATOM 4810 C CA . GLY A 1 620 ? -11.620 40.873 7.735 1.00 19.38 998 GLY A CA 1
ATOM 4811 C C . GLY A 1 620 ? -10.500 39.872 7.477 1.00 18.05 998 GLY A C 1
ATOM 4812 O O . GLY A 1 620 ? -10.217 39.535 6.349 1.00 19.54 998 GLY A O 1
ATOM 4813 N N . SER A 1 621 ? -9.806 39.436 8.537 1.00 14.89 999 SER A N 1
ATOM 4814 C CA . SER A 1 621 ? -8.770 38.421 8.439 1.00 13.16 999 SER A CA 1
ATOM 4815 C C . SER A 1 621 ? -9.381 37.073 8.061 1.00 11.20 999 SER A C 1
ATOM 4816 O O . SER A 1 621 ? -10.514 36.793 8.467 1.00 12.65 999 SER A O 1
ATOM 4819 N N . ASN A 1 622 ? -8.604 36.233 7.381 1.00 9.89 1000 ASN A N 1
ATOM 4820 C CA . ASN A 1 622 ? -8.993 34.858 7.123 1.00 9.99 1000 ASN A CA 1
ATOM 4821 C C . ASN A 1 622 ? -8.843 33.968 8.363 1.00 10.11 1000 ASN A C 1
ATOM 4822 O O . ASN A 1 622 ? -9.300 32.828 8.322 1.00 9.46 1000 ASN A O 1
ATOM 4827 N N . LEU A 1 623 ? -8.204 34.485 9.426 1.00 9.85 1001 LEU A N 1
ATOM 4828 C CA . LEU A 1 623 ? -8.221 33.833 10.720 1.00 9.87 1001 LEU A CA 1
ATOM 4829 C C . LEU A 1 623 ? -8.394 34.910 11.793 1.00 9.14 1001 LEU A C 1
ATOM 4830 O O . LEU A 1 623 ? -7.595 35.839 11.860 1.00 8.36 1001 LEU A O 1
ATOM 4835 N N . VAL A 1 624 ? -9.492 34.805 12.547 1.00 8.60 1002 VAL A N 1
ATOM 4836 C CA . VAL A 1 624 ? -10.029 35.889 13.350 1.00 9.89 1002 VAL A CA 1
ATOM 4837 C C . VAL A 1 624 ? -10.003 35.506 14.815 1.00 9.54 1002 VAL A C 1
ATOM 4838 O O . VAL A 1 624 ? -10.438 34.417 15.146 1.00 9.42 1002 VAL A O 1
ATOM 4842 N N . ARG A 1 625 ? -9.477 36.411 15.662 1.00 10.03 1003 ARG A N 1
ATOM 4843 C CA . ARG A 1 625 ? -9.567 36.238 17.106 1.00 10.07 1003 ARG A CA 1
ATOM 4844 C C . ARG A 1 625 ? -11.000 36.511 17.584 1.00 10.73 1003 ARG A C 1
ATOM 4845 O O . ARG A 1 625 ? -11.536 37.570 17.310 1.00 10.98 1003 ARG A O 1
ATOM 4853 N N . THR A 1 626 ? -11.566 35.577 18.331 1.00 9.74 1004 THR A N 1
ATOM 4854 C CA . THR A 1 626 ? -12.967 35.644 18.727 1.00 11.15 1004 THR A CA 1
ATOM 4855 C C . THR A 1 626 ? -13.152 35.857 20.213 1.00 11.57 1004 THR A C 1
ATOM 4856 O O . THR A 1 626 ? -14.245 36.233 20.600 1.00 11.40 1004 THR A O 1
ATOM 4860 N N . ASP A 1 627 ? -12.142 35.626 21.048 1.00 10.87 1005 ASP A N 1
ATOM 4861 C CA . ASP A 1 627 ? -12.316 35.837 22.479 1.00 11.22 1005 ASP A CA 1
ATOM 4862 C C . ASP A 1 627 ? -12.196 37.324 22.808 1.00 11.15 1005 ASP A C 1
ATOM 4863 O O . ASP A 1 627 ? -11.516 38.104 22.133 1.00 12.93 1005 ASP A O 1
ATOM 4868 N N . ASP A 1 628 ? -12.787 37.713 23.914 1.00 12.81 1006 ASP A N 1
ATOM 4869 C CA . ASP A 1 628 ? -12.664 39.067 24.419 1.00 13.74 1006 ASP A CA 1
ATOM 4870 C C . ASP A 1 628 ? -11.420 39.121 25.303 1.00 12.88 1006 ASP A C 1
ATOM 4871 O O . ASP A 1 628 ? -11.322 38.372 26.284 1.00 11.43 1006 ASP A O 1
ATOM 4876 N N . PRO A 1 629 ? -10.458 39.989 24.985 1.00 13.44 1007 PRO A N 1
ATOM 4877 C CA . PRO A 1 629 ? -9.231 40.116 25.770 1.00 14.80 1007 PRO A CA 1
ATOM 4878 C C . PRO A 1 629 ? -9.422 40.380 27.249 1.00 15.91 1007 PRO A C 1
ATOM 4879 O O . PRO A 1 629 ? -8.616 39.914 28.065 1.00 15.92 1007 PRO A O 1
ATOM 4883 N N . ASN A 1 630 ? -10.556 41.001 27.604 1.00 15.43 1008 ASN A N 1
ATOM 4884 C CA . ASN A 1 630 ? -10.767 41.447 28.962 1.00 16.27 1008 ASN A CA 1
ATOM 4885 C C . ASN A 1 630 ? -11.666 40.494 29.737 1.00 16.50 1008 ASN A C 1
ATOM 4886 O O . ASN A 1 630 ? -12.049 40.829 30.848 1.00 16.80 1008 ASN A O 1
ATOM 4891 N N . THR A 1 631 ? -11.975 39.312 29.200 1.00 14.37 1009 THR A N 1
ATOM 4892 C CA . THR A 1 631 ? -12.748 38.320 29.928 1.00 17.73 1009 THR A CA 1
ATOM 4893 C C . THR A 1 631 ? -12.002 36.989 29.856 1.00 16.80 1009 THR A C 1
ATOM 4894 O O . THR A 1 631 ? -11.769 36.496 28.772 1.00 14.96 1009 THR A O 1
ATOM 4898 N N . GLY A 1 632 ? -11.820 36.317 30.992 1.00 15.66 1010 GLY A N 1
ATOM 4899 C CA . GLY A 1 632 ? -11.290 34.975 31.026 1.00 13.60 1010 GLY A CA 1
ATOM 4900 C C . GLY A 1 632 ? -9.763 34.989 31.112 1.00 13.44 1010 GLY A C 1
ATOM 4901 O O . GLY A 1 632 ? -9.095 35.986 30.857 1.00 12.05 1010 GLY A O 1
ATOM 4902 N N . ASN A 1 633 ? -9.193 33.821 31.386 1.00 12.89 1011 ASN A N 1
ATOM 4903 C CA . ASN A 1 633 ? -7.748 33.693 31.506 1.00 12.40 1011 ASN A CA 1
ATOM 4904 C C . ASN A 1 633 ? -7.109 33.398 30.143 1.00 11.73 1011 ASN A C 1
ATOM 4905 O O . ASN A 1 633 ? -7.800 33.329 29.128 1.00 11.37 1011 ASN A O 1
ATOM 4910 N N . ARG A 1 634 ? -5.773 33.241 30.140 1.00 10.05 1012 ARG A N 1
ATOM 4911 C CA . ARG A 1 634 ? -5.029 33.066 28.899 1.00 9.93 1012 ARG A CA 1
ATOM 4912 C C . ARG A 1 634 ? -5.509 31.882 28.058 1.00 10.21 1012 ARG A C 1
ATOM 4913 O O . ARG A 1 634 ? -5.524 31.956 26.839 1.00 9.15 1012 ARG A O 1
ATOM 4921 N N . GLU A 1 635 ? -5.986 30.819 28.692 1.00 9.50 1013 GLU A N 1
ATOM 4922 C CA . GLU A 1 635 ? -6.341 29.633 27.953 1.00 9.45 1013 GLU A CA 1
ATOM 4923 C C . GLU A 1 635 ? -7.689 29.777 27.261 1.00 9.85 1013 GLU A C 1
ATOM 4924 O O . GLU A 1 635 ? -8.036 28.888 26.502 1.00 10.50 1013 GLU A O 1
ATOM 4930 N N . THR A 1 636 ? -8.412 30.872 27.507 1.00 9.34 1014 THR A N 1
ATOM 4931 C CA . THR A 1 636 ? -9.670 31.153 26.815 1.00 9.66 1014 THR A CA 1
ATOM 4932 C C . THR A 1 636 ? -9.445 31.742 25.425 1.00 9.62 1014 THR A C 1
ATOM 4933 O O . THR A 1 636 ? -10.429 31.920 24.703 1.00 10.39 1014 THR A O 1
ATOM 4937 N N . LEU A 1 637 ? -8.190 32.025 25.026 1.00 8.73 1015 LEU A N 1
ATOM 4938 C CA . LEU A 1 637 ? -7.891 32.475 23.678 1.00 9.49 1015 LEU A CA 1
ATOM 4939 C C . LEU A 1 637 ? -8.631 31.590 22.673 1.00 8.93 1015 LEU A C 1
ATOM 4940 O O . LEU A 1 637 ? -8.515 30.364 22.767 1.00 9.50 1015 LEU A O 1
ATOM 4945 N N . SER A 1 638 ? -9.254 32.197 21.649 1.00 8.35 1016 SER A N 1
ATOM 4946 C CA . SER A 1 638 ? -10.029 31.437 20.681 1.00 8.38 1016 SER A CA 1
ATOM 4947 C C . SER A 1 638 ? -10.033 32.172 19.337 1.00 8.87 1016 SER A C 1
ATOM 4948 O O . SER A 1 638 ? -10.057 33.403 19.297 1.00 8.99 1016 SER A O 1
ATOM 4951 N N . PHE A 1 639 ? -9.952 31.388 18.262 1.00 7.98 1017 PHE A N 1
ATOM 4952 C CA . PHE A 1 639 ? -9.892 31.883 16.904 1.00 8.24 1017 PHE A CA 1
ATOM 4953 C C . PHE A 1 639 ? -10.833 31.040 16.042 1.00 9.57 1017 PHE A C 1
ATOM 4954 O O . PHE A 1 639 ? -11.079 29.869 16.357 1.00 9.46 1017 PHE A O 1
ATOM 4962 N N . LYS A 1 640 ? -11.210 31.585 14.880 1.00 10.12 1018 LYS A N 1
ATOM 4963 C CA . LYS A 1 640 ? -12.024 30.909 13.884 1.00 12.64 1018 LYS A CA 1
ATOM 4964 C C . LYS A 1 640 ? -11.481 31.281 12.513 1.00 11.21 1018 LYS A C 1
ATOM 4965 O O . LYS A 1 640 ? -11.142 32.448 12.291 1.00 11.13 1018 LYS A O 1
ATOM 4971 N N . PHE A 1 641 ? -11.514 30.333 11.577 1.00 9.76 1019 PHE A N 1
ATOM 4972 C CA . PHE A 1 641 ? -11.248 30.624 10.183 1.00 9.27 1019 PHE A CA 1
ATOM 4973 C C . PHE A 1 641 ? -12.403 31.437 9.601 1.00 10.14 1019 PHE A C 1
ATOM 4974 O O . PHE A 1 641 ? -13.527 31.369 10.084 1.00 11.11 1019 PHE A O 1
ATOM 4982 N N . ALA A 1 642 ? -12.096 32.205 8.548 1.00 10.46 1020 ALA A N 1
ATOM 4983 C CA . ALA A 1 642 ? -13.085 32.862 7.731 1.00 10.84 1020 ALA A CA 1
ATOM 4984 C C . ALA A 1 642 ? -12.792 32.561 6.259 1.00 11.78 1020 ALA A C 1
ATOM 4985 O O . ALA A 1 642 ? -11.656 32.283 5.862 1.00 10.45 1020 ALA A O 1
ATOM 4987 N N . ASN A 1 643 ? -13.860 32.605 5.443 1.00 12.36 1021 ASN A N 1
ATOM 4988 C CA . ASN A 1 643 ? -13.752 32.422 4.005 1.00 12.50 1021 ASN A CA 1
ATOM 4989 C C . ASN A 1 643 ? -13.187 31.057 3.636 1.00 12.02 1021 ASN A C 1
ATOM 4990 O O . ASN A 1 643 ? -12.427 30.932 2.666 1.00 11.80 1021 ASN A O 1
ATOM 4995 N N . VAL A 1 644 ? -13.601 30.009 4.378 1.00 11.27 1022 VAL A N 1
ATOM 4996 C CA . VAL A 1 644 ? -13.278 28.630 4.070 1.00 11.04 1022 VAL A CA 1
ATOM 4997 C C . VAL A 1 644 ? -14.550 27.789 3.975 1.00 11.52 1022 VAL A C 1
ATOM 4998 O O . VAL A 1 644 ? -15.567 28.107 4.600 1.00 11.63 1022 VAL A O 1
ATOM 5002 N N . ASP A 1 645 ? -14.441 26.669 3.250 1.00 13.28 1023 ASP A N 1
ATOM 5003 C CA . ASP A 1 645 ? -15.506 25.692 3.068 1.00 15.79 1023 ASP A CA 1
ATOM 5004 C C . ASP A 1 645 ? -15.381 24.521 4.043 1.00 16.61 1023 ASP A C 1
ATOM 5005 O O . ASP A 1 645 ? -14.334 24.345 4.664 1.00 19.68 1023 ASP A O 1
ATOM 5010 N N . GLY A 1 646 ? -16.472 23.751 4.222 1.00 15.46 1024 GLY A N 1
ATOM 5011 C CA . GLY A 1 646 ? -16.411 22.460 4.908 1.00 15.63 1024 GLY A CA 1
ATOM 5012 C C . GLY A 1 646 ? -16.256 22.593 6.427 1.00 14.79 1024 GLY A C 1
ATOM 5013 O O . GLY A 1 646 ? -16.585 23.611 7.004 1.00 12.49 1024 GLY A O 1
ATOM 5014 N N . ASP A 1 647 ? -15.807 21.526 7.086 1.00 15.76 1025 ASP A N 1
ATOM 5015 C CA . ASP A 1 647 ? -15.854 21.437 8.541 1.00 17.24 1025 ASP A CA 1
ATOM 5016 C C . ASP A 1 647 ? -14.942 22.464 9.220 1.00 14.60 1025 ASP A C 1
ATOM 5017 O O . ASP A 1 647 ? -15.224 22.942 10.314 1.00 13.63 1025 ASP A O 1
ATOM 5022 N N . ALA A 1 648 ? -13.864 22.885 8.555 1.00 13.88 1026 ALA A N 1
ATOM 5023 C CA . ALA A 1 648 ? -12.922 23.792 9.194 1.00 13.50 1026 ALA A CA 1
ATOM 5024 C C . ALA A 1 648 ? -13.593 25.114 9.532 1.00 14.26 1026 ALA A C 1
ATOM 5025 O O . ALA A 1 648 ? -13.152 25.806 10.453 1.00 14.76 1026 ALA A O 1
ATOM 5027 N N . ALA A 1 649 ? -14.641 25.481 8.777 1.00 12.43 1027 ALA A N 1
ATOM 5028 C CA . ALA A 1 649 ? -15.373 26.707 9.031 1.00 13.56 1027 ALA A CA 1
ATOM 5029 C C . ALA A 1 649 ? -15.999 26.745 10.432 1.00 14.28 1027 ALA A C 1
ATOM 5030 O O . ALA A 1 649 ? -16.269 27.812 10.951 1.00 17.29 1027 ALA A O 1
ATOM 5032 N N . ASP A 1 650 ? -16.236 25.603 11.047 1.00 15.30 1028 ASP A N 1
ATOM 5033 C CA . ASP A 1 650 ? -16.918 25.595 12.332 1.00 16.41 1028 ASP A CA 1
ATOM 5034 C C . ASP A 1 650 ? -15.980 25.273 13.504 1.00 15.65 1028 ASP A C 1
ATOM 5035 O O . ASP A 1 650 ? -16.459 25.264 14.640 1.00 15.70 1028 ASP A O 1
ATOM 5040 N N . LEU A 1 651 ? -14.680 25.010 13.264 1.00 12.09 1029 LEU A N 1
ATOM 5041 C CA . LEU A 1 651 ? -13.761 24.628 14.348 1.00 10.95 1029 LEU A CA 1
ATOM 5042 C C . LEU A 1 651 ? -13.380 25.841 15.191 1.00 10.84 1029 LEU A C 1
ATOM 5043 O O . LEU A 1 651 ? -13.411 26.995 14.720 1.00 10.35 1029 LEU A O 1
ATOM 5048 N N . THR A 1 652 ? -12.953 25.571 16.436 1.00 10.14 1030 THR A N 1
ATOM 5049 C CA . THR A 1 652 ? -12.308 26.556 17.282 1.00 9.86 1030 THR A CA 1
ATOM 5050 C C . THR A 1 652 ? -10.819 26.220 17.282 1.00 9.09 1030 THR A C 1
ATOM 5051 O O . THR A 1 652 ? -10.448 25.053 17.468 1.00 10.39 1030 THR A O 1
ATOM 5055 N N . LEU A 1 653 ? -9.984 27.240 17.051 1.00 9.25 1031 LEU A N 1
ATOM 5056 C CA . LEU A 1 653 ? -8.548 27.151 17.332 1.00 8.30 1031 LEU A CA 1
ATOM 5057 C C . LEU A 1 653 ? -8.298 27.790 18.700 1.00 8.82 1031 LEU A C 1
ATOM 5058 O O . LEU A 1 653 ? -8.848 28.847 19.040 1.00 9.25 1031 LEU A O 1
ATOM 5063 N N . GLN A 1 654 ? -7.492 27.100 19.518 1.00 8.26 1032 GLN A N 1
ATOM 5064 C CA . GLN A 1 654 ? -7.218 27.526 20.870 1.00 7.67 1032 GLN A CA 1
ATOM 5065 C C . GLN A 1 654 ? -5.742 27.202 21.134 1.00 6.78 1032 GLN A C 1
ATOM 5066 O O . GLN A 1 654 ? -5.051 26.636 20.262 1.00 6.47 1032 GLN A O 1
ATOM 5072 N N . PRO A 1 655 ? -5.175 27.531 22.312 1.00 6.53 1033 PRO A N 1
ATOM 5073 C CA . PRO A 1 655 ? -3.774 27.200 22.527 1.00 6.15 1033 PRO A CA 1
ATOM 5074 C C . PRO A 1 655 ? -3.490 25.703 22.444 1.00 6.42 1033 PRO A C 1
ATOM 5075 O O . PRO A 1 655 ? -4.151 24.924 23.114 1.00 6.66 1033 PRO A O 1
ATOM 5079 N N . TYR A 1 656 ? -2.441 25.331 21.682 1.00 6.15 1034 TYR A N 1
ATOM 5080 C CA . TYR A 1 656 ? -1.957 23.954 21.656 1.00 6.18 1034 TYR A CA 1
ATOM 5081 C C . TYR A 1 656 ? -1.548 23.519 23.056 1.00 6.40 1034 TYR A C 1
ATOM 5082 O O . TYR A 1 656 ? -1.815 22.378 23.461 1.00 6.28 1034 TYR A O 1
ATOM 5091 N N . TYR A 1 657 ? -0.911 24.408 23.859 1.00 6.53 1035 TYR A N 1
ATOM 5092 C CA . TYR A 1 657 ? -0.330 23.945 25.108 1.00 6.65 1035 TYR A CA 1
ATOM 5093 C C . TYR A 1 657 ? -1.388 23.427 26.072 1.00 7.86 1035 TYR A C 1
ATOM 5094 O O . TYR A 1 657 ? -1.070 22.509 26.855 1.00 8.01 1035 TYR A O 1
ATOM 5103 N N . SER A 1 658 ? -2.612 23.965 25.986 1.00 7.43 1036 SER A N 1
ATOM 5104 C CA . SER A 1 658 ? -3.690 23.603 26.901 1.00 8.35 1036 SER A CA 1
ATOM 5105 C C . SER A 1 658 ? -4.692 22.603 26.328 1.00 8.17 1036 SER A C 1
ATOM 5106 O O . SER A 1 658 ? -5.687 22.277 27.013 1.00 8.70 1036 SER A O 1
ATOM 5109 N N . THR A 1 659 ? -4.462 22.161 25.094 1.00 7.89 1037 THR A N 1
ATOM 5110 C CA . THR A 1 659 ? -5.332 21.226 24.382 1.00 7.53 1037 THR A CA 1
ATOM 5111 C C . THR A 1 659 ? -4.958 19.811 24.794 1.00 7.65 1037 THR A C 1
ATOM 5112 O O . THR A 1 659 ? -3.808 19.396 24.642 1.00 7.01 1037 THR A O 1
ATOM 5116 N N . TYR A 1 660 ? -5.945 19.059 25.279 1.00 8.11 1038 TYR A N 1
ATOM 5117 C CA . TYR A 1 660 ? -5.726 17.676 25.659 1.00 8.50 1038 TYR A CA 1
ATOM 5118 C C . TYR A 1 660 ? -6.982 16.800 25.643 1.00 8.78 1038 TYR A C 1
ATOM 5119 O O . TYR A 1 660 ? -6.844 15.563 25.686 1.00 8.63 1038 TYR A O 1
ATOM 5128 N N . LYS A 1 661 ? -8.183 17.389 25.609 1.00 9.34 1039 LYS A N 1
ATOM 5129 C CA . LYS A 1 661 ? -9.403 16.590 25.689 1.00 10.94 1039 LYS A CA 1
ATOM 5130 C C . LYS A 1 661 ? -9.876 16.082 24.332 1.00 10.72 1039 LYS A C 1
ATOM 5131 O O . LYS A 1 661 ? -10.831 15.297 24.276 1.00 9.90 1039 LYS A O 1
ATOM 5137 N N . THR A 1 662 ? -9.287 16.586 23.251 1.00 9.46 1040 THR A N 1
ATOM 5138 C CA . THR A 1 662 ? -9.679 16.243 21.893 1.00 9.06 1040 THR A CA 1
ATOM 5139 C C . THR A 1 662 ? -8.428 15.917 21.087 1.00 8.67 1040 THR A C 1
ATOM 5140 O O . THR A 1 662 ? -7.316 16.320 21.456 1.00 8.78 1040 THR A O 1
ATOM 5144 N N . THR A 1 663 ? -8.625 15.226 19.985 1.00 8.33 1041 THR A N 1
ATOM 5145 C CA . THR A 1 663 ? -7.651 15.189 18.912 1.00 8.24 1041 THR A CA 1
ATOM 5146 C C . THR A 1 663 ? -7.464 16.633 18.447 1.00 8.52 1041 THR A C 1
ATOM 5147 O O . THR A 1 663 ? -8.343 17.492 18.633 1.00 8.07 1041 THR A O 1
ATOM 5151 N N . TYR A 1 664 ? -6.319 16.896 17.801 1.00 7.81 1042 TYR A N 1
ATOM 5152 C CA . TYR A 1 664 ? -5.991 18.268 17.427 1.00 7.79 1042 TYR A CA 1
ATOM 5153 C C . TYR A 1 664 ? -5.320 18.328 16.049 1.00 8.22 1042 TYR A C 1
ATOM 5154 O O . TYR A 1 664 ? -4.787 17.343 15.522 1.00 7.56 1042 TYR A O 1
ATOM 5163 N N . ALA A 1 665 ? -5.348 19.539 15.494 1.00 8.47 1043 ALA A N 1
ATOM 5164 C CA . ALA A 1 665 ? -4.540 19.937 14.356 1.00 9.14 1043 ALA A CA 1
ATOM 5165 C C . ALA A 1 665 ? -3.653 21.111 14.757 1.00 9.13 1043 ALA A C 1
ATOM 5166 O O . ALA A 1 665 ? -4.160 22.198 15.087 1.00 9.50 1043 ALA A O 1
ATOM 5168 N N . ILE A 1 666 ? -2.338 20.925 14.635 1.00 8.75 1044 ILE A N 1
ATOM 5169 C CA . ILE A 1 666 ? -1.395 22.006 14.722 1.00 9.87 1044 ILE A CA 1
ATOM 5170 C C . ILE A 1 666 ? -1.078 22.445 13.299 1.00 9.29 1044 ILE A C 1
ATOM 5171 O O . ILE A 1 666 ? -1.112 23.602 13.004 1.00 9.56 1044 ILE A O 1
ATOM 5176 N N . TYR A 1 667 ? -0.676 21.501 12.454 1.00 8.38 1045 TYR A N 1
ATOM 5177 C CA . TYR A 1 667 ? -0.478 21.768 11.034 1.00 8.32 1045 TYR A CA 1
ATOM 5178 C C . TYR A 1 667 ? -1.759 21.369 10.292 1.00 8.24 1045 TYR A C 1
ATOM 5179 O O . TYR A 1 667 ? -2.273 20.256 10.483 1.00 9.87 1045 TYR A O 1
ATOM 5188 N N . TRP A 1 668 ? -2.208 22.287 9.431 1.00 8.62 1046 TRP A N 1
ATOM 5189 C CA . TRP A 1 668 ? -3.407 22.147 8.616 1.00 9.66 1046 TRP A CA 1
ATOM 5190 C C . TRP A 1 668 ? -3.013 21.846 7.161 1.00 10.66 1046 TRP A C 1
ATOM 5191 O O . TRP A 1 668 ? -1.940 22.267 6.711 1.00 9.89 1046 TRP A O 1
ATOM 5202 N N . ASP A 1 669 ? -3.880 21.157 6.411 1.00 10.99 1047 ASP A N 1
ATOM 5203 C CA . ASP A 1 669 ? -3.642 20.880 5.003 1.00 11.34 1047 ASP A CA 1
ATOM 5204 C C . ASP A 1 669 ? -4.377 21.904 4.141 1.00 11.18 1047 ASP A C 1
ATOM 5205 O O . ASP A 1 669 ? -5.599 21.885 4.029 1.00 12.19 1047 ASP A O 1
ATOM 5210 N N . MET A 1 670 ? -3.630 22.836 3.563 1.00 11.17 1048 MET A N 1
ATOM 5211 C CA . MET A 1 670 ? -4.200 23.808 2.667 1.00 11.32 1048 MET A CA 1
ATOM 5212 C C . MET A 1 670 ? -4.542 23.105 1.357 1.00 13.00 1048 MET A C 1
ATOM 5213 O O . MET A 1 670 ? -3.695 22.393 0.816 1.00 13.08 1048 MET A O 1
ATOM 5218 N N . ALA A 1 671 ? -5.775 23.293 0.853 1.00 15.31 1049 ALA A N 1
ATOM 5219 C CA . ALA A 1 671 ? -6.154 22.620 -0.382 1.00 20.19 1049 ALA A CA 1
ATOM 5220 C C . ALA A 1 671 ? -7.049 23.508 -1.255 1.00 22.45 1049 ALA A C 1
ATOM 5221 O O . ALA A 1 671 ? -7.891 24.245 -0.746 1.00 18.54 1049 ALA A O 1
ATOM 5223 N N . GLU A 1 672 ? -6.930 23.384 -2.585 1.00 31.49 1050 GLU A N 1
ATOM 5224 C CA . GLU A 1 672 ? -7.834 24.100 -3.496 1.00 40.23 1050 GLU A CA 1
ATOM 5225 C C . GLU A 1 672 ? -9.192 23.389 -3.576 1.00 41.68 1050 GLU A C 1
ATOM 5226 O O . GLU A 1 672 ? -9.247 22.165 -3.618 1.00 41.00 1050 GLU A O 1
ATOM 5232 N N . VAL A 1 673 ? -10.288 24.176 -3.629 1.00 48.85 1051 VAL A N 1
ATOM 5233 C CA . VAL A 1 673 ? -11.669 23.684 -3.643 1.00 52.49 1051 VAL A CA 1
ATOM 5234 C C . VAL A 1 673 ? -11.754 22.261 -4.226 1.00 55.59 1051 VAL A C 1
ATOM 5235 O O . VAL A 1 673 ? -11.512 22.117 -5.439 1.00 59.90 1051 VAL A O 1
#

InterPro domains:
  IPR003343 Bacterial Ig-like domain, group 2 [PF02368] (1659-1724)
  IPR003343 Bacterial Ig-like domain, group 2 [PF02368] (1742-1817)
  IPR003343 Bacterial Ig-like domain, group 2 [SM00635] (275-350)
  IPR003343 Bacterial Ig-like domain, group 2 [SM00635] (841-917)
  IPR003343 Bacterial Ig-like domain, group 2 [SM00635] (1651-1725)
  IPR003343 Bacterial Ig-like domain, group 2 [SM00635] (1741-1819)
  IPR006558 LamG-like jellyroll fold [SM00560] (107-259)
  IPR006558 LamG-like jellyroll fold [SM00560] (1408-1542)
  IPR008964 Invasin/intimin cell-adhesion fragments [SSF49373] (1659-1727)
  IPR008964 Invasin/intimin cell-adhesion fragments [SSF49373] (1744-1822)
  IPR012878 Non-reducing end beta-L-arabinofuranosidase-like, GH127 catalytic domain [PF07944] (381-817)
  IPR013320 Concanavalin A-like lectin/glucanase domain superfamily [SSF49899] (44-258)
  IPR013320 Concanavalin A-like lectin/glucanase domain superfamily [SSF49899] (1327-1544)
  IPR025883 Cadherin-like beta-sandwich-like domain [PF12733] (1234-1323)
  IPR046544 Glycoside hydrolase GH146, substrate-binding domain [PF20620] (1083-1175)
  IPR046780 Atrophied bacterial Ig domain [PF20578] (283-357)
  IPR049046 Non-reducing end beta-L-arabinofuranosidase-like, GH127 middle domain [PF20736] (828-918)

Organism: Bifidobacterium longum (NCBI:txid216816)

Nearest PDB structures (foldseek):
  8k7y-assembly1_E  TM=9.997E-01  e=0.000E+00  Bifidobacterium longum subsp. longum JCM 1217
  8qf8-assembly1_B  TM=8.474E-01  e=1.266E-37  Bacteroides thetaiotaomicron
  8qf8-assembly1_A  TM=8.365E-01  e=1.758E-37  Bacteroides thetaiotaomicron
  5opj-assembly1_A  TM=8.376E-01  e=2.944E-37  Bacteroides thetaiotaomicron
  4qk0-assembly2_D  TM=6.315E-01  e=3.271E-22  Geobacillus stearothermophilus

Solvent-accessible surface area: 23554 Å² total; per-residue (Å²): 106,59,61,7,66,11,61,13,137,35,0,53,54,2,0,110,46,2,4,73,3,0,46,21,3,96,26,55,61,7,2,0,5,1,24,25,35,4,60,63,113,26,126,72,20,91,4,10,0,1,9,9,0,0,33,50,103,77,41,2,37,65,45,35,72,124,18,28,11,22,2,0,0,2,4,0,2,0,0,2,0,0,0,13,2,16,89,5,42,18,10,82,88,121,43,53,69,98,0,17,55,18,0,26,43,0,0,62,3,0,40,94,0,2,81,23,20,25,177,126,40,109,81,24,37,4,0,0,0,1,4,48,12,100,26,14,10,60,23,32,40,28,4,57,18,0,2,11,0,0,14,16,0,0,22,0,0,4,31,0,56,62,56,4,115,54,59,107,0,77,99,22,0,32,36,0,0,8,47,0,0,71,0,0,36,79,10,36,82,77,75,77,120,42,80,5,43,167,22,32,0,1,0,0,0,6,0,0,1,45,0,0,123,15,5,75,88,106,29,32,95,52,0,5,70,0,0,79,58,0,8,38,51,70,14,0,79,92,0,6,96,58,85,58,35,0,90,50,61,42,0,7,18,3,0,9,12,0,5,0,0,0,28,13,38,37,15,12,48,140,34,134,112,11,75,96,64,15,54,82,98,73,67,39,76,2,76,63,5,5,17,91,0,0,53,35,0,6,34,30,0,55,158,52,8,22,6,11,0,2,0,0,7,8,33,21,61,2,48,67,50,13,45,20,72,100,18,0,18,104,69,28,33,111,96,10,27,62,80,1,1,0,0,0,3,0,0,0,0,14,10,0,9,49,0,0,66,13,0,5,79,43,36,38,47,20,89,4,1,41,17,9,3,34,0,7,12,0,0,2,2,0,0,7,14,25,72,3,2,5,7,1,6,12,3,4,0,33,2,0,0,1,7,14,26,1,6,1,13,19,121,35,21,48,150,83,30,41,83,52,75,2,13,0,0,8,0,5,0,3,0,5,10,6,1,2,31,2,12,55,1,1,4,13,22,46,153,78,27,1,9,0,4,1,9,11,17,3,38,0,47,5,102,154,58,94,6,39,1,46,2,72,6,44,9,4,0,42,82,66,0,43,0,87,4,56,30,87,54,78,4,41,0,21,0,5,25,4,99,9,1,38,98,154,31,13,92,0,37,18,87,71,96,108,58,73,55,100,115,41,162,44,18,1,2,44,0,78,2,128,81,40,3,126,2,46,0,21,0,20,9,32,3,45,41,49,71,2,92,53,33,125,47,3,1,0,0,10,13,0,1,1,0,0,0,0,26,11,29,130,37,79,82,140,94,15,57,26,100,7,62,47,71,1,27,2,5,30,53,41,70,136,0,24,70,54,0,32,0,42,1,72,95,59,42,6,60,90,9,40,149,27,23,87,88,82,2,40,150,56,1,16,0,20,42,74,21,78,54,132,91,49,84,12,38,62,1,22,0,73,11,31,93,13,55,55,88,1,37,111,18,47,0,52,0,0,5,22,2,32,140,23,4,0,0,0,3,0,54,10,39,106,133